Protein AF-A0A6L7WZR8-F1 (afdb_monomer)

Sequence (589 aa):
MRQGGGTVGCRRARSGEPETTPATPLRVSNGYDALILGGGPAGSTLATLLAQDGLRVALVEREHMPRPHVGESLIPGVLPALDASGALPLVQQAGFTQKYGATYIWGRTREPWTVKFSEVYPDQAYAWQVDRARFDKLLLDHAAAEGVEVRQGVTALGPVGSADDVQGARIRAADGRESALKASLTIDATGQDALFGRVFRTREYNTALRHVAFYGHWSGGRDLDEVLGSDDAKDAGNILIVTVPDGWIWHIPIADTMRSVGLVTDPEAVANLNADSRTDYYLEQVRACPEIAALLDGGEWVSKRVEALSDWSFFCSRFAGPGYMQVGDAACFIDPILSTGVTLAVNGSLRAARAIRTGRASPWLKGLAMDWYETEYRSIATDFADLAEHWYGGHADADAWFWRAKKLADPTQNFSIRQAFIHLSAGVTGTQGAGGKLRSAGGYSPRQLELIYENLSTDLDDESQTSISEEEASFGGTPVRAHSNTSVLLGRPRLRDTISFRPHMAEHDEILRPITRVTRVHPNAGPEHIELPIAALPVLERADGRRSGLDIVADLRERYAGTLIERDLRDLVSATLQRLAATGAVDIA

Secondary structure (DSSP, 8-state):
--------------PPPPP-PPPPPPPPPS-EEEEEE--SHHHHHHHHHHHHTT--EEEEESSPSS---S--B--GGGHHHHHHTT-HHHHHHTTPEEE-EEEEE-SSS---EEEEGGGT-TTS--EEE--HHHHHHHHHHHHHHTT-EEEES-EEEEEEEETTEEEEEEEE-TTS-EEEEEEEEEEE--GGG-HHHHHTT-EEE-SS---EEEEEEEES---HHHHHT-S-GGGGGSEEEEEETTEEEEEEEEETTEEEEEEEE-HHHHTT--HHHHHHHHHHHHHHSHHHHHHTTT-EE--SS-EEE----EEES-SEETTEEE-GGGTEE--GGG--HHHHHHHHHHHHHHHHHHHHH-GGGHHHHHHHHHHHHHHHHHHHHHHHHHHHT----HHHHHHHHHHHS-TTS---HHHHHHHHHHT---SS---S---S--SPPHHHHHHHHHHTTTS-STTTHHHHHHHHHHTTPPP-TTS-HHHHHHS-EEE-TTEEEEEEEEEETTEEEEEEEEEEEETTTEEEEEEEEGGGHHHHTT-BSSS-HHHHHHHHHHHTTTTS-HHHHHHHHHHHHHHHHHHTSEEE-

Foldseek 3Di:
DDDDDDDDDDDDDDDDDDDDDDDDDFDEDDAWQEEEEALFLLRLLLLLLVLVVVTAAEYEHQADALDADDLQDAFLLLVVSCVSSVNNVVQVPVQFQKAQWAWECAFLHSQIDIDGLCVQCVPSRTDGRARRRSVSVSSSVSSVVSPYHYHYNKHWQAFDDDLAAGFFTWIAHNVRDIHTHGHQAYEYPPALPLRHCVVNVQKDFDPLFFKKKWKAKKFAFDFLCVLNPDPDPSNSQHWYWYDDPFGIKIWGCGDPGMIMIMGIGHCVVCVPPDQQRVQVVGVVRQCVDVSSVNRCVVMDGDDPTIDMDRQTWIAGNAQDHRRYGYAFNSGTGAHPPLSCRSSLSSVLSLLVSLLVSQCVVPVLCNVVSRVVSRVQSVLLSVLVNQLVSQSVVDSHDPLSSLQSLCLQDQPLPPDDSSSSNSCSSSSNDDPFGRNHDPPPPDQQDPVSLVSVLQVVQVVVDPVCVVVVVVVVVVQPDDQDPPDDLVLQQQWQKAFDPQKDKGWDWDADPSHTAIWIWIWGQDPPNGIDTHTHHNLCVQLNVRSHSPDGSNSSLVVVCVVQPPRDDSVVSSVSNSVSSRSCVVVVRIDTD

Solvent-accessible surface area (backbone atoms only — not comparable to full-atom values): 31437 Å² total; per-residue (Å²): 139,86,84,86,81,88,84,90,83,82,91,80,91,79,85,80,79,83,87,78,79,83,78,81,82,65,74,75,62,89,67,31,51,32,34,31,34,21,47,42,63,22,22,16,45,30,42,24,44,38,20,74,71,69,41,53,32,36,35,32,16,56,58,65,77,64,45,90,60,87,82,34,52,54,32,45,24,38,49,66,40,28,50,75,48,64,46,38,67,56,57,70,69,64,74,51,28,53,18,35,38,42,33,33,31,61,48,78,54,80,66,73,49,73,50,52,42,42,78,75,30,71,91,56,34,52,30,36,17,36,50,38,23,59,50,31,34,50,43,36,53,48,15,40,74,53,64,27,48,72,38,64,33,22,35,75,76,44,68,34,71,50,80,80,47,24,44,17,34,30,34,28,41,77,87,67,53,71,40,44,49,39,13,65,27,25,34,35,18,50,31,81,69,13,56,59,26,60,76,70,66,31,64,44,69,45,82,90,42,55,40,28,37,39,32,43,40,30,42,48,37,52,48,49,26,81,70,72,68,52,100,47,77,61,49,35,31,22,39,38,39,36,63,47,97,68,40,34,35,44,40,36,43,34,40,100,43,36,30,43,40,32,42,39,26,56,48,78,85,51,67,88,49,53,75,66,56,46,31,52,52,50,54,49,55,47,60,72,36,66,70,56,35,54,32,41,45,88,35,43,81,70,50,95,57,54,48,77,44,80,55,51,12,28,37,31,81,58,35,60,51,45,28,34,38,36,26,17,38,18,23,39,40,54,63,74,92,63,34,42,65,67,28,48,7,25,48,32,17,51,41,46,42,30,21,51,50,26,22,66,79,36,63,88,44,28,67,58,28,49,52,46,35,40,51,52,47,49,50,55,55,44,56,52,39,56,51,51,54,57,60,74,69,51,82,40,53,70,65,57,58,17,50,53,27,42,75,60,40,50,77,67,57,88,58,52,43,62,40,20,31,48,43,59,54,29,47,60,68,66,86,70,60,77,84,54,76,77,78,88,73,74,78,73,50,73,67,57,50,48,53,53,59,61,51,67,40,72,65,63,49,85,76,37,67,56,46,58,63,45,51,56,61,73,67,76,63,80,83,63,90,85,60,55,65,67,57,53,29,68,14,22,34,23,59,46,94,59,52,49,71,44,77,42,73,44,75,54,95,71,32,63,40,70,23,19,40,34,40,36,59,42,99,88,71,40,63,46,79,46,83,40,59,42,81,41,46,68,54,58,77,50,30,72,47,78,40,28,39,54,53,48,37,53,53,49,43,64,75,39,65,95,56,64,58,73,67,59,43,47,50,50,51,32,52,48,53,49,57,30,41,68,72,65,50,31,49,70,88

Nearest PDB structures (foldseek):
  3e1t-assembly1_A  TM=8.747E-01  e=3.283E-34  Chondromyces crocatus
  5dbj-assembly3_D  TM=8.621E-01  e=4.062E-31  Pseudomonas protegens Pf-5
  5dbj-assembly1_E  TM=8.669E-01  e=8.962E-31  Pseudomonas protegens Pf-5
  8gu0-assembly1_B  TM=8.598E-01  e=1.941E-31  Floropilus chiversii
  5dbj-assembly2_B  TM=8.423E-01  e=9.447E-31  Pseudomonas protegens Pf-5

Structure (mmCIF, N/CA/C/O backbone):
data_AF-A0A6L7WZR8-F1
#
_entry.id   AF-A0A6L7WZR8-F1
#
loop_
_atom_site.group_PDB
_atom_site.id
_atom_site.type_symbol
_atom_site.label_atom_id
_atom_site.label_alt_id
_atom_site.label_comp_id
_atom_site.label_asym_id
_atom_site.label_entity_id
_atom_site.label_seq_id
_atom_site.pdbx_PDB_ins_code
_atom_site.Cartn_x
_atom_site.Cartn_y
_atom_site.Cartn_z
_atom_site.occupancy
_atom_site.B_iso_or_equiv
_atom_site.auth_seq_id
_atom_site.auth_comp_id
_atom_site.auth_asym_id
_atom_site.auth_atom_id
_atom_site.pdbx_PDB_model_num
ATOM 1 N N . MET A 1 1 ? -69.037 52.219 -43.146 1.00 38.62 1 MET A N 1
ATOM 2 C CA . MET A 1 1 ? -68.168 51.066 -43.465 1.00 38.62 1 MET A CA 1
ATOM 3 C C . MET A 1 1 ? -66.814 51.357 -42.845 1.00 38.62 1 MET A C 1
ATOM 5 O O . MET A 1 1 ? -66.197 52.339 -43.232 1.00 38.62 1 MET A O 1
ATOM 9 N N . ARG A 1 2 ? -66.480 50.684 -41.738 1.00 32.91 2 ARG A N 1
ATOM 10 C CA . ARG A 1 2 ? -65.518 51.194 -40.748 1.00 32.91 2 ARG A CA 1
ATOM 11 C C . ARG A 1 2 ? -64.154 50.518 -40.858 1.00 32.91 2 ARG A C 1
ATOM 13 O O . ARG A 1 2 ? -64.047 49.308 -40.708 1.00 32.91 2 ARG A O 1
ATOM 20 N N . GLN A 1 3 ? -63.154 51.363 -41.081 1.00 30.33 3 GLN A N 1
ATOM 21 C CA . GLN A 1 3 ? -61.736 51.132 -40.842 1.00 30.33 3 GLN A CA 1
ATOM 22 C C . GLN A 1 3 ? -61.413 51.195 -39.337 1.00 30.33 3 GLN A C 1
ATOM 24 O O . GLN A 1 3 ? -62.099 51.885 -38.582 1.00 30.33 3 GLN A O 1
ATOM 29 N N . GLY A 1 4 ? -60.323 50.549 -38.933 1.00 29.56 4 GLY A N 1
ATOM 30 C CA . GLY A 1 4 ? -59.597 50.767 -37.677 1.00 29.56 4 GLY A CA 1
ATOM 31 C C . GLY A 1 4 ? -58.388 49.832 -37.693 1.00 29.56 4 GLY A C 1
ATOM 32 O O . GLY A 1 4 ? -58.542 48.670 -38.038 1.00 29.56 4 GLY A O 1
ATOM 33 N N . GLY A 1 5 ? -57.145 50.234 -37.462 1.00 28.23 5 GLY A N 1
ATOM 34 C CA . GLY A 1 5 ? -56.605 51.324 -36.653 1.00 28.23 5 GLY A CA 1
ATOM 35 C C . GLY A 1 5 ? -55.477 50.671 -35.847 1.00 28.23 5 GLY A C 1
ATOM 36 O O . GLY A 1 5 ? -55.734 49.713 -35.129 1.00 28.23 5 GLY A O 1
ATOM 37 N N . GLY A 1 6 ? -54.228 51.072 -36.089 1.00 26.92 6 GLY A N 1
ATOM 38 C CA . GLY A 1 6 ? -53.040 50.331 -35.656 1.00 26.92 6 GLY A CA 1
ATOM 39 C C . GLY A 1 6 ? -52.607 50.514 -34.194 1.00 26.92 6 GLY A C 1
ATOM 40 O O . GLY A 1 6 ? -53.303 51.093 -33.369 1.00 26.92 6 GLY A O 1
ATOM 41 N N . THR A 1 7 ? -51.363 50.075 -33.970 1.00 27.02 7 THR A N 1
ATOM 42 C CA . THR A 1 7 ? -50.416 50.329 -32.861 1.00 27.02 7 THR A CA 1
ATOM 43 C C . THR A 1 7 ? -50.438 49.478 -31.572 1.00 27.02 7 THR A C 1
ATOM 45 O O . THR A 1 7 ? -51.333 49.561 -30.746 1.00 27.02 7 THR A O 1
ATOM 48 N N . VAL A 1 8 ? -49.317 48.745 -31.423 1.00 31.20 8 VAL A N 1
ATOM 49 C CA . VAL A 1 8 ? -48.369 48.632 -30.286 1.00 31.20 8 VAL A CA 1
ATOM 50 C C . VAL A 1 8 ? -48.850 48.073 -28.935 1.00 31.20 8 VAL A C 1
ATOM 52 O O . VAL A 1 8 ? -49.562 48.720 -28.180 1.00 31.20 8 VAL A O 1
ATOM 55 N N . GLY A 1 9 ? -48.258 46.933 -28.552 1.00 26.61 9 GLY A N 1
ATOM 56 C CA . GLY A 1 9 ? -48.168 46.446 -27.172 1.00 26.61 9 GLY A CA 1
ATOM 57 C C . GLY A 1 9 ? -46.895 45.616 -26.971 1.00 26.61 9 GLY A C 1
ATOM 58 O O . GLY A 1 9 ? -46.737 44.553 -27.561 1.00 26.61 9 GLY A O 1
ATOM 59 N N . CYS A 1 10 ? -45.959 46.152 -26.189 1.00 25.86 10 CYS A N 1
ATOM 60 C CA . CYS A 1 10 ? -44.614 45.636 -25.939 1.00 25.86 10 CYS A CA 1
ATOM 61 C C . CYS A 1 10 ? -44.599 44.347 -25.081 1.00 25.86 10 CYS A C 1
ATOM 63 O O . CYS A 1 10 ? -45.501 44.096 -24.285 1.00 25.86 10 CYS A O 1
ATOM 65 N N . ARG A 1 11 ? -43.535 43.551 -25.254 1.00 34.31 11 ARG A N 1
ATOM 66 C CA . ARG A 1 11 ? -43.253 42.231 -24.656 1.00 34.31 11 ARG A CA 1
ATOM 67 C C . ARG A 1 11 ? -43.361 42.192 -23.124 1.00 34.31 11 ARG A C 1
ATOM 69 O O . ARG A 1 11 ? -42.807 43.054 -22.449 1.00 34.31 11 ARG A O 1
ATOM 76 N N . ARG A 1 12 ? -43.853 41.067 -22.587 1.00 28.80 12 ARG A N 1
ATOM 77 C CA . ARG A 1 12 ? -43.342 40.466 -21.340 1.00 28.80 12 ARG A CA 1
ATOM 78 C C . ARG A 1 12 ? -43.299 38.943 -21.460 1.00 28.80 12 ARG A C 1
ATOM 80 O O . ARG A 1 12 ? -44.281 38.312 -21.834 1.00 28.80 12 ARG A O 1
ATOM 87 N N . ALA A 1 13 ? -42.122 38.399 -21.168 1.00 33.72 13 ALA A N 1
ATOM 88 C CA . ALA A 1 13 ? -41.799 36.982 -21.165 1.00 33.72 13 ALA A CA 1
ATOM 89 C C . ALA A 1 13 ? -42.587 36.218 -20.087 1.00 33.72 13 ALA A C 1
ATOM 91 O O . ALA A 1 13 ? -42.759 36.718 -18.975 1.00 33.72 13 ALA A O 1
ATOM 92 N N . ARG A 1 14 ? -42.999 34.986 -20.403 1.00 29.23 14 ARG A N 1
ATOM 93 C CA . ARG A 1 14 ? -43.240 33.937 -19.409 1.00 29.23 14 ARG A CA 1
ATOM 94 C C . ARG A 1 14 ? -42.329 32.761 -19.740 1.00 29.23 14 ARG A C 1
ATOM 96 O O . ARG A 1 14 ? -42.360 32.236 -20.847 1.00 29.23 14 ARG A O 1
ATOM 103 N N . SER A 1 15 ? -41.484 32.450 -18.769 1.00 28.95 15 SER A N 1
ATOM 104 C CA . SER A 1 15 ? -40.632 31.277 -18.651 1.00 28.95 15 SER A CA 1
ATOM 105 C C . SER A 1 15 ? -41.455 29.996 -18.783 1.00 28.95 15 SER A C 1
ATOM 107 O O . SER A 1 15 ? -42.380 29.787 -18.000 1.00 28.95 15 SER A O 1
ATOM 109 N N . GLY A 1 16 ? -41.120 29.154 -19.758 1.00 28.23 16 GLY A N 1
ATOM 110 C CA . GLY A 1 16 ? -41.508 27.748 -19.738 1.00 28.23 16 GLY A CA 1
ATOM 111 C C . GLY A 1 16 ? -40.581 27.004 -18.783 1.00 28.23 16 GLY A C 1
ATOM 112 O O . GLY A 1 16 ? -39.363 27.056 -18.951 1.00 28.23 16 GLY A O 1
ATOM 113 N N . GLU A 1 17 ? -41.147 26.370 -17.763 1.00 28.81 17 GLU A N 1
ATOM 114 C CA . GLU A 1 17 ? -40.451 25.357 -16.968 1.00 28.81 17 GLU A CA 1
ATOM 115 C C . GLU A 1 17 ? -40.210 24.110 -17.838 1.00 28.81 17 GLU A C 1
ATOM 117 O O . GLU A 1 17 ? -41.085 23.753 -18.632 1.00 28.81 17 GLU A O 1
ATOM 122 N N . PRO A 1 18 ? -39.052 23.437 -17.729 1.00 28.94 18 PRO A N 1
ATOM 123 C CA . PRO A 1 18 ? -38.847 22.150 -18.375 1.00 28.94 18 PRO A CA 1
ATOM 124 C C . PRO A 1 18 ? -39.526 21.035 -17.564 1.00 28.94 18 PRO A C 1
ATOM 126 O O . PRO A 1 18 ? -39.279 20.888 -16.367 1.00 28.94 18 PRO A O 1
ATOM 129 N N . GLU A 1 19 ? -40.363 20.237 -18.230 1.00 28.97 19 GLU A N 1
ATOM 130 C CA . GLU A 1 19 ? -40.941 19.000 -17.693 1.00 28.97 19 GLU A CA 1
ATOM 131 C C . GLU A 1 19 ? -39.832 18.029 -17.258 1.00 28.97 19 GLU A C 1
ATOM 133 O O . GLU A 1 19 ? -39.014 17.582 -18.064 1.00 28.97 19 GLU A O 1
ATOM 138 N N . THR A 1 20 ? -39.819 17.674 -15.974 1.00 30.78 20 THR A N 1
ATOM 139 C CA . THR A 1 20 ? -38.982 16.609 -15.420 1.00 30.78 20 THR A CA 1
ATOM 140 C C . THR A 1 20 ? -39.743 15.286 -15.473 1.00 30.78 20 THR A C 1
ATOM 142 O O . THR A 1 20 ? -40.772 15.098 -14.828 1.00 30.78 20 THR A O 1
ATOM 145 N N . THR A 1 21 ? -39.245 14.331 -16.256 1.00 28.88 21 THR A N 1
ATOM 146 C CA . THR A 1 21 ? -39.744 12.948 -16.232 1.00 28.88 21 THR A CA 1
ATOM 147 C C . THR A 1 21 ? -39.261 12.262 -14.941 1.00 28.88 21 THR A C 1
ATOM 149 O O . THR A 1 21 ? -38.073 12.377 -14.627 1.00 28.88 21 THR A O 1
ATOM 152 N N . PRO A 1 22 ? -40.101 11.540 -14.170 1.00 31.30 22 PRO A N 1
ATOM 153 C CA . PRO A 1 22 ? -39.654 10.915 -12.926 1.00 31.30 22 PRO A CA 1
ATOM 154 C C . PRO A 1 22 ? -38.758 9.703 -13.207 1.00 31.30 22 PRO A C 1
ATOM 156 O O . PRO A 1 22 ? -39.140 8.789 -13.941 1.00 31.30 22 PRO A O 1
ATOM 159 N N . ALA A 1 23 ? -37.574 9.674 -12.591 1.00 35.47 23 ALA A N 1
ATOM 160 C CA . ALA A 1 23 ? -36.684 8.518 -12.599 1.00 35.47 23 ALA A CA 1
ATOM 161 C C . ALA A 1 23 ? -37.345 7.318 -11.895 1.00 35.47 23 ALA A C 1
ATOM 163 O O . ALA A 1 23 ? -37.928 7.450 -10.819 1.00 35.47 23 ALA A O 1
ATOM 164 N N . THR A 1 24 ? -37.248 6.133 -12.502 1.00 30.38 24 THR A N 1
ATOM 165 C CA . THR A 1 24 ? -37.761 4.882 -11.921 1.00 30.38 24 THR A CA 1
ATOM 166 C C . THR A 1 24 ? -36.985 4.541 -10.638 1.00 30.38 24 THR A C 1
ATOM 168 O O . THR A 1 24 ? -35.753 4.585 -10.662 1.00 30.38 24 THR A O 1
ATOM 171 N N . PRO A 1 25 ? -37.650 4.190 -9.520 1.00 35.53 25 PRO A N 1
ATOM 172 C CA . PRO A 1 25 ? -36.965 3.889 -8.268 1.00 35.53 25 PRO A CA 1
ATOM 173 C C . PRO A 1 25 ? -36.102 2.627 -8.402 1.00 35.53 25 PRO A C 1
ATOM 175 O O . PRO A 1 25 ? -36.573 1.567 -8.820 1.00 35.53 25 PRO A O 1
ATOM 178 N N . LEU A 1 26 ? -34.822 2.751 -8.038 1.00 39.44 26 LEU A N 1
ATOM 179 C CA . LEU A 1 26 ? -33.861 1.648 -8.010 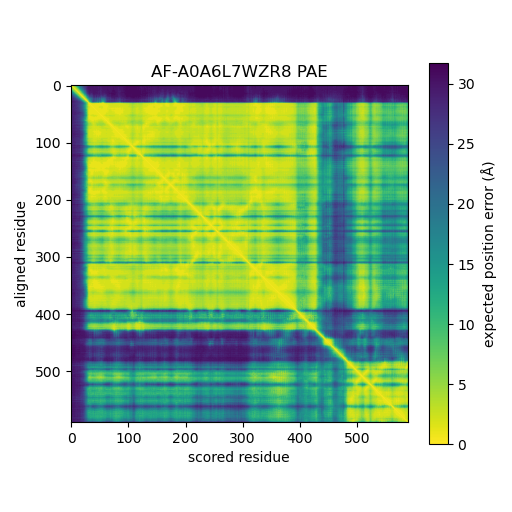1.00 39.44 26 LEU A CA 1
ATOM 180 C C . LEU A 1 26 ? -34.351 0.563 -7.034 1.00 39.44 26 LEU A C 1
ATOM 182 O O . LEU A 1 26 ? -34.682 0.862 -5.886 1.00 39.44 26 LEU A O 1
ATOM 186 N N . ARG A 1 27 ? -34.394 -0.705 -7.469 1.00 37.69 27 ARG A N 1
ATOM 187 C CA . ARG A 1 27 ? -34.701 -1.840 -6.580 1.00 37.69 27 ARG A CA 1
ATOM 188 C C . ARG A 1 27 ? -33.546 -2.045 -5.596 1.00 37.69 27 ARG A C 1
ATOM 190 O O . ARG A 1 27 ? -32.411 -2.239 -6.017 1.00 37.69 27 ARG A O 1
ATOM 197 N N . VAL A 1 28 ? -33.857 -2.011 -4.302 1.00 42.31 28 VAL A N 1
ATOM 198 C CA . VAL A 1 28 ? -32.908 -2.157 -3.187 1.00 42.31 28 VAL A CA 1
ATOM 199 C C . VAL A 1 28 ? -32.931 -3.606 -2.685 1.00 42.31 28 VAL A C 1
ATOM 201 O O . VAL A 1 28 ? -34.002 -4.114 -2.360 1.00 42.31 28 VAL A O 1
ATOM 204 N N . SER A 1 29 ? -31.777 -4.274 -2.605 1.00 50.59 29 SER A N 1
ATOM 205 C CA . SER A 1 29 ? -31.622 -5.580 -1.936 1.00 50.59 29 SER A CA 1
ATOM 206 C C . SER A 1 29 ? -31.243 -5.412 -0.455 1.00 50.59 29 SER A C 1
ATOM 208 O O . SER A 1 29 ? -30.627 -4.405 -0.103 1.00 50.59 29 SER A O 1
ATOM 210 N N . ASN A 1 30 ? -31.576 -6.395 0.401 1.00 56.41 30 ASN A N 1
ATOM 211 C CA . ASN A 1 30 ? -31.147 -6.454 1.814 1.00 56.41 30 ASN A CA 1
ATOM 212 C C . ASN A 1 30 ? -29.644 -6.137 1.935 1.00 56.41 30 ASN A C 1
ATOM 214 O O . ASN A 1 30 ? -28.858 -6.696 1.172 1.00 56.41 30 ASN A O 1
ATOM 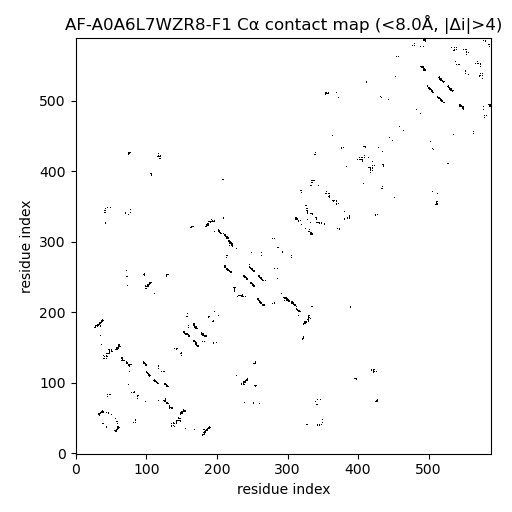218 N N . GLY A 1 31 ? -29.261 -5.236 2.847 1.00 74.31 31 GLY A N 1
ATOM 219 C CA . GLY A 1 31 ? -27.938 -4.587 2.865 1.00 74.31 31 GLY A CA 1
ATOM 220 C C . GLY A 1 31 ? -26.758 -5.518 3.162 1.00 74.31 31 GLY A C 1
ATOM 221 O O . GLY A 1 31 ? -26.941 -6.574 3.767 1.00 74.31 31 GLY A O 1
ATOM 222 N N . TYR A 1 32 ? -25.572 -5.125 2.695 1.00 95.56 32 TYR A N 1
ATOM 223 C CA . TYR A 1 32 ? -24.277 -5.720 3.053 1.00 95.56 32 TYR A CA 1
ATOM 224 C C . TYR A 1 32 ? -23.685 -5.017 4.279 1.00 95.56 32 TYR A C 1
ATOM 226 O O . TYR A 1 32 ? -24.008 -3.857 4.543 1.00 95.56 32 TYR A O 1
ATOM 234 N N . ASP A 1 33 ? -22.781 -5.676 4.996 1.00 96.38 33 ASP A N 1
ATOM 235 C CA . ASP A 1 33 ? -22.009 -4.996 6.040 1.00 96.38 33 ASP A CA 1
ATOM 236 C C . ASP A 1 33 ? -20.948 -4.094 5.401 1.00 96.38 33 ASP A C 1
ATOM 238 O O . ASP A 1 33 ? -20.797 -2.935 5.790 1.00 96.38 33 ASP A O 1
ATOM 242 N N . ALA A 1 34 ? -20.285 -4.602 4.356 1.00 98.19 34 ALA A N 1
ATOM 243 C CA . ALA A 1 34 ? -19.292 -3.875 3.576 1.00 98.19 34 ALA A CA 1
ATOM 244 C C . ALA A 1 34 ? -19.520 -4.036 2.064 1.00 98.19 34 ALA A C 1
ATOM 246 O O . ALA A 1 34 ? -19.765 -5.138 1.569 1.00 98.19 34 ALA A O 1
ATOM 247 N N . LEU A 1 35 ? -19.411 -2.929 1.327 1.00 98.62 35 LEU A N 1
ATOM 248 C CA . LEU A 1 35 ? -19.392 -2.895 -0.136 1.00 98.62 35 LEU A CA 1
ATOM 249 C C . LEU A 1 35 ? -18.061 -2.318 -0.617 1.00 98.62 35 LEU A C 1
ATOM 251 O O . LEU A 1 35 ? -17.772 -1.157 -0.352 1.00 98.62 35 LEU A O 1
ATOM 255 N N . ILE A 1 36 ? -17.284 -3.102 -1.355 1.00 98.88 36 ILE A N 1
ATOM 256 C CA . ILE A 1 36 ? -15.968 -2.719 -1.871 1.00 98.88 36 ILE A CA 1
ATOM 257 C C . ILE A 1 36 ? -16.075 -2.402 -3.363 1.00 98.88 36 ILE A C 1
ATOM 259 O O . ILE A 1 36 ? -16.669 -3.158 -4.136 1.00 98.88 36 ILE A O 1
ATOM 263 N N . LEU A 1 37 ? -15.517 -1.263 -3.766 1.00 98.81 37 LEU A N 1
ATOM 264 C CA . LEU A 1 37 ? -15.540 -0.761 -5.137 1.00 98.81 37 LEU A CA 1
ATOM 265 C C . LEU A 1 37 ? -14.144 -0.918 -5.750 1.00 98.81 37 LEU A C 1
ATOM 267 O O . LEU A 1 37 ? -13.278 -0.095 -5.486 1.00 98.81 37 LEU A O 1
ATOM 271 N N . GLY A 1 38 ? -13.931 -1.948 -6.567 1.00 98.69 38 GLY A N 1
ATOM 272 C CA . GLY A 1 38 ? -12.644 -2.290 -7.184 1.00 98.69 38 GLY A CA 1
ATOM 273 C C . GLY A 1 38 ? -12.076 -3.614 -6.663 1.00 98.69 38 GLY A C 1
ATOM 274 O O . GLY A 1 38 ? -12.037 -3.856 -5.461 1.00 98.69 38 GLY A O 1
ATOM 275 N N . GLY A 1 39 ? -11.633 -4.473 -7.581 1.00 98.38 39 GLY A N 1
ATOM 276 C CA . GLY A 1 39 ? -11.121 -5.825 -7.333 1.00 98.38 39 GLY A CA 1
ATOM 277 C C . GLY A 1 39 ? -9.619 -5.991 -7.553 1.00 98.38 39 GLY A C 1
ATOM 278 O O . GLY A 1 39 ? -9.173 -7.100 -7.826 1.00 98.38 39 GLY A O 1
ATOM 279 N N . GLY A 1 40 ? -8.846 -4.903 -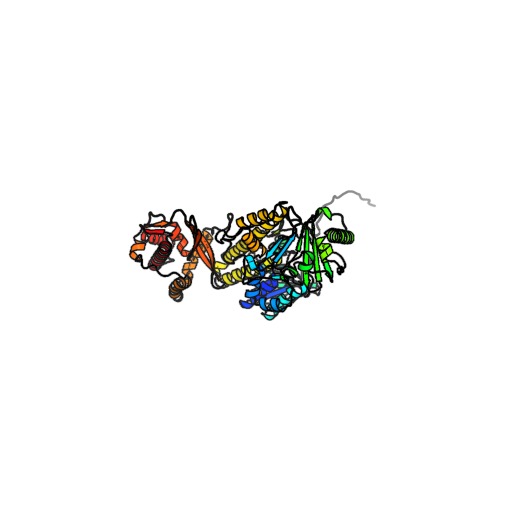7.484 1.00 98.50 40 GLY A N 1
ATOM 280 C CA . GLY A 1 40 ? -7.380 -4.971 -7.430 1.00 98.50 40 GLY A CA 1
ATOM 281 C C . GLY A 1 40 ? -6.863 -5.355 -6.032 1.00 98.50 40 GLY A C 1
ATOM 282 O O . GLY A 1 40 ? -7.671 -5.583 -5.129 1.00 98.50 40 GLY A O 1
ATOM 283 N N . PRO A 1 41 ? -5.533 -5.337 -5.803 1.00 98.69 41 PRO A N 1
ATOM 284 C CA . PRO A 1 41 ? -4.921 -5.847 -4.573 1.00 98.69 41 PRO A CA 1
ATOM 285 C C . PRO A 1 41 ? -5.468 -5.244 -3.274 1.00 98.69 41 PRO A C 1
ATOM 287 O O . PRO A 1 41 ? -5.618 -5.967 -2.293 1.00 98.69 41 PRO A O 1
ATOM 290 N N . ALA A 1 42 ? -5.801 -3.946 -3.251 1.00 98.69 42 ALA A N 1
ATOM 291 C CA . ALA A 1 42 ? -6.435 -3.328 -2.082 1.00 98.69 42 ALA A CA 1
ATOM 292 C C . ALA A 1 42 ? -7.821 -3.938 -1.806 1.00 98.69 42 ALA A C 1
ATOM 294 O O . ALA A 1 42 ? -8.105 -4.426 -0.715 1.00 98.69 42 ALA A O 1
ATOM 295 N N . GLY A 1 43 ? -8.685 -3.934 -2.822 1.00 98.75 43 GLY A N 1
ATOM 296 C CA . GLY A 1 43 ? -10.068 -4.367 -2.681 1.00 98.75 43 GLY A CA 1
ATOM 297 C C . GLY A 1 43 ? -10.190 -5.847 -2.338 1.00 98.75 43 GLY A C 1
ATOM 298 O O . GLY A 1 43 ? -10.908 -6.186 -1.402 1.00 98.75 43 GLY A O 1
ATOM 299 N N . SER A 1 44 ? -9.456 -6.718 -3.035 1.00 98.88 44 SER A N 1
ATOM 300 C CA . SER A 1 44 ? -9.480 -8.161 -2.775 1.00 98.88 44 SER A CA 1
ATOM 301 C C . SER A 1 44 ? -8.950 -8.501 -1.381 1.00 98.88 44 SER A C 1
ATOM 303 O O . SER A 1 44 ? -9.594 -9.252 -0.656 1.00 98.88 44 SER A O 1
ATOM 305 N N . THR A 1 45 ? -7.834 -7.891 -0.965 1.00 98.81 45 THR A N 1
ATOM 306 C CA . THR A 1 45 ? -7.237 -8.140 0.358 1.00 98.81 45 THR A CA 1
ATOM 307 C C . THR A 1 45 ? -8.170 -7.695 1.480 1.00 98.81 45 THR A C 1
ATOM 309 O O . THR A 1 45 ? -8.421 -8.460 2.408 1.00 98.81 45 THR A O 1
ATOM 312 N N . LEU A 1 46 ? -8.727 -6.479 1.397 1.00 98.81 46 LEU A N 1
ATOM 313 C CA . LEU A 1 46 ? -9.671 -6.005 2.410 1.00 98.81 46 LEU A CA 1
ATOM 314 C C . LEU A 1 46 ? -10.944 -6.857 2.435 1.00 98.81 46 LEU A C 1
ATOM 316 O O . LEU A 1 46 ? -11.451 -7.155 3.512 1.00 98.81 46 LEU A O 1
ATOM 320 N N . ALA A 1 47 ? -11.459 -7.259 1.270 1.00 98.88 47 ALA A N 1
ATOM 321 C CA . ALA A 1 47 ? -12.657 -8.086 1.192 1.00 98.88 47 ALA A CA 1
ATOM 322 C C . ALA A 1 47 ? -12.475 -9.419 1.917 1.00 98.88 47 ALA A C 1
ATOM 324 O O . ALA A 1 47 ? -13.338 -9.792 2.708 1.00 98.88 47 ALA A O 1
ATOM 325 N N . THR A 1 48 ? -11.341 -10.085 1.681 1.00 98.88 48 THR A N 1
ATOM 326 C CA . THR A 1 48 ? -10.968 -11.325 2.364 1.00 98.88 48 THR A CA 1
ATOM 327 C C . THR A 1 48 ? -10.918 -11.138 3.876 1.00 98.88 48 THR A C 1
ATOM 329 O O . THR A 1 48 ? -11.605 -11.859 4.592 1.00 98.88 48 THR A O 1
ATOM 332 N N . LEU A 1 49 ? -10.177 -10.135 4.362 1.00 98.19 49 LEU A N 1
ATOM 333 C CA . LEU A 1 49 ? -10.031 -9.887 5.802 1.00 98.19 49 LEU A CA 1
ATOM 334 C C . LEU A 1 49 ? -11.387 -9.624 6.479 1.00 98.19 49 LEU A C 1
ATOM 336 O O . LEU A 1 49 ? -11.664 -10.133 7.560 1.00 98.19 49 LEU A O 1
ATOM 340 N N . LEU A 1 50 ? -12.269 -8.860 5.827 1.00 98.19 50 LEU A N 1
ATOM 341 C CA . LEU A 1 50 ? -13.608 -8.594 6.357 1.00 98.19 50 LEU A CA 1
ATOM 342 C C . LEU A 1 50 ? -14.515 -9.834 6.317 1.00 98.19 50 LEU A C 1
ATOM 344 O O . LEU A 1 50 ? -15.318 -10.031 7.228 1.00 98.19 50 LEU A O 1
ATOM 348 N N . ALA A 1 51 ? -14.406 -10.676 5.290 1.00 98.12 51 ALA A N 1
ATOM 349 C CA . ALA A 1 51 ? -15.160 -11.926 5.228 1.00 98.12 51 ALA A CA 1
ATOM 350 C C . ALA A 1 51 ? -14.708 -12.918 6.317 1.00 98.12 51 ALA A C 1
ATOM 352 O O . ALA A 1 51 ? -15.557 -13.524 6.970 1.00 98.12 51 ALA A O 1
ATOM 353 N N . GLN A 1 52 ? -13.400 -13.004 6.586 1.00 96.00 52 GLN A N 1
ATOM 354 C CA . GLN A 1 52 ? -12.823 -13.795 7.683 1.00 96.00 52 GLN A CA 1
ATOM 355 C C . GLN A 1 52 ? -13.304 -13.318 9.065 1.00 96.00 52 GLN A C 1
ATOM 357 O O . GLN A 1 52 ? -13.535 -14.133 9.956 1.00 96.00 52 GLN A O 1
ATOM 362 N N . ASP A 1 53 ? -13.587 -12.020 9.209 1.00 93.31 53 ASP A N 1
ATOM 363 C CA . ASP A 1 53 ? -14.233 -11.415 10.387 1.00 93.31 53 ASP A CA 1
ATOM 364 C C . ASP A 1 53 ? -15.762 -11.634 10.458 1.00 93.31 53 ASP A C 1
ATOM 366 O O . ASP A 1 53 ? -16.468 -11.031 11.285 1.00 93.31 53 ASP A O 1
ATOM 370 N N . GLY A 1 54 ? -16.308 -12.454 9.559 1.00 94.75 54 GLY A N 1
ATOM 371 C CA . GLY A 1 54 ? -17.722 -12.805 9.496 1.00 94.75 54 GLY A CA 1
ATOM 372 C C . GLY A 1 54 ? -18.632 -11.694 8.969 1.00 94.75 54 GLY A C 1
ATOM 373 O O . GLY A 1 54 ? -19.837 -11.739 9.227 1.00 94.75 54 GLY A O 1
ATOM 374 N N . LEU A 1 55 ? -18.101 -10.677 8.274 1.00 96.19 55 LEU A N 1
ATOM 375 C CA . LEU A 1 55 ? -18.935 -9.670 7.612 1.00 96.19 55 LEU A CA 1
ATOM 376 C C . LEU A 1 55 ? -19.534 -10.231 6.321 1.00 96.19 55 LEU A C 1
ATOM 378 O O . LEU A 1 55 ? -18.884 -10.944 5.556 1.00 96.19 55 LEU A O 1
ATOM 382 N N . ARG A 1 56 ? -20.758 -9.804 6.000 1.00 97.38 56 ARG A N 1
ATOM 383 C CA . ARG A 1 56 ? -21.340 -10.021 4.677 1.00 97.38 56 ARG A CA 1
ATOM 384 C C . ARG A 1 56 ? -20.801 -8.979 3.698 1.00 97.38 56 ARG A C 1
ATOM 386 O O . ARG A 1 56 ? -21.297 -7.849 3.649 1.00 97.38 56 ARG A O 1
ATOM 393 N N . VAL A 1 57 ? -19.809 -9.372 2.905 1.00 98.62 57 VAL A N 1
ATOM 394 C CA . VAL A 1 57 ? -19.087 -8.484 1.982 1.00 98.62 57 VAL A CA 1
ATOM 395 C C . VAL A 1 57 ? -19.554 -8.674 0.538 1.00 98.62 57 VAL A C 1
ATOM 397 O O . VAL A 1 57 ? -19.670 -9.799 0.055 1.00 98.62 57 VAL A O 1
ATOM 400 N N . ALA A 1 58 ? -19.772 -7.565 -0.169 1.00 98.56 58 ALA A N 1
ATOM 401 C CA . ALA A 1 58 ? -19.834 -7.544 -1.629 1.00 98.56 58 ALA A CA 1
ATOM 402 C C . ALA A 1 58 ? -18.661 -6.755 -2.205 1.00 98.56 58 ALA A C 1
ATOM 404 O O . ALA A 1 58 ? -18.288 -5.712 -1.671 1.00 98.56 58 ALA A O 1
ATOM 405 N N . LEU A 1 59 ? -18.135 -7.212 -3.337 1.00 98.81 59 LEU A N 1
ATOM 406 C CA . LEU A 1 59 ? -17.106 -6.521 -4.104 1.00 98.81 59 LEU A CA 1
ATOM 407 C C . LEU A 1 59 ? -17.574 -6.374 -5.551 1.00 98.81 59 LEU A C 1
ATOM 409 O O . LEU A 1 59 ? -17.966 -7.354 -6.184 1.00 98.81 59 LEU A O 1
ATOM 413 N N . VAL A 1 60 ? -17.527 -5.153 -6.085 1.00 98.62 60 VAL A N 1
ATOM 414 C CA . VAL A 1 60 ? -17.812 -4.880 -7.502 1.00 98.62 60 VAL A CA 1
ATOM 415 C C . VAL A 1 60 ? -16.530 -4.509 -8.241 1.00 98.62 60 VAL A C 1
ATOM 417 O O . VAL A 1 60 ? -15.780 -3.649 -7.791 1.00 98.62 60 VAL A O 1
ATOM 420 N N . GLU A 1 61 ? -16.282 -5.149 -9.377 1.00 98.62 61 GLU A N 1
ATOM 421 C CA . GLU A 1 61 ? -15.131 -4.902 -10.249 1.00 98.62 61 GLU A CA 1
ATOM 422 C C . GLU A 1 61 ? -15.638 -4.594 -11.660 1.00 98.62 61 GLU A C 1
ATOM 424 O O . GLU A 1 61 ? -16.510 -5.288 -12.188 1.00 98.62 61 GLU A O 1
ATOM 429 N N . ARG A 1 62 ? -15.116 -3.522 -12.264 1.00 97.94 62 ARG A N 1
ATOM 430 C CA . ARG A 1 62 ? -15.592 -3.014 -13.556 1.00 97.94 62 ARG A CA 1
ATOM 431 C C . ARG A 1 62 ? -15.196 -3.916 -14.725 1.00 97.94 62 ARG A C 1
ATOM 433 O O . ARG A 1 62 ? -15.938 -3.989 -15.699 1.00 97.94 62 ARG A O 1
ATOM 440 N N . GLU A 1 63 ? -14.059 -4.588 -14.630 1.00 97.69 63 GLU A N 1
ATOM 441 C CA . GLU A 1 63 ? -13.491 -5.436 -15.673 1.00 97.69 63 GLU A CA 1
ATOM 442 C C . GLU A 1 63 ? -13.720 -6.928 -15.373 1.00 97.69 63 GLU A C 1
ATOM 444 O O . GLU A 1 63 ? -14.184 -7.310 -14.298 1.00 97.69 63 GLU A O 1
ATOM 449 N N . HIS A 1 64 ? -13.433 -7.788 -16.350 1.00 97.19 64 HIS A N 1
ATOM 450 C CA . HIS A 1 64 ? -13.368 -9.233 -16.140 1.00 97.19 64 HIS A CA 1
ATOM 451 C C . HIS A 1 64 ? -11.903 -9.646 -15.978 1.00 97.19 64 HIS A C 1
ATOM 453 O O . HIS A 1 64 ? -11.075 -9.337 -16.830 1.00 97.19 64 HIS A O 1
ATOM 459 N N . MET A 1 65 ? -11.595 -10.342 -14.888 1.00 96.25 65 MET A N 1
ATOM 460 C CA . MET A 1 65 ? -10.276 -10.873 -14.570 1.00 96.25 65 MET A CA 1
ATOM 461 C C . MET A 1 65 ? -10.024 -12.197 -15.310 1.00 96.25 65 MET A C 1
ATOM 463 O O . MET A 1 65 ? -10.926 -13.039 -15.385 1.00 96.25 65 MET A O 1
ATOM 467 N N . PRO A 1 66 ? -8.795 -12.445 -15.797 1.00 96.69 66 PRO A N 1
ATOM 468 C CA . PRO A 1 66 ? -7.595 -11.620 -15.620 1.00 96.69 66 PRO A CA 1
ATOM 469 C C . PRO A 1 66 ? -7.576 -10.399 -16.560 1.00 96.69 66 PRO A C 1
ATOM 471 O O . PRO A 1 66 ? -8.010 -10.497 -17.706 1.00 96.69 66 PRO A O 1
ATOM 474 N N . ARG A 1 67 ? -7.039 -9.263 -16.088 1.00 94.44 67 ARG A N 1
ATOM 475 C CA . ARG A 1 67 ? -6.879 -8.030 -16.883 1.00 94.44 67 ARG A CA 1
ATOM 476 C C . ARG A 1 67 ? -5.448 -7.481 -16.805 1.00 94.44 67 ARG A C 1
ATOM 478 O O . ARG A 1 67 ? -4.864 -7.540 -15.724 1.00 94.44 67 ARG A O 1
ATOM 485 N N . PRO A 1 68 ? -4.889 -6.901 -17.881 1.00 91.44 68 PRO A N 1
ATOM 486 C CA . PRO A 1 68 ? -3.596 -6.222 -17.807 1.00 91.44 68 PRO A CA 1
ATOM 487 C C . PRO A 1 68 ? -3.608 -5.052 -16.811 1.00 91.44 68 PRO A C 1
ATOM 489 O O . PRO A 1 68 ? -4.603 -4.333 -16.692 1.00 91.44 68 PRO A O 1
ATOM 492 N N . HIS A 1 69 ? -2.497 -4.848 -16.102 1.00 92.25 69 HIS A N 1
ATOM 493 C CA . HIS A 1 69 ? -2.267 -3.679 -15.250 1.00 92.25 69 HIS A CA 1
ATOM 494 C C . HIS A 1 69 ? -0.765 -3.511 -14.975 1.00 92.25 69 HIS A C 1
ATOM 496 O O . HIS A 1 69 ? -0.046 -4.502 -14.898 1.00 92.25 69 HIS A O 1
ATOM 502 N N . VAL A 1 70 ? -0.292 -2.279 -14.780 1.00 91.56 70 VAL A N 1
ATOM 503 C CA . VAL A 1 70 ? 1.109 -2.006 -14.403 1.00 91.56 70 VAL A CA 1
ATOM 504 C C . VAL A 1 70 ? 1.336 -2.163 -12.896 1.00 91.56 70 VAL A C 1
ATOM 506 O O . VAL A 1 70 ? 0.385 -2.155 -12.113 1.00 91.56 70 VAL A O 1
ATOM 509 N N . GLY A 1 71 ? 2.592 -2.233 -12.462 1.00 92.69 71 GLY A N 1
ATOM 510 C CA . GLY A 1 71 ? 2.970 -2.324 -11.048 1.00 92.69 71 GLY A CA 1
ATOM 511 C C . GLY A 1 71 ? 3.328 -3.754 -10.673 1.00 92.69 71 GLY A C 1
ATOM 512 O O . GLY A 1 71 ? 2.721 -4.334 -9.778 1.00 92.69 71 GLY A O 1
ATOM 513 N N . GLU A 1 72 ? 4.261 -4.322 -11.432 1.00 96.56 72 GLU A N 1
ATOM 514 C CA . GLU A 1 72 ? 4.631 -5.740 -11.410 1.00 96.56 72 GLU A CA 1
ATOM 515 C C . GLU A 1 72 ? 5.698 -6.053 -10.350 1.00 96.56 72 GLU A C 1
ATOM 517 O O . GLU A 1 72 ? 5.784 -7.177 -9.873 1.00 96.56 72 GLU A O 1
ATOM 522 N N . SER A 1 73 ? 6.495 -5.065 -9.939 1.00 97.44 73 SER A N 1
ATOM 523 C CA . SER A 1 73 ? 7.547 -5.241 -8.934 1.00 97.44 73 SER A CA 1
ATOM 524 C C . SER A 1 73 ? 6.986 -5.067 -7.527 1.00 97.44 73 SER A C 1
ATOM 526 O O . SER A 1 73 ? 6.578 -3.972 -7.150 1.00 97.44 73 SER A O 1
ATOM 528 N N . LEU A 1 74 ? 6.949 -6.145 -6.739 1.00 96.88 74 LEU A N 1
ATOM 529 C CA . LEU A 1 74 ? 6.536 -6.107 -5.333 1.00 96.88 74 LEU A CA 1
ATOM 530 C C . LEU A 1 74 ? 7.742 -5.865 -4.414 1.00 96.88 74 LEU A C 1
ATOM 532 O O . LEU A 1 74 ? 8.902 -6.007 -4.806 1.00 96.88 74 LEU A O 1
ATOM 536 N N . ILE A 1 75 ? 7.478 -5.498 -3.163 1.00 93.75 75 ILE A N 1
ATOM 537 C CA . ILE A 1 75 ? 8.486 -5.357 -2.099 1.00 93.75 75 ILE A CA 1
ATOM 538 C C . ILE A 1 75 ? 7.992 -6.084 -0.836 1.00 93.75 75 ILE A C 1
ATOM 540 O O . ILE A 1 75 ? 6.779 -6.255 -0.698 1.00 93.75 75 ILE A O 1
ATOM 544 N N . PRO A 1 76 ? 8.879 -6.521 0.082 1.00 92.25 76 PRO A N 1
ATOM 545 C CA . PRO A 1 76 ? 8.517 -7.355 1.238 1.00 92.25 76 PRO A CA 1
ATOM 546 C C . PRO A 1 76 ? 7.383 -6.823 2.125 1.00 92.25 76 PRO A C 1
ATOM 548 O O . PRO A 1 76 ? 6.707 -7.603 2.788 1.00 92.25 76 PRO A O 1
ATOM 551 N N . GLY A 1 77 ? 7.101 -5.521 2.095 1.00 89.50 77 GLY A N 1
ATOM 552 C CA . GLY A 1 77 ? 5.967 -4.903 2.776 1.00 89.50 77 GLY A CA 1
ATOM 553 C C . GLY A 1 77 ? 4.592 -5.470 2.400 1.00 89.50 77 GLY A C 1
ATOM 554 O O . GLY A 1 77 ? 3.636 -5.236 3.135 1.00 89.50 77 GLY A O 1
ATOM 555 N N . VAL A 1 78 ? 4.466 -6.230 1.304 1.00 92.69 78 VAL A N 1
ATOM 556 C CA . VAL A 1 78 ? 3.229 -6.967 0.983 1.00 92.69 78 VAL A CA 1
ATOM 557 C C . VAL A 1 78 ? 3.007 -8.194 1.873 1.00 92.69 78 VAL A C 1
ATOM 559 O O . VAL A 1 78 ? 1.862 -8.602 2.061 1.00 92.69 78 VAL A O 1
ATOM 562 N N . LEU A 1 79 ? 4.078 -8.787 2.416 1.00 91.06 79 LEU A N 1
ATOM 563 C CA . LEU A 1 79 ? 4.039 -10.091 3.085 1.00 91.06 79 LEU A CA 1
ATOM 564 C C . LEU A 1 79 ? 3.057 -10.138 4.263 1.00 91.06 79 LEU A C 1
ATOM 566 O O . LEU A 1 79 ? 2.246 -11.060 4.272 1.00 91.06 79 LEU A O 1
ATOM 570 N N . PRO A 1 80 ? 3.033 -9.168 5.206 1.00 88.31 80 PRO A N 1
ATOM 571 C CA . PRO A 1 80 ? 2.135 -9.251 6.359 1.00 88.31 80 PRO A CA 1
ATOM 572 C C . PRO A 1 80 ? 0.652 -9.269 5.973 1.00 88.31 80 PRO A C 1
ATOM 574 O O . PRO A 1 80 ? -0.139 -9.981 6.578 1.00 88.31 80 PRO A O 1
ATOM 577 N N . ALA A 1 81 ? 0.264 -8.508 4.947 1.00 91.00 81 ALA A N 1
ATOM 578 C CA . ALA A 1 81 ? -1.125 -8.463 4.496 1.00 91.00 81 ALA A CA 1
ATOM 579 C C . ALA A 1 81 ? -1.517 -9.716 3.694 1.00 91.00 81 ALA A C 1
ATOM 581 O O . ALA A 1 81 ? -2.649 -10.192 3.800 1.00 91.00 81 ALA A O 1
ATOM 582 N N . LEU A 1 82 ? -0.587 -10.276 2.912 1.00 94.88 82 LEU A N 1
ATOM 583 C CA . LEU A 1 82 ? -0.799 -11.560 2.240 1.00 94.88 82 LEU A CA 1
ATOM 584 C C . LEU A 1 82 ? -0.908 -12.712 3.247 1.00 94.88 82 LEU A C 1
ATOM 586 O O . LEU A 1 82 ? -1.714 -13.613 3.042 1.00 94.88 82 LEU A O 1
ATOM 590 N N . ASP A 1 83 ? -0.116 -12.680 4.317 1.00 92.94 83 ASP A N 1
ATOM 591 C CA . ASP A 1 83 ? -0.158 -13.678 5.387 1.00 92.94 83 ASP A CA 1
ATOM 592 C C . ASP A 1 83 ? -1.479 -13.596 6.159 1.00 92.94 83 ASP A C 1
ATOM 594 O O . ASP A 1 83 ? -2.221 -14.573 6.208 1.00 92.94 83 ASP A O 1
ATOM 598 N N . ALA A 1 84 ? -1.844 -12.396 6.629 1.00 90.44 84 ALA A N 1
ATOM 599 C CA . ALA A 1 84 ? -3.088 -12.162 7.363 1.00 90.44 84 ALA A CA 1
ATOM 600 C C . ALA A 1 84 ? -4.346 -12.534 6.558 1.00 90.44 84 ALA A C 1
ATOM 602 O O . ALA A 1 84 ? -5.311 -13.032 7.122 1.00 90.44 84 ALA A O 1
ATOM 603 N N . SER A 1 85 ? -4.340 -12.322 5.237 1.00 95.75 85 SER A N 1
ATOM 604 C CA . SER A 1 85 ? -5.456 -12.722 4.363 1.00 95.75 85 SER A CA 1
ATOM 605 C C . SER A 1 85 ? -5.441 -14.208 3.981 1.00 95.75 85 SER A C 1
ATOM 607 O O . SER A 1 85 ? -6.391 -14.688 3.364 1.00 95.75 85 SER A O 1
ATOM 609 N N . GLY A 1 86 ? -4.375 -14.951 4.296 1.00 96.81 86 GLY A N 1
ATOM 610 C CA . GLY A 1 86 ? -4.182 -16.340 3.869 1.00 96.81 86 GLY A CA 1
ATOM 611 C C . GLY A 1 86 ? -3.779 -16.506 2.396 1.00 96.81 86 GLY A C 1
ATOM 612 O O . GLY A 1 86 ? -3.684 -17.629 1.906 1.00 96.81 86 GLY A O 1
ATOM 613 N N . ALA A 1 87 ? -3.513 -15.413 1.675 1.00 98.00 87 ALA A N 1
ATOM 614 C CA . ALA A 1 87 ? -3.122 -15.437 0.265 1.00 98.00 87 ALA A CA 1
ATOM 615 C C . ALA A 1 87 ? -1.625 -15.731 0.045 1.00 98.00 87 ALA A C 1
ATOM 617 O O . ALA A 1 87 ? -1.226 -16.104 -1.061 1.00 98.00 87 ALA A O 1
ATOM 618 N N . LEU A 1 88 ? -0.779 -15.574 1.070 1.00 96.44 88 LEU A N 1
ATOM 619 C CA . LEU A 1 88 ? 0.675 -15.742 0.956 1.00 96.44 88 LEU A CA 1
ATOM 620 C C . LEU A 1 88 ? 1.096 -17.108 0.370 1.00 96.44 88 LEU A C 1
ATOM 622 O O . LEU A 1 88 ? 1.876 -17.105 -0.590 1.00 96.44 88 LEU A O 1
ATOM 626 N N . PRO A 1 89 ? 0.570 -18.263 0.834 1.00 97.38 89 PRO A N 1
ATOM 627 C CA . PRO A 1 89 ? 0.915 -19.559 0.249 1.00 97.38 89 PRO A CA 1
ATOM 628 C C . PRO A 1 89 ? 0.515 -19.681 -1.227 1.00 97.38 89 PRO A C 1
ATOM 630 O O . PRO A 1 89 ? 1.230 -20.306 -2.011 1.00 97.38 89 PRO A O 1
ATOM 633 N N . LEU A 1 90 ? -0.599 -19.058 -1.629 1.00 98.19 90 LEU A N 1
ATOM 634 C CA . LEU A 1 90 ? -1.071 -19.067 -3.015 1.00 98.19 90 LEU A CA 1
ATOM 635 C C . LEU A 1 90 ? -0.111 -18.290 -3.923 1.00 98.19 90 LEU A C 1
ATOM 637 O O . LEU A 1 90 ? 0.253 -18.771 -4.994 1.00 98.19 90 LEU A O 1
ATOM 641 N N . VAL A 1 91 ? 0.347 -17.116 -3.476 1.00 97.50 91 VAL A N 1
ATOM 642 C CA . VAL A 1 91 ? 1.323 -16.292 -4.209 1.00 97.50 91 VAL A CA 1
ATOM 643 C C . VAL A 1 91 ? 2.673 -17.006 -4.318 1.00 97.50 91 VAL A C 1
ATOM 645 O O . VAL A 1 91 ? 3.267 -17.027 -5.395 1.00 97.50 91 VAL A O 1
ATOM 648 N N . GLN A 1 92 ? 3.131 -17.658 -3.244 1.00 95.56 92 GLN A N 1
ATOM 649 C CA . GLN A 1 92 ? 4.361 -18.460 -3.247 1.00 95.56 92 GLN A CA 1
ATOM 650 C C . GLN A 1 92 ? 4.319 -19.604 -4.270 1.00 95.56 92 GLN A C 1
ATOM 652 O O . GLN A 1 92 ? 5.326 -19.898 -4.911 1.00 95.56 92 GLN A O 1
ATOM 657 N N . GLN A 1 93 ? 3.156 -20.234 -4.443 1.00 97.00 93 GLN A N 1
ATOM 658 C CA . GLN A 1 93 ? 2.960 -21.361 -5.360 1.00 97.00 93 GLN A CA 1
ATOM 659 C C . GLN A 1 93 ? 2.622 -20.932 -6.796 1.00 97.00 93 GLN A C 1
ATOM 661 O O . GLN A 1 93 ? 2.590 -21.770 -7.695 1.00 97.00 93 GLN A O 1
ATOM 666 N N . ALA A 1 94 ? 2.398 -19.638 -7.044 1.00 95.88 94 ALA A N 1
ATOM 667 C CA . ALA A 1 94 ? 1.978 -19.128 -8.349 1.00 95.88 94 ALA A CA 1
ATOM 668 C C . ALA A 1 94 ? 3.100 -19.098 -9.409 1.00 95.88 94 ALA A C 1
ATOM 670 O O . ALA A 1 94 ? 2.826 -18.816 -10.580 1.00 95.88 94 ALA A O 1
ATOM 671 N N . GLY A 1 95 ? 4.348 -19.388 -9.024 1.00 94.81 95 GLY A N 1
ATOM 672 C CA . GLY A 1 95 ? 5.490 -19.421 -9.942 1.00 94.81 95 GLY A CA 1
ATOM 673 C C . GLY A 1 95 ? 5.885 -18.039 -10.469 1.00 94.81 95 GLY A C 1
ATOM 674 O O . GLY A 1 95 ? 6.242 -17.908 -11.634 1.00 94.81 95 GLY A O 1
ATOM 675 N N . PHE A 1 96 ? 5.755 -16.999 -9.643 1.00 96.56 96 PHE A N 1
ATOM 676 C CA . PHE A 1 96 ? 6.267 -15.663 -9.952 1.00 96.56 96 PHE A CA 1
ATOM 677 C C . PHE A 1 96 ? 7.779 -15.585 -9.719 1.00 96.56 96 PHE A C 1
ATOM 679 O O . PHE A 1 96 ? 8.293 -16.211 -8.787 1.00 96.56 96 PHE A O 1
ATOM 686 N N . THR A 1 97 ? 8.480 -14.773 -10.515 1.00 95.38 97 THR A N 1
ATOM 687 C CA . THR A 1 97 ? 9.920 -14.533 -10.351 1.00 95.38 97 THR A CA 1
ATOM 688 C C . THR A 1 97 ? 10.198 -13.964 -8.964 1.00 95.38 97 THR A C 1
ATOM 690 O O . THR A 1 97 ? 9.575 -12.985 -8.548 1.00 95.38 97 THR A O 1
ATOM 693 N N . GLN A 1 98 ? 11.139 -14.557 -8.233 1.00 94.94 98 GLN A N 1
ATOM 694 C CA . GLN A 1 98 ? 11.540 -14.056 -6.920 1.00 94.94 98 GLN A CA 1
ATOM 695 C C . GLN A 1 98 ? 12.453 -12.838 -7.066 1.00 94.94 98 GLN A C 1
ATOM 697 O O . GLN A 1 98 ? 13.403 -12.846 -7.841 1.00 94.94 98 GLN A O 1
ATOM 702 N N . LYS A 1 99 ? 12.178 -11.804 -6.274 1.00 95.31 99 LYS A N 1
ATOM 703 C CA . LYS A 1 99 ? 12.940 -10.558 -6.218 1.00 95.31 99 LYS A CA 1
ATOM 704 C C . LYS A 1 99 ? 13.623 -10.451 -4.861 1.00 95.31 99 LYS A C 1
ATOM 706 O O . LYS A 1 99 ? 12.951 -10.229 -3.853 1.00 95.31 99 LYS A O 1
ATOM 711 N N . TYR A 1 100 ? 14.945 -10.568 -4.830 1.00 94.25 100 TYR A N 1
ATOM 712 C CA . TYR A 1 100 ? 15.741 -10.523 -3.594 1.00 94.25 100 TYR A CA 1
ATOM 713 C C . TYR A 1 100 ? 16.211 -9.112 -3.225 1.00 94.25 100 TYR A C 1
ATOM 715 O O . TYR A 1 100 ? 16.693 -8.870 -2.113 1.00 94.25 100 TYR A O 1
ATOM 723 N N . GLY A 1 101 ? 16.052 -8.168 -4.147 1.00 93.75 101 GLY A N 1
ATOM 724 C CA . GLY A 1 101 ? 16.535 -6.814 -3.995 1.00 93.75 101 GLY A CA 1
ATOM 725 C C . GLY A 1 101 ? 16.159 -5.901 -5.155 1.00 93.75 101 GLY A C 1
ATOM 726 O O . GLY A 1 101 ? 15.226 -6.154 -5.923 1.00 93.75 101 GLY A O 1
ATOM 727 N N . ALA A 1 102 ? 16.904 -4.810 -5.261 1.00 93.19 102 ALA A N 1
ATOM 728 C CA . ALA A 1 102 ? 16.831 -3.871 -6.368 1.00 93.19 102 ALA A CA 1
ATOM 729 C C . ALA A 1 102 ? 18.243 -3.417 -6.738 1.00 93.19 102 ALA A C 1
ATOM 731 O O . ALA A 1 102 ? 19.075 -3.177 -5.856 1.00 93.19 102 ALA A O 1
ATOM 732 N N . THR A 1 103 ? 18.494 -3.305 -8.037 1.00 92.81 103 THR A N 1
ATOM 733 C CA . THR A 1 103 ? 19.751 -2.802 -8.586 1.00 92.81 103 THR A CA 1
ATOM 734 C C . THR A 1 103 ? 19.502 -1.450 -9.229 1.00 92.81 103 THR A C 1
ATOM 736 O O . THR A 1 103 ? 18.512 -1.243 -9.932 1.00 92.81 103 THR A O 1
ATOM 739 N N . TYR A 1 104 ? 20.410 -0.519 -8.978 1.00 89.06 104 TYR A N 1
ATOM 740 C CA . TYR A 1 104 ? 20.296 0.859 -9.412 1.00 89.06 104 TYR A CA 1
ATOM 741 C C . TYR A 1 104 ? 21.547 1.262 -10.176 1.00 89.06 104 TYR A C 1
ATOM 743 O O . TYR A 1 104 ? 22.667 1.034 -9.724 1.00 89.06 104 TYR A O 1
ATOM 751 N N . ILE A 1 105 ? 21.345 1.929 -11.305 1.00 87.56 105 ILE A N 1
ATOM 752 C CA . ILE A 1 105 ? 22.353 2.756 -11.962 1.00 87.56 105 ILE A CA 1
ATOM 753 C C . ILE A 1 105 ? 21.846 4.182 -11.817 1.00 87.56 105 ILE A C 1
ATOM 755 O O . ILE A 1 105 ? 21.122 4.710 -12.660 1.00 87.56 105 ILE A O 1
ATOM 759 N N . TRP A 1 106 ? 22.144 4.755 -10.656 1.00 80.25 106 TRP A N 1
ATOM 760 C CA . TRP A 1 106 ? 21.637 6.052 -10.236 1.00 80.25 106 TRP A CA 1
ATOM 761 C C . TRP A 1 106 ? 22.686 6.759 -9.385 1.00 80.25 106 TRP A C 1
ATOM 763 O O . TRP A 1 106 ? 23.193 6.185 -8.420 1.00 80.25 106 TRP A O 1
ATOM 773 N N . GLY A 1 107 ? 22.981 8.015 -9.725 1.00 72.06 107 GLY A N 1
ATOM 774 C CA . GLY A 1 107 ? 23.930 8.862 -9.006 1.00 72.06 107 GLY A CA 1
ATOM 775 C C . GLY A 1 107 ? 24.935 9.549 -9.915 1.00 72.06 107 GLY A C 1
ATOM 776 O O . GLY A 1 107 ? 24.673 9.801 -11.089 1.00 72.06 107 GLY A O 1
ATOM 777 N N . ARG A 1 108 ? 26.084 9.915 -9.338 1.00 67.69 108 ARG A N 1
ATOM 778 C CA . ARG A 1 108 ? 27.150 10.654 -10.038 1.00 67.69 108 ARG A CA 1
ATOM 779 C C . ARG A 1 108 ? 27.957 9.777 -10.991 1.00 67.69 108 ARG A C 1
ATOM 781 O O . ARG A 1 108 ? 28.538 10.297 -11.942 1.00 67.69 108 ARG A O 1
ATOM 788 N N . THR A 1 109 ? 28.029 8.482 -10.706 1.00 75.75 109 THR A N 1
ATOM 789 C CA . THR A 1 109 ? 28.687 7.476 -11.540 1.00 75.75 109 THR A CA 1
ATOM 790 C C . THR A 1 109 ? 27.631 6.582 -12.185 1.00 75.75 109 THR A C 1
ATOM 792 O O . THR A 1 109 ? 26.471 6.565 -11.776 1.00 75.75 109 THR A O 1
ATOM 795 N N . ARG A 1 110 ? 28.040 5.837 -13.215 1.00 80.00 110 ARG A N 1
ATOM 796 C CA . ARG A 1 110 ? 27.224 4.774 -13.818 1.00 80.00 110 ARG A CA 1
ATOM 797 C C . ARG A 1 110 ? 27.503 3.400 -13.202 1.00 80.00 110 ARG A C 1
ATOM 799 O O . ARG A 1 110 ? 27.101 2.393 -13.767 1.00 80.00 110 ARG A O 1
ATOM 806 N N . GLU A 1 111 ? 28.232 3.349 -12.088 1.00 85.00 111 GLU A N 1
ATOM 807 C CA . GLU A 1 111 ? 28.523 2.086 -11.410 1.00 85.00 111 GLU A CA 1
ATOM 808 C C . GLU A 1 111 ? 27.231 1.544 -10.781 1.00 85.00 111 GLU A C 1
ATOM 810 O O . GLU A 1 111 ? 26.592 2.266 -10.006 1.00 85.00 111 GLU A O 1
ATOM 815 N N . PRO A 1 112 ? 26.813 0.308 -11.112 1.00 88.44 112 PRO A N 1
ATOM 816 C CA . PRO A 1 112 ? 25.631 -0.281 -10.507 1.00 88.44 112 PRO A CA 1
ATOM 817 C C . PRO A 1 112 ? 25.832 -0.512 -9.011 1.00 88.44 112 PRO A C 1
ATOM 819 O O . PRO A 1 112 ? 26.893 -0.955 -8.570 1.00 88.44 112 PRO A O 1
ATOM 822 N N . TRP A 1 113 ? 24.781 -0.294 -8.229 1.00 86.62 113 TRP A N 1
ATOM 823 C CA . TRP A 1 113 ? 24.734 -0.695 -6.829 1.00 86.62 113 TRP A CA 1
ATOM 824 C C . TRP A 1 113 ? 23.444 -1.460 -6.536 1.00 86.62 113 TRP A C 1
ATOM 826 O O . TRP A 1 113 ? 22.361 -1.099 -6.991 1.00 86.62 113 TRP A O 1
ATOM 836 N N . THR A 1 114 ? 23.565 -2.534 -5.759 1.00 90.12 114 THR A N 1
ATOM 837 C CA . THR A 1 114 ? 22.448 -3.420 -5.403 1.00 90.12 114 THR A CA 1
ATOM 838 C C . THR A 1 114 ? 22.165 -3.317 -3.915 1.00 90.12 114 THR A C 1
ATOM 840 O O . THR A 1 114 ? 23.091 -3.208 -3.109 1.00 90.12 114 THR A O 1
ATOM 843 N N . VAL A 1 115 ? 20.891 -3.375 -3.540 1.00 89.44 115 VAL A N 1
ATOM 844 C CA . VAL A 1 115 ? 20.444 -3.590 -2.158 1.00 89.44 115 VAL A CA 1
ATOM 845 C C . VAL A 1 115 ? 19.720 -4.916 -2.050 1.00 89.44 115 VAL A C 1
ATOM 847 O O . VAL A 1 115 ? 18.900 -5.228 -2.912 1.00 89.44 115 VAL A O 1
ATOM 850 N N . LYS A 1 116 ? 19.999 -5.683 -0.992 1.00 91.56 116 LYS A N 1
ATOM 851 C CA . LYS A 1 116 ? 19.344 -6.973 -0.745 1.00 91.56 116 LYS A CA 1
ATOM 852 C C . LYS A 1 116 ? 18.439 -6.884 0.473 1.00 91.56 116 LYS A C 1
ATOM 854 O O . LYS A 1 116 ? 18.848 -6.395 1.525 1.00 91.56 116 LYS A O 1
ATOM 859 N N . PHE A 1 117 ? 17.218 -7.404 0.366 1.00 90.19 117 PHE A N 1
ATOM 860 C CA . PHE A 1 117 ? 16.267 -7.389 1.482 1.00 90.19 117 PHE A CA 1
ATOM 861 C C . PHE A 1 117 ? 16.790 -8.172 2.696 1.00 90.19 117 PHE A C 1
ATOM 863 O O . PHE A 1 117 ? 16.559 -7.772 3.837 1.00 90.19 117 PHE A O 1
ATOM 870 N N . SER A 1 118 ? 17.592 -9.216 2.461 1.00 89.75 118 SER A N 1
ATOM 871 C CA . SER A 1 118 ? 18.245 -10.016 3.505 1.00 89.75 118 SER A CA 1
ATOM 872 C C . SER A 1 118 ? 19.231 -9.243 4.391 1.00 89.75 118 SER A C 1
ATOM 874 O O . SER A 1 118 ? 19.584 -9.736 5.457 1.00 89.75 118 SER A O 1
ATOM 876 N N . GLU A 1 119 ? 19.683 -8.046 3.992 1.00 87.31 119 GLU A N 1
ATOM 877 C CA . GLU A 1 119 ? 20.548 -7.189 4.827 1.00 87.31 119 GLU A CA 1
ATOM 878 C C . GLU A 1 119 ? 19.817 -6.625 6.064 1.00 87.31 119 GLU A C 1
ATOM 880 O O . GLU A 1 119 ? 20.459 -6.185 7.025 1.00 87.31 119 GLU A O 1
ATOM 885 N N . VAL A 1 120 ? 18.479 -6.624 6.033 1.00 80.81 120 VAL A N 1
ATOM 886 C CA . VAL A 1 120 ? 17.606 -6.190 7.138 1.00 80.81 120 VAL A CA 1
ATOM 887 C C . VAL A 1 120 ? 16.682 -7.322 7.596 1.00 80.81 120 VAL A C 1
ATOM 889 O O . VAL A 1 120 ? 16.430 -7.449 8.791 1.00 80.81 120 VAL A O 1
ATOM 892 N N . TYR A 1 121 ? 16.222 -8.169 6.671 1.00 81.56 121 TYR A N 1
ATOM 893 C CA . TYR A 1 121 ? 15.243 -9.228 6.920 1.00 81.56 121 TYR A CA 1
ATOM 894 C C . TYR A 1 121 ? 15.775 -10.597 6.478 1.00 81.56 121 TYR A C 1
ATOM 896 O O . TYR A 1 121 ? 15.393 -11.089 5.414 1.00 81.56 121 TYR A O 1
ATOM 904 N N . PRO A 1 122 ? 16.663 -11.241 7.258 1.00 76.56 122 PRO A N 1
ATOM 905 C CA . PRO A 1 122 ? 17.265 -12.517 6.863 1.00 76.56 122 PRO A CA 1
ATOM 906 C C . PRO A 1 122 ? 16.223 -13.632 6.661 1.00 76.56 122 PRO A C 1
ATOM 908 O O . PRO A 1 122 ? 16.391 -14.458 5.766 1.00 76.56 122 PRO A O 1
ATOM 911 N N . ASP A 1 123 ? 15.121 -13.603 7.419 1.00 73.38 123 ASP A N 1
ATOM 912 C CA . ASP A 1 123 ? 14.036 -14.593 7.341 1.00 73.38 123 ASP A CA 1
ATOM 913 C C . ASP A 1 123 ? 12.970 -14.258 6.275 1.00 73.38 123 ASP A C 1
ATOM 915 O O . ASP A 1 123 ? 12.163 -15.109 5.906 1.00 73.38 123 ASP A O 1
ATOM 919 N N . GLN A 1 124 ? 12.969 -13.027 5.746 1.00 70.38 124 GLN A N 1
ATOM 920 C CA . GLN A 1 124 ? 12.051 -12.541 4.704 1.00 70.38 124 GLN A CA 1
ATOM 921 C C . GLN A 1 124 ? 12.848 -11.901 3.560 1.00 70.38 124 GLN A C 1
ATOM 923 O O . GLN A 1 124 ? 12.737 -10.716 3.251 1.00 70.38 124 GLN A O 1
ATOM 928 N N . ALA A 1 125 ? 13.701 -12.716 2.941 1.00 83.25 125 ALA A N 1
ATOM 929 C CA . ALA A 1 125 ? 14.740 -12.252 2.028 1.00 83.25 125 ALA A CA 1
ATOM 930 C C . ALA A 1 125 ? 14.259 -11.865 0.613 1.00 83.25 125 ALA A C 1
ATOM 932 O O . ALA A 1 125 ? 15.089 -11.445 -0.193 1.00 83.25 125 ALA A O 1
ATOM 933 N N . TYR A 1 126 ? 12.975 -12.032 0.271 1.00 91.62 126 TYR A N 1
ATOM 934 C CA . TYR A 1 126 ? 12.476 -11.772 -1.084 1.00 91.6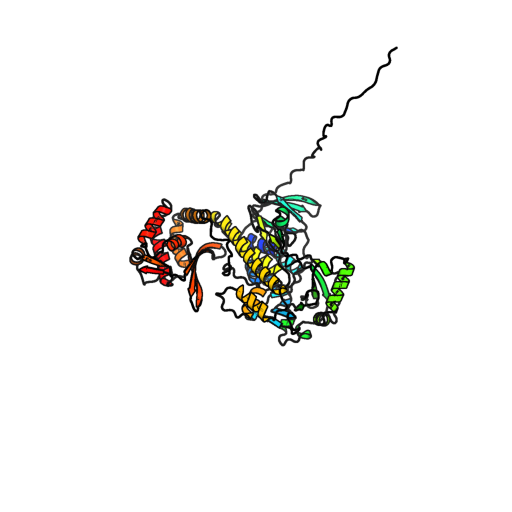2 126 TYR A CA 1
ATOM 935 C C . TYR A 1 126 ? 11.000 -11.349 -1.138 1.00 91.62 126 TYR A C 1
ATOM 937 O O . TYR A 1 126 ? 10.223 -11.587 -0.216 1.00 91.62 126 TYR A O 1
ATOM 945 N N . ALA A 1 127 ? 10.633 -10.746 -2.267 1.00 94.12 127 ALA A N 1
ATOM 946 C CA . ALA A 1 127 ? 9.267 -10.540 -2.747 1.00 94.12 127 ALA A CA 1
ATOM 947 C C . ALA A 1 127 ? 9.151 -11.100 -4.182 1.00 94.12 127 ALA A C 1
ATOM 949 O O . ALA A 1 127 ? 9.930 -11.974 -4.562 1.00 94.12 127 ALA A O 1
ATOM 950 N N . TRP A 1 128 ? 8.216 -10.611 -5.001 1.00 97.00 128 TRP A N 1
ATOM 951 C CA . TRP A 1 128 ? 7.993 -11.137 -6.353 1.00 97.00 128 TRP A CA 1
ATOM 952 C C . TRP A 1 128 ? 7.953 -10.054 -7.427 1.00 97.00 128 TRP A C 1
ATOM 954 O O . TRP A 1 128 ? 7.511 -8.936 -7.169 1.00 97.00 128 TRP A O 1
ATOM 964 N N . GLN A 1 129 ? 8.359 -10.427 -8.638 1.00 97.69 129 GLN A N 1
ATOM 965 C CA . GLN A 1 129 ? 7.918 -9.779 -9.869 1.00 97.69 129 GLN A CA 1
ATOM 966 C C . GLN A 1 129 ? 6.684 -10.539 -10.361 1.00 97.69 129 GLN A C 1
ATOM 968 O O . GLN A 1 129 ? 6.756 -11.745 -10.601 1.00 97.69 129 GLN A O 1
ATOM 973 N N . VAL A 1 130 ? 5.543 -9.867 -10.474 1.00 97.31 130 VAL A N 1
ATOM 974 C CA . VAL A 1 130 ? 4.259 -10.504 -10.769 1.00 97.31 130 VAL A CA 1
ATOM 975 C C . VAL A 1 130 ? 3.689 -10.046 -12.101 1.00 97.31 130 VAL A C 1
ATOM 977 O O . VAL A 1 130 ? 3.651 -8.858 -12.400 1.00 97.31 130 VAL A O 1
ATOM 980 N N . ASP A 1 131 ? 3.131 -10.984 -12.863 1.00 95.88 131 ASP A N 1
ATOM 981 C CA . ASP A 1 131 ? 2.116 -10.653 -13.861 1.00 95.88 131 ASP A CA 1
ATOM 982 C C . ASP A 1 131 ? 0.848 -10.213 -13.117 1.00 95.88 131 ASP A C 1
ATOM 984 O O . ASP A 1 131 ? 0.163 -11.029 -12.489 1.00 95.88 131 ASP A O 1
ATOM 988 N N . ARG A 1 132 ? 0.533 -8.915 -13.178 1.00 96.38 132 ARG A N 1
ATOM 989 C CA . ARG A 1 132 ? -0.613 -8.328 -12.472 1.00 96.38 132 ARG A CA 1
ATOM 990 C C . ARG A 1 132 ? -1.954 -8.920 -12.880 1.00 96.38 132 ARG A C 1
ATOM 992 O O . ARG A 1 132 ? -2.839 -9.000 -12.035 1.00 96.38 132 ARG A O 1
ATOM 999 N N . ALA A 1 133 ? -2.106 -9.393 -14.114 1.00 96.31 133 ALA A N 1
ATOM 1000 C CA . ALA A 1 133 ? -3.345 -10.026 -14.546 1.00 96.31 133 ALA A CA 1
ATOM 1001 C C . ALA A 1 133 ? -3.583 -11.341 -13.791 1.00 96.31 133 ALA A C 1
ATOM 1003 O O . ALA A 1 133 ? -4.705 -11.628 -13.364 1.00 96.31 133 ALA A O 1
ATOM 1004 N N . ARG A 1 134 ? -2.512 -12.118 -13.581 1.00 97.44 134 ARG A N 1
ATOM 1005 C CA . ARG A 1 134 ? -2.532 -13.359 -12.794 1.00 97.44 134 ARG A CA 1
ATOM 1006 C C . ARG A 1 134 ? -2.618 -13.083 -11.295 1.00 97.44 134 ARG A C 1
ATOM 1008 O O . ARG A 1 134 ? -3.391 -13.747 -10.613 1.00 97.44 134 ARG A O 1
ATOM 1015 N N . PHE A 1 135 ? -1.851 -12.118 -10.793 1.00 98.44 135 PHE A N 1
ATOM 1016 C CA . PHE A 1 135 ? -1.800 -11.774 -9.372 1.00 98.44 135 PHE A CA 1
ATOM 1017 C C . PHE A 1 135 ? -3.133 -11.220 -8.861 1.00 98.44 135 PHE A C 1
ATOM 1019 O O . PHE A 1 135 ? -3.679 -11.752 -7.898 1.00 98.44 135 PHE A O 1
ATOM 1026 N N . ASP A 1 136 ? -3.708 -10.224 -9.541 1.00 98.62 136 ASP A N 1
ATOM 1027 C CA . ASP A 1 136 ? -4.986 -9.626 -9.134 1.00 98.62 136 ASP A CA 1
ATOM 1028 C C . ASP A 1 136 ? -6.114 -10.661 -9.196 1.00 98.62 136 ASP A C 1
ATOM 1030 O O . ASP A 1 136 ? -6.931 -10.745 -8.281 1.00 98.62 136 ASP A O 1
ATOM 1034 N N . LYS A 1 137 ? -6.125 -11.506 -10.239 1.00 98.56 137 LYS A N 1
ATOM 1035 C CA . LYS A 1 137 ? -7.084 -12.609 -10.348 1.00 98.56 137 LYS A CA 1
ATOM 1036 C C . LYS A 1 137 ? -6.943 -13.604 -9.199 1.00 98.56 137 LYS A C 1
ATOM 1038 O O . LYS A 1 137 ? -7.957 -14.003 -8.641 1.00 98.56 137 LYS A O 1
ATOM 1043 N N . LEU A 1 138 ? -5.719 -14.000 -8.855 1.00 98.75 138 LEU A N 1
ATOM 1044 C CA . LEU A 1 138 ? -5.461 -14.933 -7.758 1.00 98.75 138 LEU A CA 1
ATOM 1045 C C . LEU A 1 138 ? -6.011 -14.386 -6.438 1.00 98.75 138 LEU A C 1
ATOM 1047 O O . LEU A 1 138 ? -6.702 -15.109 -5.725 1.00 98.75 138 LEU A O 1
ATOM 1051 N N . LEU A 1 139 ? -5.771 -13.106 -6.138 1.00 98.88 139 LEU A N 1
ATOM 1052 C CA . LEU A 1 139 ? -6.310 -12.480 -4.929 1.00 98.88 139 LEU A CA 1
ATOM 1053 C C . LEU A 1 139 ? -7.840 -12.354 -4.968 1.00 98.88 139 LEU A C 1
ATOM 1055 O O . LEU A 1 139 ? -8.498 -12.556 -3.950 1.00 98.88 139 LEU A O 1
ATOM 1059 N N . LEU A 1 140 ? -8.420 -12.027 -6.126 1.00 98.88 140 LEU A N 1
ATOM 1060 C CA . LEU A 1 140 ? -9.870 -11.899 -6.281 1.00 98.88 140 LEU A CA 1
ATOM 1061 C C . LEU A 1 140 ? -10.592 -13.251 -6.164 1.00 98.88 140 LEU A C 1
ATOM 1063 O O . LEU A 1 140 ? -11.644 -13.334 -5.531 1.00 98.88 140 LEU A O 1
ATOM 1067 N N . ASP A 1 141 ? -10.027 -14.305 -6.753 1.00 98.81 141 ASP A N 1
ATOM 1068 C CA . ASP A 1 141 ? -10.538 -15.672 -6.638 1.00 98.81 141 ASP A CA 1
ATOM 1069 C C . ASP A 1 141 ? -10.436 -16.167 -5.187 1.00 98.81 141 ASP A C 1
ATOM 1071 O O . ASP A 1 141 ? -11.375 -16.788 -4.691 1.00 98.81 141 ASP A O 1
ATOM 1075 N N . HIS A 1 142 ? -9.337 -15.845 -4.491 1.00 98.81 142 HIS A N 1
ATOM 1076 C CA . HIS A 1 142 ? -9.179 -16.130 -3.061 1.00 98.81 142 HIS A CA 1
ATOM 1077 C C . HIS A 1 142 ? -10.252 -15.423 -2.227 1.00 98.81 142 HIS A C 1
ATOM 1079 O O . HIS A 1 142 ? -10.933 -16.060 -1.432 1.00 98.81 142 HIS A O 1
ATOM 1085 N N . ALA A 1 143 ? -10.508 -14.135 -2.475 1.00 98.81 143 ALA A N 1
ATOM 1086 C CA . ALA A 1 143 ? -11.594 -13.413 -1.811 1.00 98.81 143 ALA A CA 1
ATOM 1087 C C . ALA A 1 143 ? -12.965 -14.081 -2.021 1.00 98.81 143 ALA A C 1
ATOM 1089 O O . ALA A 1 143 ? -13.738 -14.221 -1.073 1.00 98.81 143 ALA A O 1
ATOM 1090 N N . ALA A 1 144 ? -13.262 -14.543 -3.239 1.00 98.75 144 ALA A N 1
ATOM 1091 C CA . ALA A 1 144 ? -14.493 -15.282 -3.510 1.00 98.75 144 ALA A CA 1
ATOM 1092 C C . ALA A 1 144 ? -14.555 -16.624 -2.753 1.00 98.75 144 ALA A C 1
ATOM 1094 O O . ALA A 1 144 ? -15.616 -16.986 -2.241 1.00 98.75 144 ALA A O 1
ATOM 1095 N N . ALA A 1 145 ? -13.434 -17.347 -2.653 1.00 98.56 145 ALA A N 1
ATOM 1096 C CA . ALA A 1 145 ? -13.339 -18.601 -1.902 1.00 98.56 145 ALA A CA 1
ATOM 1097 C C . ALA A 1 145 ? -13.565 -18.407 -0.390 1.00 98.56 145 ALA A C 1
ATOM 1099 O O . ALA A 1 145 ? -14.160 -19.268 0.253 1.00 98.56 145 ALA A O 1
ATOM 1100 N N . GLU A 1 146 ? -13.180 -17.247 0.144 1.00 98.25 146 GLU A N 1
ATOM 1101 C CA . GLU A 1 146 ? -13.392 -16.836 1.540 1.00 98.25 146 GLU A CA 1
ATOM 1102 C C . GLU A 1 146 ? -14.817 -16.295 1.804 1.00 98.25 146 GLU A C 1
ATOM 1104 O O . GLU A 1 146 ? -15.129 -15.842 2.902 1.00 98.25 146 GLU A O 1
ATOM 1109 N N . GLY A 1 147 ? -15.719 -16.358 0.815 1.00 97.50 147 GLY A N 1
ATOM 1110 C CA . GLY A 1 147 ? -17.144 -16.045 0.982 1.00 97.50 147 GLY A CA 1
ATOM 1111 C C . GLY A 1 147 ? -17.564 -14.634 0.563 1.00 97.50 147 GLY A C 1
ATOM 1112 O O . GLY A 1 147 ? -18.719 -14.255 0.776 1.00 97.50 147 GLY A O 1
ATOM 1113 N N . VAL A 1 148 ? -16.676 -13.855 -0.063 1.00 98.69 148 VAL A N 1
ATOM 1114 C CA . VAL A 1 148 ? -17.020 -12.539 -0.623 1.00 98.69 148 VAL A CA 1
ATOM 1115 C C . VAL A 1 148 ? -17.925 -12.698 -1.845 1.00 98.69 148 VAL A C 1
ATOM 1117 O O . VAL A 1 148 ? -17.625 -13.447 -2.776 1.00 98.69 148 VAL A O 1
ATOM 1120 N N . GLU A 1 149 ? -19.005 -11.916 -1.914 1.00 98.44 149 GLU A N 1
ATOM 1121 C CA . GLU A 1 149 ? -19.821 -11.840 -3.124 1.00 98.44 149 GLU A CA 1
ATOM 1122 C C . GLU A 1 149 ? -19.145 -10.947 -4.179 1.00 98.44 149 GLU A C 1
ATOM 1124 O O . GLU A 1 149 ? -19.311 -9.724 -4.192 1.00 98.44 149 GLU A O 1
ATOM 1129 N N . VAL A 1 150 ? -18.381 -11.566 -5.080 1.00 98.62 150 VAL A N 1
ATOM 1130 C CA . VAL A 1 150 ? -17.660 -10.873 -6.158 1.00 98.62 150 VAL A CA 1
ATOM 1131 C C . VAL A 1 150 ? -18.538 -10.708 -7.403 1.00 98.62 150 VAL A C 1
ATOM 1133 O O . VAL A 1 150 ? -19.051 -11.678 -7.963 1.00 98.62 150 VAL A O 1
ATOM 1136 N N . ARG A 1 151 ? -18.665 -9.469 -7.892 1.00 97.69 151 ARG A N 1
ATOM 1137 C CA . ARG A 1 151 ? -19.405 -9.109 -9.110 1.00 97.69 151 ARG A CA 1
ATOM 1138 C C . ARG A 1 151 ? -18.498 -8.382 -10.102 1.00 97.69 151 ARG A C 1
ATOM 1140 O O . ARG A 1 151 ? -18.223 -7.197 -9.946 1.00 97.69 151 ARG A O 1
ATOM 1147 N N . GLN A 1 152 ? -18.067 -9.096 -11.135 1.00 98.38 152 GLN A N 1
ATOM 1148 C CA . GLN A 1 152 ? -17.255 -8.555 -12.232 1.00 98.38 152 GLN A CA 1
ATOM 1149 C C . GLN A 1 152 ? -18.129 -7.970 -13.351 1.00 98.38 152 GLN A C 1
ATOM 1151 O O . GLN A 1 152 ? -19.308 -8.316 -13.463 1.00 98.38 152 GLN A O 1
ATOM 1156 N N . GLY A 1 153 ? -17.563 -7.093 -14.182 1.00 97.88 153 GLY A N 1
ATOM 1157 C CA . GLY A 1 153 ? -18.324 -6.364 -15.204 1.00 97.88 153 GLY A CA 1
ATOM 1158 C C . GLY A 1 153 ? -19.324 -5.358 -14.613 1.00 97.88 153 GLY A C 1
ATOM 1159 O O . GLY A 1 153 ? -20.334 -5.039 -15.246 1.00 97.88 153 GLY A O 1
ATOM 1160 N N . VAL A 1 154 ? -19.091 -4.893 -13.379 1.00 98.19 154 VAL A N 1
ATOM 1161 C CA . VAL A 1 154 ? -19.961 -3.962 -12.651 1.00 98.19 154 VAL A CA 1
ATOM 1162 C C . VAL A 1 154 ? -19.184 -2.702 -12.287 1.00 98.19 154 VAL A C 1
ATOM 1164 O O . VAL A 1 154 ? -18.298 -2.708 -11.439 1.00 98.19 154 VAL A O 1
ATOM 1167 N N . THR A 1 155 ? -19.535 -1.583 -12.917 1.00 98.44 155 THR A N 1
ATOM 1168 C CA . THR A 1 155 ? -18.871 -0.294 -12.688 1.00 98.44 155 THR A CA 1
ATOM 1169 C C . THR A 1 155 ? -19.522 0.465 -11.535 1.00 98.44 155 THR A C 1
ATOM 1171 O O . THR A 1 155 ? -20.723 0.731 -11.571 1.00 98.44 155 THR A O 1
ATOM 1174 N N . ALA A 1 156 ? -18.737 0.887 -10.544 1.00 98.25 156 ALA A N 1
ATOM 1175 C CA . ALA A 1 156 ? -19.185 1.839 -9.531 1.00 98.25 156 ALA A CA 1
ATOM 1176 C C . ALA A 1 156 ? -19.239 3.267 -10.107 1.00 98.25 156 ALA A C 1
ATOM 1178 O O . ALA A 1 156 ? -18.282 3.745 -10.709 1.00 98.25 156 ALA A O 1
ATOM 1179 N N . LEU A 1 157 ? -20.365 3.960 -9.928 1.00 98.00 157 LEU A N 1
ATOM 1180 C CA . LEU A 1 157 ? -20.608 5.298 -10.491 1.00 98.00 157 LEU A CA 1
ATOM 1181 C C . LEU A 1 157 ? -20.461 6.429 -9.465 1.00 98.00 157 LEU A C 1
ATOM 1183 O O . LEU A 1 157 ? -20.375 7.600 -9.837 1.00 98.00 157 LEU A O 1
ATOM 1187 N N . GLY A 1 158 ? -20.492 6.092 -8.178 1.00 96.94 158 GLY A N 1
ATOM 1188 C CA . GLY A 1 158 ? -20.395 7.031 -7.065 1.00 96.94 158 GLY A CA 1
ATOM 1189 C C . GLY A 1 158 ? -21.231 6.582 -5.865 1.00 96.94 158 GLY A C 1
ATOM 1190 O O . GLY A 1 158 ? -21.967 5.595 -5.963 1.00 96.94 158 GLY A O 1
ATOM 1191 N N . PRO A 1 159 ? -21.145 7.307 -4.743 1.00 97.56 159 PRO A N 1
ATOM 1192 C CA . PRO A 1 159 ? -21.863 6.966 -3.525 1.00 97.56 159 PRO A CA 1
ATOM 1193 C C . PRO A 1 159 ? -23.380 7.132 -3.691 1.00 97.56 159 PRO A C 1
ATOM 1195 O O . PRO A 1 159 ? -23.870 7.912 -4.516 1.00 97.56 159 PRO A O 1
ATOM 1198 N N . VAL A 1 160 ? -24.123 6.393 -2.873 1.00 96.62 160 VAL A N 1
ATOM 1199 C CA . VAL A 1 160 ? -25.500 6.723 -2.498 1.00 96.62 160 VAL A CA 1
ATOM 1200 C C . VAL A 1 160 ? -25.422 7.522 -1.200 1.00 96.62 160 VAL A C 1
ATOM 1202 O O . VAL A 1 160 ? -24.937 6.994 -0.204 1.00 96.62 160 VAL A O 1
ATOM 1205 N N . GLY A 1 161 ? -25.886 8.773 -1.220 1.00 92.94 161 GLY A N 1
ATOM 1206 C CA . GLY A 1 161 ? -25.786 9.698 -0.085 1.00 92.94 161 GLY A CA 1
ATOM 1207 C C . GLY A 1 161 ? -24.783 10.831 -0.319 1.00 92.94 161 GLY A C 1
ATOM 1208 O O . GLY A 1 161 ? -24.415 11.117 -1.464 1.00 92.94 161 GLY A O 1
ATOM 1209 N N . SER A 1 162 ? -24.378 11.499 0.761 1.00 92.69 162 SER A N 1
ATOM 1210 C CA . SER A 1 162 ? -23.358 12.560 0.763 1.00 92.69 162 SER A CA 1
ATOM 1211 C C . SER A 1 162 ? -22.075 12.073 1.442 1.00 92.69 162 SER A C 1
ATOM 1213 O O . SER A 1 162 ? -22.033 10.965 1.965 1.00 92.69 162 SER A O 1
ATOM 1215 N N . ALA A 1 163 ? -21.027 12.902 1.462 1.00 90.81 163 ALA A N 1
ATOM 1216 C CA . ALA A 1 163 ? -19.802 12.596 2.207 1.00 90.81 163 ALA A CA 1
ATOM 1217 C C . ALA A 1 163 ? -20.042 12.415 3.721 1.00 90.81 163 ALA A C 1
ATOM 1219 O O . ALA A 1 163 ? -19.258 11.749 4.383 1.00 90.81 163 ALA A O 1
ATOM 1220 N N . ASP A 1 164 ? -21.125 12.977 4.262 1.00 92.25 164 ASP A N 1
ATOM 1221 C CA . ASP A 1 164 ? -21.458 12.902 5.689 1.00 92.25 164 ASP A CA 1
ATOM 1222 C C . ASP A 1 164 ? -22.430 11.757 6.025 1.00 92.25 164 ASP A C 1
ATOM 1224 O O . ASP A 1 164 ? -22.773 11.570 7.191 1.00 92.25 164 ASP A O 1
ATOM 1228 N N . ASP A 1 165 ? -22.889 11.002 5.021 1.00 93.88 165 ASP A N 1
ATOM 1229 C CA . ASP A 1 165 ? -23.837 9.892 5.172 1.00 93.88 165 ASP A CA 1
ATOM 1230 C C . ASP A 1 165 ? -23.801 8.988 3.925 1.00 93.88 165 ASP A C 1
ATOM 1232 O O . ASP A 1 165 ? -24.708 9.007 3.086 1.00 93.88 165 ASP A O 1
ATOM 1236 N N . VAL A 1 166 ? -22.711 8.233 3.746 1.00 97.19 166 VAL A N 1
ATOM 1237 C CA . VAL A 1 166 ? -22.603 7.253 2.653 1.00 97.19 166 VAL A CA 1
ATOM 1238 C C . VAL A 1 166 ? -23.324 5.964 3.044 1.00 97.19 166 VAL A C 1
ATOM 1240 O O . VAL A 1 166 ? -23.003 5.336 4.047 1.00 97.19 166 VAL A O 1
ATOM 1243 N N . GLN A 1 167 ? -24.271 5.530 2.212 1.00 96.25 167 GLN A N 1
ATOM 1244 C CA . GLN A 1 167 ? -25.151 4.383 2.492 1.00 96.25 167 GLN A CA 1
ATOM 1245 C C . GLN A 1 167 ? -25.005 3.243 1.473 1.00 96.25 167 GLN A C 1
ATOM 1247 O O . GLN A 1 167 ? -25.836 2.329 1.416 1.00 96.25 167 GLN A O 1
ATOM 1252 N N . GLY A 1 168 ? -24.000 3.322 0.600 1.00 97.25 168 GLY A N 1
ATOM 1253 C CA . GLY A 1 168 ? -23.816 2.397 -0.511 1.00 97.25 168 GLY A CA 1
ATOM 1254 C C . GLY A 1 168 ? -23.216 3.052 -1.749 1.00 97.25 168 GLY A C 1
ATOM 1255 O O . GLY A 1 168 ? -22.709 4.175 -1.706 1.00 97.25 168 GLY A O 1
ATOM 1256 N N . ALA A 1 169 ? -23.349 2.376 -2.890 1.00 97.94 169 ALA A N 1
ATOM 1257 C CA . ALA A 1 169 ? -22.902 2.885 -4.183 1.00 97.94 169 ALA A CA 1
ATOM 1258 C C . ALA A 1 169 ? -23.934 2.657 -5.290 1.00 97.94 169 ALA A C 1
ATOM 1260 O O . ALA A 1 169 ? -24.640 1.643 -5.333 1.00 97.94 169 ALA A O 1
ATOM 1261 N N . ARG A 1 170 ? -23.989 3.610 -6.223 1.00 98.00 170 ARG A N 1
ATOM 1262 C CA . ARG A 1 170 ? -24.640 3.425 -7.520 1.00 98.00 170 ARG A CA 1
ATOM 1263 C C . ARG A 1 170 ? -23.718 2.596 -8.399 1.00 98.00 170 ARG A C 1
ATOM 1265 O O . ARG A 1 170 ? -22.526 2.887 -8.489 1.00 98.00 170 ARG A O 1
ATOM 1272 N N . ILE A 1 171 ? -24.278 1.596 -9.063 1.00 97.94 171 ILE A N 1
ATOM 1273 C CA . ILE A 1 171 ? -23.543 0.669 -9.919 1.00 97.94 171 ILE A CA 1
ATOM 1274 C C . ILE A 1 171 ? -24.192 0.570 -11.296 1.00 97.94 171 ILE A C 1
ATOM 1276 O O . ILE A 1 171 ? -25.405 0.735 -11.430 1.00 97.94 171 ILE A O 1
ATOM 1280 N N . ARG A 1 172 ? -23.389 0.248 -12.306 1.00 98.06 172 ARG A N 1
ATOM 1281 C CA . ARG A 1 172 ? -23.835 -0.086 -13.658 1.00 98.06 172 ARG A CA 1
ATOM 1282 C C . ARG A 1 172 ? -23.398 -1.502 -13.998 1.00 98.06 172 ARG A C 1
ATOM 1284 O O . ARG A 1 172 ? -22.210 -1.801 -13.928 1.00 98.06 172 ARG A O 1
ATOM 1291 N N . ALA A 1 173 ? -24.353 -2.358 -14.339 1.00 94.69 173 ALA A N 1
ATOM 1292 C CA . ALA A 1 173 ? -24.076 -3.713 -14.803 1.00 94.69 173 ALA A CA 1
ATOM 1293 C C . ALA A 1 173 ? -23.587 -3.719 -16.262 1.00 94.69 173 ALA A C 1
ATOM 1295 O O . ALA A 1 173 ? -23.772 -2.740 -16.989 1.00 94.69 173 ALA A O 1
ATOM 1296 N N . ALA A 1 174 ? -23.025 -4.847 -16.703 1.00 91.31 174 ALA A N 1
ATOM 1297 C CA . ALA A 1 174 ? -22.523 -5.039 -18.065 1.00 91.31 174 ALA A CA 1
ATOM 1298 C C . ALA A 1 174 ? -23.579 -4.797 -19.164 1.00 91.31 174 ALA A C 1
ATOM 1300 O O . ALA A 1 174 ? -23.238 -4.374 -20.264 1.00 91.31 174 ALA A O 1
ATOM 1301 N N . ASP A 1 175 ? -24.866 -5.009 -18.868 1.00 92.12 175 ASP A N 1
ATOM 1302 C CA . ASP A 1 175 ? -25.981 -4.730 -19.786 1.00 92.12 175 ASP A CA 1
ATOM 1303 C C . ASP A 1 175 ? -26.430 -3.254 -19.795 1.00 92.12 175 ASP A C 1
ATOM 1305 O O . ASP A 1 175 ? -27.439 -2.903 -20.406 1.00 92.12 175 ASP A O 1
ATOM 1309 N N . GLY A 1 176 ? -25.693 -2.380 -19.105 1.00 93.75 176 GLY A N 1
ATOM 1310 C CA . GLY A 1 176 ? -25.943 -0.945 -19.025 1.00 93.75 176 GLY A CA 1
ATOM 1311 C C . GLY A 1 176 ? -26.971 -0.534 -17.972 1.00 93.75 176 GLY A C 1
ATOM 1312 O O . GLY A 1 176 ? -27.125 0.664 -17.727 1.00 93.75 176 GLY A O 1
ATOM 1313 N N . ARG A 1 177 ? -27.655 -1.475 -17.306 1.00 95.25 177 ARG A N 1
ATOM 1314 C CA . ARG A 1 177 ? -28.636 -1.128 -16.269 1.00 95.25 177 ARG A CA 1
ATOM 1315 C C . ARG A 1 177 ? -27.954 -0.560 -15.032 1.00 95.25 177 ARG A C 1
ATOM 1317 O O . ARG A 1 177 ? -27.036 -1.164 -14.473 1.00 95.25 177 ARG A O 1
ATOM 1324 N N . GLU A 1 178 ? -28.472 0.567 -14.557 1.00 97.25 178 GLU A N 1
ATOM 1325 C CA . GLU A 1 178 ? -28.052 1.172 -13.296 1.00 97.25 178 GLU A CA 1
ATOM 1326 C C . GLU A 1 178 ? -28.906 0.677 -12.125 1.00 97.25 178 GLU A C 1
ATOM 1328 O O . GLU A 1 178 ? -30.114 0.463 -12.242 1.00 97.25 178 GLU A O 1
ATOM 1333 N N . SER A 1 179 ? -28.264 0.473 -10.980 1.00 95.06 179 SER A N 1
ATOM 1334 C CA . SER A 1 179 ? -28.906 0.103 -9.716 1.00 95.06 179 SER A CA 1
ATOM 1335 C C . SER A 1 179 ? -28.111 0.657 -8.532 1.00 95.06 179 SER A C 1
ATOM 1337 O O . SER A 1 179 ? -27.089 1.317 -8.717 1.00 95.06 179 SER A O 1
ATOM 1339 N N . ALA A 1 180 ? -28.590 0.432 -7.310 1.00 95.56 180 ALA A N 1
ATOM 1340 C CA . ALA A 1 180 ? -27.882 0.806 -6.092 1.00 95.56 180 ALA A CA 1
ATOM 1341 C C . ALA A 1 180 ? -27.709 -0.415 -5.192 1.00 95.56 180 ALA A C 1
ATOM 1343 O O . ALA A 1 180 ? -28.654 -1.181 -4.993 1.00 95.56 180 ALA A O 1
ATOM 1344 N N . LEU A 1 181 ? -26.518 -0.558 -4.619 1.00 95.56 181 LEU A N 1
ATOM 1345 C CA . LEU A 1 181 ? -26.245 -1.505 -3.543 1.00 95.56 181 LEU A CA 1
ATOM 1346 C C . LEU A 1 181 ? -26.098 -0.729 -2.244 1.00 95.56 181 LEU A C 1
ATOM 1348 O O . LEU A 1 181 ? -25.366 0.257 -2.209 1.00 95.56 181 LEU A O 1
ATOM 1352 N N . LYS A 1 182 ? -26.801 -1.170 -1.198 1.00 95.88 182 LYS A N 1
ATOM 1353 C CA . LYS A 1 182 ? -26.701 -0.588 0.141 1.00 95.88 182 LYS A CA 1
ATOM 1354 C C . LYS A 1 182 ? -25.708 -1.359 0.995 1.00 95.88 182 LYS A C 1
ATOM 1356 O O . LYS A 1 182 ? -25.714 -2.593 0.969 1.00 95.88 182 LYS A O 1
ATOM 1361 N N . ALA A 1 183 ? -24.931 -0.631 1.783 1.00 96.50 183 ALA A N 1
ATOM 1362 C CA . ALA A 1 183 ? -24.053 -1.206 2.789 1.00 96.50 183 ALA A CA 1
ATOM 1363 C C . ALA A 1 183 ? -23.890 -0.270 3.987 1.00 96.50 183 ALA A C 1
ATOM 1365 O O . ALA A 1 183 ? -24.009 0.946 3.837 1.00 96.50 183 ALA A O 1
ATOM 1366 N N . SER A 1 184 ? -23.593 -0.842 5.154 1.00 93.44 184 SER A N 1
ATOM 1367 C CA . SER A 1 184 ? -23.246 -0.076 6.361 1.00 93.44 184 SER A CA 1
ATOM 1368 C C . SER A 1 184 ? -21.911 0.661 6.213 1.00 93.44 184 SER A C 1
ATOM 1370 O O . SER A 1 184 ? -21.712 1.719 6.810 1.00 93.44 184 SER A O 1
ATOM 1372 N N . LEU A 1 185 ? -20.997 0.102 5.414 1.00 96.75 185 LEU A N 1
ATOM 1373 C CA . LEU A 1 185 ? -19.719 0.703 5.059 1.00 96.75 185 LEU A CA 1
ATOM 1374 C C . LEU A 1 185 ? -19.442 0.503 3.565 1.00 96.75 185 LEU A C 1
ATOM 1376 O O . LEU A 1 185 ? -19.508 -0.616 3.061 1.00 96.75 185 LEU A O 1
ATOM 1380 N N . THR A 1 186 ? -19.115 1.577 2.849 1.00 98.56 186 THR A N 1
ATOM 1381 C CA . THR A 1 186 ? -18.706 1.511 1.438 1.00 98.56 186 THR A CA 1
ATOM 1382 C C . THR A 1 186 ? -17.237 1.884 1.301 1.00 98.56 186 THR A C 1
ATOM 1384 O O . THR A 1 186 ? -16.843 2.989 1.663 1.00 98.56 186 THR A O 1
ATOM 1387 N N . ILE A 1 187 ? -16.420 0.978 0.778 1.00 98.75 187 ILE A N 1
ATOM 1388 C CA . ILE A 1 187 ? -14.982 1.177 0.638 1.00 98.75 187 ILE A CA 1
ATOM 1389 C C . ILE A 1 187 ? -14.623 1.426 -0.824 1.00 98.75 187 ILE A C 1
ATOM 1391 O O . ILE A 1 187 ? -14.864 0.586 -1.691 1.00 98.75 187 ILE A O 1
ATOM 1395 N N . ASP A 1 188 ? -14.014 2.576 -1.086 1.00 98.81 188 ASP A N 1
ATOM 1396 C CA . ASP A 1 188 ? -13.409 2.894 -2.370 1.00 98.81 188 ASP A CA 1
ATOM 1397 C C . ASP A 1 188 ? -12.020 2.251 -2.477 1.00 98.81 188 ASP A C 1
ATOM 1399 O O . ASP A 1 188 ? -11.089 2.615 -1.758 1.00 98.81 188 ASP A O 1
ATOM 1403 N N . ALA A 1 189 ? -11.900 1.290 -3.389 1.00 98.75 189 ALA A N 1
ATOM 1404 C CA . ALA A 1 189 ? -10.663 0.635 -3.792 1.00 98.75 189 ALA A CA 1
ATOM 1405 C C . ALA A 1 189 ? -10.476 0.740 -5.322 1.00 98.75 189 ALA A C 1
ATOM 1407 O O . ALA A 1 189 ? -9.889 -0.144 -5.948 1.00 98.75 189 ALA A O 1
ATOM 1408 N N . THR A 1 190 ? -10.997 1.812 -5.941 1.00 98.31 190 THR A N 1
ATOM 1409 C CA . THR A 1 190 ? -11.077 1.982 -7.408 1.00 98.31 190 THR A CA 1
ATOM 1410 C C . THR A 1 190 ? -9.739 2.304 -8.081 1.00 98.31 190 THR A C 1
ATOM 1412 O O . THR A 1 190 ? -9.687 2.600 -9.273 1.00 98.31 190 THR A O 1
ATOM 1415 N N . GLY A 1 191 ? -8.635 2.221 -7.344 1.00 96.00 191 GLY A N 1
ATOM 1416 C CA . GLY A 1 191 ? -7.318 2.585 -7.842 1.00 96.00 191 GLY A CA 1
ATOM 1417 C C . GLY A 1 191 ? -7.189 4.100 -8.043 1.00 96.00 191 GLY A C 1
ATOM 1418 O O . GLY A 1 191 ? -7.849 4.888 -7.366 1.00 96.00 191 GLY A O 1
ATOM 1419 N N . GLN A 1 192 ? -6.375 4.519 -9.013 1.00 94.06 192 GLN A N 1
ATOM 1420 C CA . GLN A 1 192 ? -6.136 5.941 -9.304 1.00 94.06 192 GLN A CA 1
ATOM 1421 C C . GLN A 1 192 ? -7.376 6.708 -9.821 1.00 94.06 192 GLN A C 1
ATOM 1423 O O . GLN A 1 192 ? -7.369 7.948 -9.852 1.00 94.06 192 GLN A O 1
ATOM 1428 N N . ASP A 1 193 ? -8.463 6.003 -10.182 1.00 94.75 193 ASP A N 1
ATOM 1429 C CA . ASP A 1 193 ? -9.768 6.627 -10.452 1.00 94.75 193 ASP A CA 1
ATOM 1430 C C . ASP A 1 193 ? -10.244 7.430 -9.225 1.00 94.75 193 ASP A C 1
ATOM 1432 O O . ASP A 1 193 ? -10.883 8.479 -9.397 1.00 94.75 193 ASP A O 1
ATOM 1436 N N . ALA A 1 194 ? -9.887 6.961 -8.014 1.00 96.69 194 ALA A N 1
ATOM 1437 C CA . ALA A 1 194 ? -10.154 7.585 -6.718 1.00 96.69 194 ALA A CA 1
ATOM 1438 C C . ALA A 1 194 ? -11.568 8.171 -6.673 1.00 96.69 194 ALA A C 1
ATOM 1440 O O . ALA A 1 194 ? -11.764 9.386 -6.552 1.00 96.69 194 ALA A O 1
ATOM 1441 N N . LEU A 1 195 ? -12.556 7.304 -6.909 1.00 98.00 195 LEU A N 1
ATOM 1442 C CA . LEU A 1 195 ? -13.941 7.667 -7.179 1.00 98.00 195 LEU A CA 1
ATOM 1443 C C . LEU A 1 195 ? -14.507 8.622 -6.124 1.00 98.00 195 LEU A C 1
ATOM 1445 O O . LEU A 1 195 ? -15.073 9.659 -6.480 1.00 98.00 195 LEU A O 1
ATOM 1449 N N . PHE A 1 196 ? -14.349 8.303 -4.844 1.00 98.06 196 PHE A N 1
ATOM 1450 C CA . PHE A 1 196 ? -14.819 9.121 -3.731 1.00 98.06 196 PHE A CA 1
ATOM 1451 C C . PHE A 1 196 ? -13.976 10.381 -3.601 1.00 98.06 196 PHE A C 1
ATOM 1453 O O . PHE A 1 196 ? -14.542 11.468 -3.514 1.00 98.06 196 PHE A O 1
ATOM 1460 N N . GLY A 1 197 ? -12.655 10.282 -3.743 1.00 96.44 197 GLY A 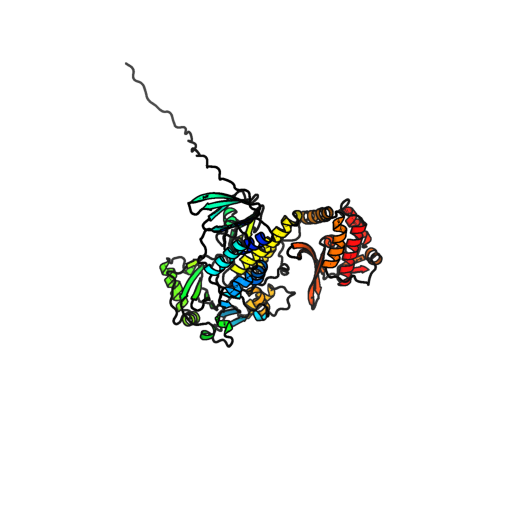N 1
ATOM 1461 C CA . GLY A 1 197 ? -11.764 11.437 -3.757 1.00 96.44 197 GLY A CA 1
ATOM 1462 C C . GLY A 1 197 ? -12.131 12.472 -4.823 1.00 96.44 197 GLY A C 1
ATOM 1463 O O . GLY A 1 197 ? -12.085 13.681 -4.585 1.00 96.44 197 GLY A O 1
ATOM 1464 N N . ARG A 1 198 ? -12.563 12.010 -5.999 1.00 96.12 198 ARG A N 1
ATOM 1465 C CA . ARG A 1 198 ? -13.043 12.846 -7.104 1.00 96.12 198 ARG A CA 1
ATOM 1466 C C . ARG A 1 198 ? -14.440 13.406 -6.844 1.00 96.12 198 ARG A C 1
ATOM 1468 O O . ARG A 1 198 ? -14.661 14.595 -7.068 1.00 96.12 198 ARG A O 1
ATOM 1475 N N . VAL A 1 199 ? -15.381 12.576 -6.389 1.00 97.06 199 VAL A N 1
ATOM 1476 C CA . VAL A 1 199 ? -16.772 12.991 -6.124 1.00 97.06 199 VAL A CA 1
ATOM 1477 C C . VAL A 1 199 ? -16.841 13.991 -4.967 1.00 97.06 199 VAL A C 1
ATOM 1479 O O . VAL A 1 199 ? -17.536 15.000 -5.076 1.00 97.06 199 VAL A O 1
ATOM 1482 N N . PHE A 1 200 ? -16.083 13.752 -3.898 1.00 96.81 200 PHE A N 1
ATOM 1483 C CA . PHE A 1 200 ? -16.007 14.611 -2.715 1.00 96.81 200 PHE A CA 1
ATOM 1484 C C . PHE A 1 200 ? -14.976 15.737 -2.842 1.00 96.81 200 PHE A C 1
ATOM 1486 O O . PHE A 1 200 ? -14.920 16.605 -1.977 1.00 96.81 200 PHE A O 1
ATOM 1493 N N . ARG A 1 201 ? -14.206 15.769 -3.941 1.00 95.88 201 ARG A N 1
ATOM 1494 C CA . ARG A 1 201 ? -13.194 16.798 -4.242 1.00 95.88 201 ARG A CA 1
ATOM 1495 C C . ARG A 1 201 ? -12.118 16.917 -3.163 1.00 95.88 201 ARG A C 1
ATOM 1497 O O . ARG A 1 201 ? -11.710 18.017 -2.805 1.00 95.88 201 ARG A O 1
ATOM 1504 N N . THR A 1 202 ? -11.653 15.779 -2.665 1.00 95.56 202 THR A N 1
ATOM 1505 C CA . THR A 1 202 ? -10.611 15.708 -1.635 1.00 95.56 202 THR A CA 1
ATOM 1506 C C . THR A 1 202 ? -9.227 15.419 -2.208 1.00 95.56 202 THR A C 1
ATOM 1508 O O . THR A 1 202 ? -8.280 15.377 -1.440 1.00 95.56 202 THR A O 1
ATOM 1511 N N . ARG A 1 203 ? -9.076 15.188 -3.522 1.00 94.69 203 ARG A N 1
ATOM 1512 C CA . ARG A 1 203 ? -7.763 14.931 -4.143 1.00 94.69 203 ARG A CA 1
ATOM 1513 C C . ARG A 1 203 ? -6.901 16.193 -4.179 1.00 94.69 203 ARG A C 1
ATOM 1515 O O . ARG A 1 203 ? -7.268 17.182 -4.809 1.00 94.69 203 ARG A O 1
ATOM 1522 N N . GLU A 1 204 ? -5.717 16.093 -3.597 1.00 94.38 204 GLU A N 1
ATOM 1523 C CA . GLU A 1 204 ? -4.677 17.113 -3.573 1.00 94.38 204 GLU A CA 1
ATOM 1524 C C . GLU A 1 204 ? -3.425 16.546 -4.247 1.00 94.38 204 GLU A C 1
ATOM 1526 O O . GLU A 1 204 ? -2.821 15.592 -3.759 1.00 94.38 204 GLU A O 1
ATOM 1531 N N . TYR A 1 205 ? -3.066 17.093 -5.409 1.00 91.00 205 TYR A N 1
ATOM 1532 C CA . TYR A 1 205 ? -1.902 16.631 -6.165 1.00 91.00 205 TYR A CA 1
ATOM 1533 C C . TYR A 1 205 ? -0.610 17.193 -5.588 1.00 91.00 205 TYR A C 1
ATOM 1535 O O . TYR A 1 205 ? -0.507 18.401 -5.358 1.00 91.00 205 TYR A O 1
ATOM 1543 N N . ASN A 1 206 ? 0.407 16.346 -5.488 1.00 84.75 206 ASN A N 1
ATOM 1544 C CA . ASN A 1 206 ? 1.767 16.794 -5.260 1.00 84.75 206 ASN A CA 1
ATOM 1545 C C . ASN A 1 206 ? 2.320 17.388 -6.566 1.00 84.75 206 ASN A C 1
ATOM 1547 O O . ASN A 1 206 ? 2.286 16.763 -7.626 1.00 84.75 206 ASN A O 1
ATOM 1551 N N . THR A 1 207 ? 2.781 18.636 -6.521 1.00 80.50 207 THR A N 1
ATOM 1552 C CA . THR A 1 207 ? 3.342 19.319 -7.694 1.00 80.50 207 THR A CA 1
ATOM 1553 C C . THR A 1 207 ? 4.779 18.916 -8.000 1.00 80.50 207 THR A C 1
ATOM 1555 O O . THR A 1 207 ? 5.208 19.132 -9.126 1.00 80.50 207 THR A O 1
ATOM 1558 N N . ALA A 1 208 ? 5.506 18.349 -7.032 1.00 76.06 208 ALA A N 1
ATOM 1559 C CA . ALA A 1 208 ? 6.893 17.917 -7.202 1.00 76.06 208 ALA A CA 1
ATOM 1560 C C . ALA A 1 208 ? 7.019 16.551 -7.900 1.00 76.06 208 ALA A C 1
ATOM 1562 O O . ALA A 1 208 ? 8.054 16.265 -8.488 1.00 76.06 208 ALA A O 1
ATOM 1563 N N . LEU A 1 209 ? 5.970 15.723 -7.860 1.00 79.81 209 LEU A N 1
ATOM 1564 C CA . LEU A 1 209 ? 5.951 14.362 -8.410 1.00 79.81 209 LEU A CA 1
ATOM 1565 C C . LEU A 1 209 ? 4.870 14.238 -9.494 1.00 79.81 209 LEU A C 1
ATOM 1567 O O . LEU A 1 209 ? 3.809 13.642 -9.286 1.00 79.81 209 LEU A O 1
ATOM 1571 N N . ARG A 1 210 ? 5.114 14.864 -10.650 1.00 83.25 210 ARG A N 1
ATOM 1572 C CA . ARG A 1 210 ? 4.189 14.887 -11.799 1.00 83.25 210 ARG A CA 1
ATOM 1573 C C . ARG A 1 210 ? 4.800 14.261 -13.043 1.00 83.25 210 ARG A C 1
ATOM 1575 O O . ARG A 1 210 ? 4.805 14.866 -14.110 1.00 83.25 210 ARG A O 1
ATOM 1582 N N . HIS A 1 211 ? 5.296 13.044 -12.900 1.00 83.94 211 HIS A N 1
ATOM 1583 C CA . HIS A 1 211 ? 5.881 12.311 -14.011 1.00 83.94 211 HIS A CA 1
ATOM 1584 C C . HIS A 1 211 ? 4.810 11.614 -14.856 1.00 83.94 211 HIS A C 1
ATOM 1586 O O . HIS A 1 211 ? 3.675 11.390 -14.420 1.00 83.94 211 HIS A O 1
ATOM 1592 N N . VAL A 1 212 ? 5.180 11.277 -16.087 1.00 87.12 212 VAL A N 1
ATOM 1593 C CA . VAL A 1 212 ? 4.413 10.377 -16.951 1.00 87.12 212 VAL A CA 1
ATOM 1594 C C . VAL A 1 212 ? 5.244 9.141 -17.240 1.00 87.12 212 VAL A C 1
ATOM 1596 O O . VAL A 1 212 ? 6.458 9.232 -17.420 1.00 87.12 212 VAL A O 1
ATOM 1599 N N . ALA A 1 213 ? 4.588 7.988 -17.284 1.00 90.88 213 ALA A N 1
ATOM 1600 C CA . ALA A 1 213 ? 5.229 6.719 -17.581 1.00 90.88 213 ALA A CA 1
ATOM 1601 C C . ALA A 1 213 ? 4.760 6.188 -18.938 1.00 90.88 213 ALA A C 1
ATOM 1603 O O . ALA A 1 213 ? 3.556 6.131 -19.205 1.00 90.88 213 ALA A O 1
ATOM 1604 N N . PHE A 1 214 ? 5.707 5.765 -19.773 1.00 93.50 214 PHE A N 1
ATOM 1605 C CA . PHE A 1 214 ? 5.462 4.983 -20.983 1.00 93.50 214 PHE A CA 1
ATOM 1606 C C . PHE A 1 214 ? 6.064 3.609 -20.819 1.00 93.50 214 PHE A C 1
ATOM 1608 O O . PHE A 1 214 ? 7.246 3.502 -20.509 1.00 93.50 214 PHE A O 1
ATOM 1615 N N . TYR A 1 215 ? 5.288 2.559 -21.046 1.00 95.56 215 TYR A N 1
ATOM 1616 C CA . TYR A 1 215 ? 5.785 1.206 -20.844 1.00 95.56 215 TYR A CA 1
ATOM 1617 C C . TYR A 1 215 ? 5.217 0.216 -21.846 1.00 95.56 215 TYR A C 1
ATOM 1619 O O . TYR A 1 215 ? 4.199 0.446 -22.501 1.00 95.56 215 TYR A O 1
ATOM 1627 N N . GLY A 1 216 ? 5.894 -0.919 -21.934 1.00 95.12 216 GLY A N 1
ATOM 1628 C CA . GLY A 1 216 ? 5.374 -2.107 -22.576 1.00 95.12 216 GLY A CA 1
ATOM 1629 C C . GLY A 1 216 ? 6.275 -3.298 -22.324 1.00 95.12 216 GLY A C 1
ATOM 1630 O O . GLY A 1 216 ? 7.162 -3.270 -21.466 1.00 95.12 216 GLY A O 1
ATOM 1631 N N . HIS A 1 217 ? 6.016 -4.357 -23.077 1.00 95.88 217 HIS A N 1
ATOM 1632 C CA . HIS A 1 217 ? 6.563 -5.667 -22.795 1.00 95.88 217 HIS A CA 1
ATOM 1633 C C . HIS A 1 217 ? 7.443 -6.167 -23.931 1.00 95.88 217 HIS A C 1
ATOM 1635 O O . HIS A 1 217 ? 7.165 -5.958 -25.117 1.00 95.88 217 HIS A O 1
ATOM 1641 N N . TRP A 1 218 ? 8.493 -6.871 -23.531 1.00 96.44 218 TRP A N 1
ATOM 1642 C CA . TRP A 1 218 ? 9.443 -7.543 -24.402 1.00 96.44 218 TRP A CA 1
ATOM 1643 C C . TRP A 1 218 ? 9.444 -9.041 -24.094 1.00 96.44 218 TRP A C 1
ATOM 1645 O O . TRP A 1 218 ? 9.274 -9.438 -22.939 1.00 96.44 218 TRP A O 1
ATOM 1655 N N . SER A 1 219 ? 9.613 -9.861 -25.129 1.00 96.00 219 SER A N 1
ATOM 1656 C CA . SER A 1 219 ? 9.777 -11.312 -25.034 1.00 96.00 219 SER A CA 1
ATOM 1657 C C . SER A 1 219 ? 11.212 -11.696 -25.384 1.00 96.00 219 SER A C 1
ATOM 1659 O O . SER A 1 219 ? 11.714 -11.282 -26.421 1.00 96.00 219 SER A O 1
ATOM 1661 N N . GLY A 1 220 ? 11.858 -12.521 -24.568 1.00 93.81 220 GLY A N 1
ATOM 1662 C CA . GLY A 1 220 ? 13.284 -12.827 -24.654 1.00 93.81 220 GLY A CA 1
ATOM 1663 C C . GLY A 1 220 ? 14.132 -11.807 -23.891 1.00 93.81 220 GLY A C 1
ATOM 1664 O O . GLY A 1 220 ? 13.653 -11.167 -22.955 1.00 93.81 220 GLY A O 1
ATOM 1665 N N . GLY A 1 221 ? 15.390 -11.665 -24.302 1.00 92.44 221 GLY A N 1
ATOM 1666 C CA . GLY A 1 221 ? 16.390 -10.868 -23.595 1.00 92.44 221 GLY A CA 1
ATOM 1667 C C . GLY A 1 221 ? 17.301 -11.714 -22.707 1.00 92.44 221 GLY A C 1
ATOM 1668 O O . GLY A 1 221 ? 17.294 -12.945 -22.766 1.00 92.44 221 GLY A O 1
ATOM 1669 N N . ARG A 1 222 ? 18.093 -11.023 -21.893 1.00 92.94 222 ARG A N 1
ATOM 1670 C CA . ARG A 1 222 ? 19.111 -11.569 -20.994 1.00 92.94 222 ARG A CA 1
ATOM 1671 C C . ARG A 1 222 ? 18.784 -11.238 -19.544 1.00 92.94 222 ARG A C 1
ATOM 1673 O O . ARG A 1 222 ? 18.018 -10.311 -19.264 1.00 92.94 222 ARG A O 1
ATOM 1680 N N . ASP A 1 223 ? 19.384 -11.985 -18.628 1.00 90.75 223 ASP A N 1
ATOM 1681 C CA . ASP A 1 223 ? 19.199 -11.771 -17.195 1.00 90.75 223 ASP A CA 1
ATOM 1682 C C . ASP A 1 223 ? 20.193 -10.754 -16.623 1.00 90.75 223 ASP A C 1
ATOM 1684 O O . ASP A 1 223 ? 21.244 -10.452 -17.198 1.00 90.75 223 ASP A O 1
ATOM 1688 N N . LEU A 1 224 ? 19.813 -10.159 -15.491 1.00 91.62 224 LEU A N 1
ATOM 1689 C CA . LEU A 1 224 ? 20.528 -9.029 -14.905 1.00 91.62 224 LEU A CA 1
ATOM 1690 C C . LEU A 1 224 ? 21.959 -9.378 -14.485 1.00 91.62 224 LEU A C 1
ATOM 1692 O O . LEU A 1 224 ? 22.881 -8.590 -14.707 1.00 91.62 224 LEU A O 1
ATOM 1696 N N . ASP A 1 225 ? 22.137 -10.554 -13.894 1.00 89.44 225 ASP A N 1
ATOM 1697 C CA . ASP A 1 225 ? 23.424 -11.089 -13.462 1.00 89.44 225 ASP A CA 1
ATOM 1698 C C . ASP A 1 225 ? 24.364 -11.366 -14.645 1.00 89.44 225 ASP A C 1
ATOM 1700 O O . ASP A 1 225 ? 25.568 -11.129 -14.528 1.00 89.44 225 ASP A O 1
ATOM 1704 N N . GLU A 1 226 ? 23.831 -11.755 -15.808 1.00 89.31 226 GLU A N 1
ATOM 1705 C CA . GLU A 1 226 ? 24.616 -11.944 -17.034 1.00 89.31 226 GLU A CA 1
ATOM 1706 C C . GLU A 1 226 ? 25.108 -10.633 -17.666 1.00 89.31 226 GLU A C 1
ATOM 1708 O O . GLU A 1 226 ? 26.136 -10.620 -18.353 1.00 89.31 226 GLU A O 1
ATOM 1713 N N . VAL A 1 227 ? 24.341 -9.546 -17.521 1.00 91.12 227 VAL A N 1
ATOM 1714 C CA . VAL A 1 227 ? 24.631 -8.253 -18.164 1.00 91.12 227 VAL A CA 1
ATOM 1715 C C . VAL A 1 227 ? 25.485 -7.357 -17.276 1.00 91.12 227 VAL A C 1
ATOM 1717 O O . VAL A 1 227 ? 26.439 -6.753 -17.766 1.00 91.12 227 VAL A O 1
ATOM 1720 N N . LEU A 1 228 ? 25.163 -7.261 -15.984 1.00 88.00 228 LEU A N 1
ATOM 1721 C CA . LEU A 1 228 ? 25.884 -6.391 -15.049 1.00 88.00 228 LEU A CA 1
ATOM 1722 C C . LEU A 1 228 ? 26.999 -7.109 -14.279 1.00 88.00 228 LEU A C 1
ATOM 1724 O O . LEU A 1 228 ? 27.827 -6.434 -13.674 1.00 88.00 228 LEU A O 1
ATOM 1728 N N . GLY A 1 229 ? 27.051 -8.443 -14.334 1.00 81.75 229 GLY A N 1
ATOM 1729 C CA . GLY A 1 229 ? 28.019 -9.251 -13.599 1.00 81.75 229 GLY A CA 1
ATOM 1730 C C . GLY A 1 229 ? 27.703 -9.282 -12.106 1.00 81.75 229 GLY A C 1
ATOM 1731 O O . GLY A 1 229 ? 28.105 -8.390 -11.362 1.00 81.75 229 GLY A O 1
ATOM 1732 N N . SER A 1 230 ? 27.002 -10.326 -11.656 1.00 80.81 230 SER A N 1
ATOM 1733 C CA . SER A 1 230 ? 26.815 -10.610 -10.227 1.00 80.81 230 SER A CA 1
ATOM 1734 C C . SER A 1 230 ? 27.363 -11.987 -9.859 1.00 80.81 230 SER A C 1
ATOM 1736 O O . SER A 1 230 ? 27.185 -12.953 -10.597 1.00 80.81 230 SER A O 1
ATOM 1738 N N . ASP A 1 231 ? 27.983 -12.082 -8.681 1.00 78.88 231 ASP A N 1
ATOM 1739 C CA . ASP A 1 231 ? 28.398 -13.355 -8.077 1.00 78.88 231 ASP A CA 1
ATOM 1740 C C . ASP A 1 231 ? 27.213 -14.121 -7.444 1.00 78.88 231 ASP A C 1
ATOM 1742 O O . ASP A 1 231 ? 27.375 -15.250 -6.979 1.00 78.88 231 ASP A O 1
ATOM 1746 N N . ASP A 1 232 ? 26.017 -13.520 -7.398 1.00 85.25 232 ASP A N 1
ATOM 1747 C CA . ASP A 1 232 ? 24.801 -14.121 -6.849 1.00 85.25 232 ASP A CA 1
ATOM 1748 C C . ASP A 1 232 ? 23.713 -14.225 -7.923 1.00 85.25 232 ASP A C 1
ATOM 1750 O O . ASP A 1 232 ? 23.053 -13.242 -8.257 1.00 85.25 232 ASP A O 1
ATOM 1754 N N . ALA A 1 233 ? 23.474 -15.447 -8.407 1.00 84.69 233 ALA A N 1
ATOM 1755 C CA . ALA A 1 233 ? 22.453 -15.748 -9.415 1.00 84.69 233 ALA A CA 1
ATOM 1756 C C . ALA A 1 233 ? 21.030 -15.318 -9.000 1.00 84.69 233 ALA A C 1
ATOM 1758 O O . ALA A 1 233 ? 20.145 -15.178 -9.840 1.00 84.69 233 ALA A O 1
ATOM 1759 N N . LYS A 1 234 ? 20.778 -15.076 -7.705 1.00 87.75 234 LYS A N 1
ATOM 1760 C CA . LYS A 1 234 ? 19.497 -14.528 -7.230 1.00 87.75 234 LYS A CA 1
ATOM 1761 C C . LYS A 1 234 ? 19.233 -13.105 -7.713 1.00 87.75 234 LYS A C 1
ATOM 1763 O O . LYS A 1 234 ? 18.078 -12.681 -7.729 1.00 87.75 234 LYS A O 1
ATOM 1768 N N . ASP A 1 235 ? 20.274 -12.374 -8.107 1.00 89.25 235 ASP A N 1
ATOM 1769 C CA . ASP A 1 235 ? 20.131 -11.012 -8.610 1.00 89.25 235 ASP A CA 1
ATOM 1770 C C . ASP A 1 235 ? 19.461 -10.967 -9.996 1.00 89.25 235 ASP A C 1
ATOM 1772 O O . ASP A 1 235 ? 18.906 -9.927 -10.347 1.00 89.25 235 ASP A O 1
ATOM 1776 N N . ALA A 1 236 ? 19.394 -12.089 -10.728 1.00 91.25 236 ALA A N 1
ATOM 1777 C CA . ALA A 1 236 ? 18.676 -12.213 -12.002 1.00 91.25 236 ALA A CA 1
ATOM 1778 C C . ALA A 1 236 ? 17.206 -11.751 -11.919 1.00 91.25 236 ALA A C 1
ATOM 1780 O O . ALA A 1 236 ? 16.681 -11.153 -12.857 1.00 91.25 236 ALA A O 1
ATOM 1781 N N . GLY A 1 237 ? 16.544 -11.988 -10.779 1.00 92.56 237 GLY A N 1
ATOM 1782 C CA . GLY A 1 237 ? 15.146 -11.613 -10.548 1.00 92.56 237 GLY A CA 1
ATOM 1783 C C . GLY A 1 237 ? 14.932 -10.181 -10.040 1.00 92.56 237 GLY A C 1
ATOM 1784 O O . GLY A 1 237 ? 13.787 -9.762 -9.831 1.00 92.56 237 GLY A O 1
ATOM 1785 N N . ASN A 1 238 ? 16.000 -9.411 -9.809 1.00 94.94 238 ASN A N 1
ATOM 1786 C CA . ASN A 1 238 ? 15.883 -8.047 -9.300 1.00 94.94 238 ASN A CA 1
ATOM 1787 C C . ASN A 1 238 ? 15.331 -7.090 -10.365 1.00 94.94 238 ASN A C 1
ATOM 1789 O O . ASN A 1 238 ? 15.509 -7.263 -11.569 1.00 94.94 238 ASN A O 1
ATOM 1793 N N . ILE A 1 239 ? 14.665 -6.036 -9.893 1.00 95.81 239 ILE A N 1
ATOM 1794 C CA . ILE A 1 239 ? 14.377 -4.871 -10.731 1.00 95.81 239 ILE A CA 1
ATOM 1795 C C . ILE A 1 239 ? 15.682 -4.108 -10.980 1.00 95.81 239 ILE A C 1
ATOM 1797 O O . ILE A 1 239 ? 16.466 -3.919 -10.045 1.00 95.81 239 ILE A O 1
ATOM 1801 N N . LEU A 1 240 ? 15.875 -3.633 -12.210 1.00 95.62 240 LEU A N 1
ATOM 1802 C CA . LEU A 1 240 ? 16.887 -2.632 -12.533 1.00 95.62 240 LEU A CA 1
ATOM 1803 C C . LEU A 1 240 ? 16.220 -1.269 -12.735 1.00 95.62 240 LEU A C 1
ATOM 1805 O O . LEU A 1 240 ? 15.237 -1.162 -13.469 1.00 95.62 240 LEU A O 1
ATOM 1809 N N . ILE A 1 241 ? 16.776 -0.234 -12.108 1.00 93.12 241 ILE A N 1
ATOM 1810 C CA . ILE A 1 241 ? 16.383 1.166 -12.298 1.00 93.12 241 ILE A CA 1
ATOM 1811 C C . ILE A 1 241 ? 17.600 1.945 -12.802 1.00 93.12 241 ILE A C 1
ATOM 1813 O O . ILE A 1 241 ? 18.625 1.999 -12.121 1.00 93.12 241 ILE A O 1
ATOM 1817 N N . VAL A 1 242 ? 17.494 2.555 -13.985 1.00 89.88 242 VAL A N 1
ATOM 1818 C CA . VAL A 1 242 ? 18.598 3.280 -14.640 1.00 89.88 242 VAL A CA 1
ATOM 1819 C C . VAL A 1 242 ? 18.203 4.722 -14.913 1.00 89.88 242 VAL A C 1
ATOM 1821 O O . VAL A 1 242 ? 17.172 4.968 -15.535 1.00 89.88 242 VAL A O 1
ATOM 1824 N N . THR A 1 243 ? 19.033 5.683 -14.504 1.00 87.12 243 THR A N 1
ATOM 1825 C CA . THR A 1 243 ? 18.859 7.082 -14.915 1.00 87.12 243 THR A CA 1
ATOM 1826 C C . THR A 1 243 ? 19.198 7.279 -16.388 1.00 87.12 243 THR A C 1
ATOM 1828 O O . THR A 1 243 ? 20.204 6.777 -16.904 1.00 87.12 243 THR A O 1
ATOM 1831 N N . VAL A 1 244 ? 18.377 8.081 -17.057 1.00 80.75 244 VAL A N 1
ATOM 1832 C CA . VAL A 1 244 ? 18.597 8.569 -18.421 1.00 80.75 244 VAL A CA 1
ATOM 1833 C C . VAL A 1 244 ? 18.460 10.098 -18.436 1.00 80.75 244 VAL A C 1
ATOM 1835 O O . VAL A 1 244 ? 17.935 10.665 -17.478 1.00 80.75 244 VAL A O 1
ATOM 1838 N N . PRO A 1 245 ? 18.949 10.807 -19.470 1.00 77.62 245 PRO A N 1
ATOM 1839 C CA . PRO A 1 245 ? 18.892 12.272 -19.500 1.00 77.62 245 PRO A CA 1
ATOM 1840 C C . PRO A 1 245 ? 17.490 12.851 -19.262 1.00 77.62 245 PRO A C 1
ATOM 1842 O O . PRO A 1 245 ? 17.359 13.823 -18.523 1.00 77.62 245 PRO A O 1
ATOM 1845 N N . ASP A 1 246 ? 16.462 12.202 -19.814 1.00 75.31 246 ASP A N 1
ATOM 1846 C CA . ASP A 1 246 ? 15.069 12.657 -19.743 1.00 75.31 246 ASP A CA 1
ATOM 1847 C C . ASP A 1 246 ? 14.254 11.943 -18.643 1.00 75.31 246 ASP A C 1
ATOM 1849 O O . ASP A 1 246 ? 13.024 11.931 -18.693 1.00 75.31 246 ASP A O 1
ATOM 1853 N N . GLY A 1 247 ? 14.906 11.319 -17.654 1.00 85.94 247 GLY A N 1
ATOM 1854 C CA . GLY A 1 247 ? 14.231 10.650 -16.539 1.00 85.94 247 GLY A CA 1
ATOM 1855 C C . GLY A 1 247 ? 14.892 9.337 -16.133 1.00 85.94 247 GLY A C 1
ATOM 1856 O O . GLY A 1 247 ? 16.080 9.296 -15.814 1.00 85.94 247 GLY A O 1
ATOM 1857 N N . TRP A 1 248 ? 14.129 8.247 -16.099 1.00 90.44 248 TRP A N 1
ATOM 1858 C CA . TRP A 1 248 ? 14.663 6.931 -15.743 1.00 90.44 248 TRP A CA 1
ATOM 1859 C C . TRP A 1 248 ? 13.858 5.784 -16.343 1.00 90.44 248 TRP A C 1
ATOM 1861 O O . TRP A 1 248 ? 12.689 5.934 -16.693 1.00 90.44 248 TRP A O 1
ATOM 1871 N N . ILE A 1 249 ? 14.508 4.628 -16.462 1.00 94.19 249 ILE A N 1
ATOM 1872 C CA . ILE A 1 249 ? 13.932 3.410 -17.024 1.00 94.19 249 ILE A CA 1
ATOM 1873 C C . ILE A 1 249 ? 13.902 2.319 -15.955 1.00 94.19 249 ILE A C 1
ATOM 1875 O O . ILE A 1 249 ? 14.908 2.093 -15.277 1.00 94.19 249 ILE A O 1
ATOM 1879 N N . TRP A 1 250 ? 12.771 1.622 -15.823 1.00 96.88 250 TRP A N 1
ATOM 1880 C CA . TRP A 1 250 ? 12.719 0.336 -15.129 1.00 96.88 250 TRP A CA 1
ATOM 1881 C C . TRP A 1 250 ? 12.878 -0.827 -16.103 1.00 96.88 250 TRP A C 1
ATOM 1883 O O . TRP A 1 250 ? 12.394 -0.777 -17.233 1.00 96.88 250 TRP A O 1
ATOM 1893 N N . HIS A 1 251 ? 13.472 -1.913 -15.619 1.00 97.38 251 HIS A N 1
ATOM 1894 C CA . HIS A 1 251 ? 13.429 -3.231 -16.240 1.00 97.38 251 HIS A CA 1
ATOM 1895 C C . HIS A 1 251 ? 13.043 -4.273 -15.186 1.00 97.38 251 HIS A C 1
ATOM 1897 O O . HIS A 1 251 ? 13.721 -4.419 -14.165 1.00 97.38 251 HIS A O 1
ATOM 1903 N N . ILE A 1 252 ? 11.942 -4.985 -15.431 1.00 97.25 252 ILE A N 1
ATOM 1904 C CA . ILE A 1 252 ? 11.358 -5.967 -14.514 1.00 97.25 252 ILE A CA 1
ATOM 1905 C C . ILE A 1 252 ? 11.209 -7.326 -15.225 1.00 97.25 252 ILE A C 1
ATOM 1907 O O . ILE A 1 252 ? 10.456 -7.412 -16.201 1.00 97.25 252 ILE A O 1
ATOM 1911 N N . PRO A 1 253 ? 11.845 -8.405 -14.732 1.00 94.62 253 PRO A N 1
ATOM 1912 C CA . PRO A 1 253 ? 11.659 -9.756 -15.261 1.00 94.62 253 PRO A CA 1
ATOM 1913 C C . PRO A 1 253 ? 10.400 -10.431 -14.685 1.00 94.62 253 PRO A C 1
ATOM 1915 O O . PRO A 1 253 ? 10.447 -11.100 -13.654 1.00 94.62 253 PRO A O 1
ATOM 1918 N N . ILE A 1 254 ? 9.250 -10.247 -15.343 1.00 90.69 254 ILE A N 1
ATOM 1919 C CA . ILE A 1 254 ? 7.929 -10.693 -14.846 1.00 90.69 254 ILE A CA 1
ATOM 1920 C C . ILE A 1 254 ? 7.635 -12.190 -15.050 1.00 90.69 254 ILE A C 1
ATOM 1922 O O . ILE A 1 254 ? 6.771 -12.743 -14.372 1.00 90.69 254 ILE A O 1
ATOM 1926 N N . ALA A 1 255 ? 8.331 -12.846 -15.980 1.00 80.69 255 ALA A N 1
ATOM 1927 C CA . ALA A 1 255 ? 8.334 -14.298 -16.181 1.00 80.69 255 ALA A CA 1
ATOM 1928 C C . ALA A 1 255 ? 9.615 -14.702 -16.927 1.00 80.69 255 ALA A C 1
ATOM 1930 O O . ALA A 1 255 ? 10.311 -13.814 -17.420 1.00 80.69 255 ALA A O 1
ATOM 1931 N N . ASP A 1 256 ? 9.882 -16.005 -17.081 1.00 76.75 256 ASP A N 1
ATOM 1932 C CA . ASP A 1 256 ? 11.101 -16.555 -17.704 1.00 76.75 256 ASP A CA 1
ATOM 1933 C C . ASP A 1 256 ? 11.581 -15.745 -18.917 1.00 76.75 256 ASP A C 1
ATOM 1935 O O . ASP A 1 256 ? 12.709 -15.256 -18.935 1.00 76.75 256 ASP A O 1
ATOM 1939 N N . THR A 1 257 ? 10.695 -15.482 -19.881 1.00 83.38 257 THR A N 1
ATOM 1940 C CA . THR A 1 257 ? 11.032 -14.714 -21.089 1.00 83.38 257 THR A CA 1
ATOM 1941 C C . THR A 1 257 ? 10.350 -13.354 -21.177 1.00 83.38 257 THR A C 1
ATOM 1943 O O . THR A 1 257 ? 10.547 -12.667 -22.165 1.00 83.38 257 THR A O 1
ATOM 1946 N N . MET A 1 258 ? 9.525 -12.943 -20.214 1.00 93.75 258 MET A N 1
ATOM 1947 C CA . MET A 1 258 ? 8.791 -11.677 -20.321 1.00 93.75 258 MET A CA 1
ATOM 1948 C C . MET A 1 258 ? 9.456 -10.593 -19.482 1.00 93.75 258 MET A C 1
ATOM 1950 O O . MET A 1 258 ? 9.729 -10.790 -18.295 1.00 93.75 258 MET A O 1
ATOM 1954 N N . ARG A 1 259 ? 9.694 -9.435 -20.098 1.00 95.50 259 ARG A N 1
ATOM 1955 C CA . ARG A 1 259 ? 10.278 -8.250 -19.463 1.00 95.50 259 ARG A CA 1
ATOM 1956 C C . ARG A 1 259 ? 9.315 -7.074 -19.584 1.00 95.50 259 ARG A C 1
ATOM 1958 O O . ARG A 1 259 ? 8.827 -6.780 -20.673 1.00 95.50 259 ARG A O 1
ATOM 1965 N N . SER A 1 260 ? 9.043 -6.402 -18.472 1.00 97.19 260 SER A N 1
ATOM 1966 C CA . SER A 1 260 ? 8.355 -5.109 -18.448 1.00 97.19 260 SER A CA 1
ATOM 1967 C C . SER A 1 260 ? 9.398 -4.005 -18.401 1.00 97.19 260 SER A C 1
ATOM 1969 O O . SER A 1 260 ? 10.267 -4.004 -17.524 1.00 97.19 260 SER A O 1
ATOM 1971 N N . VAL A 1 261 ? 9.331 -3.088 -19.364 1.00 97.56 261 VAL A N 1
ATOM 1972 C CA . VAL A 1 261 ? 10.266 -1.968 -19.481 1.00 97.56 261 VAL A CA 1
ATOM 1973 C C . VAL A 1 261 ? 9.473 -0.684 -19.606 1.00 97.56 261 VAL A C 1
ATOM 1975 O O . VAL A 1 261 ? 8.627 -0.560 -20.497 1.00 97.56 261 VAL A O 1
ATOM 1978 N N . GLY A 1 262 ? 9.757 0.287 -18.746 1.00 95.75 262 GLY A N 1
ATOM 1979 C CA . GLY A 1 262 ? 9.060 1.565 -18.755 1.00 95.75 262 GLY A CA 1
ATOM 1980 C C . GLY A 1 262 ? 9.984 2.742 -18.546 1.00 95.75 262 GLY A C 1
ATOM 1981 O O . GLY A 1 262 ? 10.909 2.671 -17.747 1.00 95.75 262 GLY A O 1
ATOM 1982 N N . LEU A 1 263 ? 9.713 3.812 -19.282 1.00 93.12 263 LEU A N 1
ATOM 1983 C CA . LEU A 1 263 ? 10.343 5.116 -19.174 1.00 93.12 263 LEU A CA 1
ATOM 1984 C C . LEU A 1 263 ? 9.439 6.028 -18.351 1.00 93.12 263 LEU A C 1
ATOM 1986 O O . LEU A 1 263 ? 8.304 6.291 -18.750 1.00 93.12 263 LEU A O 1
ATOM 1990 N N . VAL A 1 264 ? 9.964 6.556 -17.253 1.00 90.00 264 VAL A N 1
ATOM 1991 C CA . VAL A 1 264 ? 9.352 7.645 -16.493 1.00 90.00 264 VAL A CA 1
ATOM 1992 C C . VAL A 1 264 ? 10.061 8.936 -16.866 1.00 90.00 264 VAL A C 1
ATOM 1994 O O . VAL A 1 264 ? 11.283 9.028 -16.755 1.00 90.00 264 VAL A O 1
ATOM 1997 N N . THR A 1 265 ? 9.297 9.916 -17.340 1.00 86.31 265 THR A N 1
ATOM 1998 C CA . THR A 1 265 ? 9.820 11.166 -17.903 1.00 86.31 265 THR A CA 1
ATOM 1999 C C . THR A 1 265 ? 8.944 12.363 -17.533 1.00 86.31 265 THR A C 1
ATOM 2001 O O . THR A 1 265 ? 7.850 12.219 -16.972 1.00 86.31 265 THR A O 1
ATOM 2004 N N . ASP A 1 266 ? 9.439 13.559 -17.836 1.00 83.06 266 ASP A N 1
ATOM 2005 C CA . ASP A 1 266 ? 8.700 14.800 -17.665 1.00 83.06 266 ASP A CA 1
ATOM 2006 C C . ASP A 1 266 ? 7.561 14.895 -18.705 1.00 83.06 266 ASP A C 1
ATOM 2008 O O . ASP A 1 266 ? 7.784 14.654 -19.898 1.00 83.06 266 ASP A O 1
ATOM 2012 N N . PRO A 1 267 ? 6.325 15.247 -18.303 1.00 83.19 267 PRO A N 1
ATOM 2013 C CA . PRO A 1 267 ? 5.215 15.430 -19.235 1.00 83.19 267 PRO A CA 1
ATOM 2014 C C . PRO A 1 267 ? 5.499 16.446 -20.351 1.00 83.19 267 PRO A C 1
ATOM 2016 O O . PRO A 1 267 ? 4.950 16.296 -21.445 1.00 83.19 267 PRO A O 1
ATOM 2019 N N . GLU A 1 268 ? 6.336 17.461 -20.118 1.00 84.44 268 GLU A N 1
ATOM 2020 C CA . GLU A 1 268 ? 6.697 18.468 -21.120 1.00 84.44 268 GLU A CA 1
ATOM 2021 C C . GLU A 1 268 ? 7.463 17.863 -22.302 1.00 84.44 268 GLU A C 1
ATOM 2023 O O . GLU A 1 268 ? 7.211 18.250 -23.447 1.00 84.44 268 GLU A O 1
ATOM 2028 N N . ALA A 1 269 ? 8.312 16.855 -22.058 1.00 79.44 269 ALA A N 1
ATOM 2029 C CA . ALA A 1 269 ? 9.101 16.185 -23.097 1.00 79.44 269 ALA A CA 1
ATOM 2030 C C . ALA A 1 269 ? 8.221 15.506 -24.164 1.00 79.44 269 ALA A C 1
ATOM 2032 O O . ALA A 1 269 ? 8.614 15.354 -25.320 1.00 79.44 269 ALA A O 1
ATOM 2033 N N . VAL A 1 270 ? 6.991 15.138 -23.794 1.00 85.44 270 VAL A N 1
ATOM 2034 C CA . VAL A 1 270 ? 6.076 14.327 -24.613 1.00 85.44 270 VAL A CA 1
ATOM 2035 C C . VAL A 1 270 ? 4.720 14.991 -24.868 1.00 85.44 270 VAL A C 1
ATOM 2037 O O . VAL A 1 270 ? 3.829 14.386 -25.479 1.00 85.44 270 VAL A O 1
ATOM 2040 N N . ALA A 1 271 ? 4.547 16.241 -24.429 1.00 86.44 271 ALA A N 1
ATOM 2041 C CA . ALA A 1 271 ? 3.270 16.954 -24.456 1.00 86.44 271 ALA A CA 1
ATOM 2042 C C . ALA A 1 271 ? 2.670 17.061 -25.869 1.00 86.44 271 ALA A C 1
ATOM 2044 O O . ALA A 1 271 ? 1.459 16.927 -26.043 1.00 86.44 271 ALA A O 1
ATOM 2045 N N . ASN A 1 272 ? 3.523 17.242 -26.881 1.00 90.62 272 ASN A N 1
ATOM 2046 C CA . ASN A 1 272 ? 3.117 17.446 -28.277 1.00 90.62 272 ASN A CA 1
ATOM 2047 C C . ASN A 1 272 ? 3.169 16.172 -29.136 1.00 90.62 272 ASN A C 1
ATOM 2049 O O . ASN A 1 272 ? 2.926 16.233 -30.342 1.00 90.62 272 ASN A O 1
ATOM 2053 N N . LEU A 1 273 ? 3.491 15.021 -28.541 1.00 90.56 273 LEU A N 1
ATOM 2054 C CA . LEU A 1 273 ? 3.592 13.755 -29.260 1.00 90.56 273 LEU A CA 1
ATOM 2055 C C . LEU A 1 273 ? 2.234 13.047 -29.311 1.00 90.56 273 LEU A C 1
ATOM 2057 O O . LEU A 1 273 ? 1.532 12.943 -28.301 1.00 90.56 273 LEU A O 1
ATOM 2061 N N . ASN A 1 274 ? 1.879 12.521 -30.486 1.00 91.56 274 ASN A N 1
ATOM 2062 C CA . ASN A 1 274 ? 0.748 11.603 -30.633 1.00 91.56 274 ASN A CA 1
ATOM 2063 C C . ASN A 1 274 ? 1.117 10.190 -30.123 1.00 91.56 274 ASN A C 1
ATOM 2065 O O . ASN A 1 274 ? 2.247 9.949 -29.704 1.00 91.56 274 ASN A O 1
ATOM 2069 N N . ALA A 1 275 ? 0.170 9.249 -30.141 1.00 87.88 275 ALA A N 1
ATOM 2070 C CA . ALA A 1 275 ? 0.385 7.901 -29.606 1.00 87.88 275 ALA A CA 1
ATOM 2071 C C . ALA A 1 275 ? 1.527 7.123 -30.295 1.00 87.88 275 ALA A C 1
ATOM 2073 O O . ALA A 1 275 ? 2.310 6.461 -29.612 1.00 87.88 275 ALA A O 1
ATOM 2074 N N . ASP A 1 276 ? 1.652 7.228 -31.619 1.00 90.75 276 ASP A N 1
ATOM 2075 C CA . ASP A 1 276 ? 2.696 6.529 -32.375 1.00 90.75 276 ASP A CA 1
ATOM 2076 C C . ASP A 1 276 ? 4.059 7.177 -32.104 1.00 90.75 276 ASP A C 1
ATOM 2078 O O . ASP A 1 276 ? 5.006 6.497 -31.723 1.00 90.75 276 ASP A O 1
ATOM 2082 N N . SER A 1 277 ? 4.130 8.512 -32.135 1.00 94.00 277 SER A N 1
ATOM 2083 C CA . SER A 1 277 ? 5.357 9.251 -31.817 1.00 94.00 277 SER A CA 1
ATOM 2084 C C . SER A 1 277 ? 5.821 9.062 -30.367 1.00 94.00 277 SER A C 1
ATOM 2086 O O . SER A 1 277 ? 7.016 9.121 -30.102 1.00 94.00 277 SER A O 1
ATOM 2088 N N . ARG A 1 278 ? 4.908 8.809 -29.419 1.00 93.38 278 ARG A N 1
ATOM 2089 C CA . ARG A 1 278 ? 5.265 8.416 -28.041 1.00 93.38 278 ARG A CA 1
ATOM 2090 C C . ARG A 1 278 ? 5.882 7.023 -27.986 1.00 93.38 278 ARG A C 1
ATOM 2092 O O . ARG A 1 278 ? 6.797 6.805 -27.199 1.00 93.38 278 ARG A O 1
ATOM 2099 N N . THR A 1 279 ? 5.396 6.101 -28.818 1.00 95.00 279 THR A N 1
ATOM 2100 C CA . THR A 1 279 ? 5.985 4.760 -28.946 1.00 95.00 279 THR A CA 1
ATOM 2101 C C . THR A 1 279 ? 7.397 4.859 -29.517 1.00 95.00 279 THR A C 1
ATOM 2103 O O . THR A 1 279 ? 8.316 4.274 -28.950 1.00 95.00 279 THR A O 1
ATOM 2106 N N . ASP A 1 280 ? 7.588 5.652 -30.575 1.00 94.69 280 ASP A N 1
ATOM 2107 C CA . ASP A 1 280 ? 8.908 5.880 -31.171 1.00 94.69 280 ASP A CA 1
ATOM 2108 C C . ASP A 1 280 ? 9.877 6.529 -30.175 1.00 94.69 280 ASP A C 1
ATOM 2110 O O . ASP A 1 280 ? 10.985 6.027 -29.995 1.00 94.69 280 ASP A O 1
ATOM 2114 N N . TYR A 1 281 ? 9.435 7.578 -29.469 1.00 93.12 281 TYR A N 1
ATOM 2115 C CA . TYR A 1 281 ? 10.224 8.241 -28.425 1.00 93.12 281 TYR A CA 1
ATOM 2116 C C . TYR A 1 281 ? 10.649 7.260 -27.324 1.00 93.12 281 TYR A C 1
ATOM 2118 O O . TYR A 1 281 ? 11.827 7.174 -26.992 1.00 93.12 281 TYR A O 1
ATOM 2126 N N . TYR A 1 282 ? 9.720 6.458 -26.795 1.00 95.06 282 TYR A N 1
ATOM 2127 C CA . TYR A 1 282 ? 10.040 5.423 -25.808 1.00 95.06 282 TYR A CA 1
ATOM 2128 C C . TYR A 1 282 ? 11.069 4.412 -26.337 1.00 95.06 282 TYR A C 1
ATOM 2130 O O . TYR A 1 282 ? 12.054 4.130 -25.656 1.00 95.06 282 TYR A O 1
ATOM 2138 N N . LEU A 1 283 ? 10.872 3.878 -27.549 1.00 95.50 283 LEU A N 1
ATOM 2139 C CA . LEU A 1 283 ? 11.783 2.889 -28.133 1.00 95.50 283 LEU A CA 1
ATOM 2140 C C . LEU A 1 283 ? 13.178 3.476 -28.382 1.00 95.50 283 LEU A C 1
ATOM 2142 O O . LEU A 1 283 ? 14.171 2.764 -28.234 1.00 95.50 283 LEU A O 1
ATOM 2146 N N . GLU A 1 284 ? 13.268 4.755 -28.751 1.00 94.56 284 GLU A N 1
ATOM 2147 C CA . GLU A 1 284 ? 14.533 5.481 -28.879 1.00 94.56 284 GLU A CA 1
ATOM 2148 C C . GLU A 1 284 ? 15.260 5.569 -27.533 1.00 94.56 284 GLU A C 1
ATOM 2150 O O . GLU A 1 284 ? 16.420 5.165 -27.450 1.00 94.56 284 GLU A O 1
ATOM 2155 N N . GLN A 1 285 ? 14.575 5.999 -26.468 1.00 92.94 285 GLN A N 1
ATOM 2156 C CA . GLN A 1 285 ? 15.164 6.105 -25.126 1.00 92.94 285 GLN A CA 1
ATOM 2157 C C . GLN A 1 285 ? 15.623 4.743 -24.584 1.00 92.94 285 GLN A C 1
ATOM 2159 O O . GLN A 1 285 ? 16.725 4.624 -24.046 1.00 92.94 285 GLN A O 1
ATOM 2164 N N . VAL A 1 286 ? 14.818 3.693 -24.781 1.00 95.12 286 VAL A N 1
ATOM 2165 C CA . VAL A 1 286 ? 15.156 2.315 -24.386 1.00 95.12 286 VAL A CA 1
ATOM 2166 C C . VAL A 1 286 ? 16.415 1.821 -25.102 1.00 95.12 286 VAL A C 1
ATOM 2168 O O . VAL A 1 286 ? 17.303 1.266 -24.460 1.00 95.12 286 VAL A O 1
ATOM 2171 N N . ARG A 1 287 ? 16.533 2.054 -26.416 1.00 94.25 287 ARG A N 1
ATOM 2172 C CA . ARG A 1 287 ? 17.709 1.643 -27.208 1.00 94.25 287 ARG A CA 1
ATOM 2173 C C . ARG A 1 287 ? 18.948 2.491 -26.928 1.00 94.25 287 ARG A C 1
ATOM 2175 O O . ARG A 1 287 ? 20.062 1.998 -27.081 1.00 94.25 287 ARG A O 1
ATOM 2182 N N . ALA A 1 288 ? 18.766 3.756 -26.554 1.00 93.69 288 ALA A N 1
ATOM 2183 C CA . ALA A 1 288 ? 19.860 4.665 -26.227 1.00 93.69 288 ALA A CA 1
ATOM 2184 C C . ALA A 1 288 ? 20.508 4.352 -24.869 1.00 93.69 288 ALA A C 1
ATOM 2186 O O . ALA A 1 288 ? 21.649 4.751 -24.637 1.00 93.69 288 ALA A O 1
ATOM 2187 N N . CYS A 1 289 ? 19.808 3.640 -23.980 1.00 93.94 289 CYS A N 1
ATOM 2188 C CA . CYS A 1 289 ? 20.327 3.203 -22.690 1.00 93.94 289 CYS A CA 1
ATOM 2189 C C . CYS A 1 289 ? 21.125 1.887 -22.841 1.00 93.94 289 CYS A C 1
ATOM 2191 O O . CYS A 1 289 ? 20.512 0.842 -23.067 1.00 93.94 289 CYS A O 1
ATOM 2193 N N . PRO A 1 290 ? 22.470 1.890 -22.710 1.00 93.44 290 PRO A N 1
ATOM 2194 C CA . PRO A 1 290 ? 23.295 0.722 -23.038 1.00 93.44 290 PRO A CA 1
ATOM 2195 C C . PRO A 1 290 ? 22.968 -0.529 -22.219 1.00 93.44 290 PRO A C 1
ATOM 2197 O O . PRO A 1 290 ? 22.971 -1.634 -22.753 1.00 93.44 290 PRO A O 1
ATOM 2200 N N . GLU A 1 291 ? 22.672 -0.366 -20.931 1.00 94.19 291 GLU A N 1
ATOM 2201 C CA . GLU A 1 291 ? 22.398 -1.474 -20.017 1.00 94.19 291 GLU A CA 1
ATOM 2202 C C . GLU A 1 291 ? 21.037 -2.105 -20.308 1.00 94.19 291 GLU A C 1
ATOM 2204 O O . GLU A 1 291 ? 20.909 -3.327 -20.313 1.00 94.19 291 GLU A O 1
ATOM 2209 N N . ILE A 1 292 ? 20.036 -1.285 -20.637 1.00 96.38 292 ILE A N 1
ATOM 2210 C CA . ILE A 1 292 ? 18.714 -1.771 -21.041 1.00 96.38 292 ILE A CA 1
ATOM 2211 C C . ILE A 1 292 ? 18.788 -2.427 -22.424 1.00 96.38 292 ILE A C 1
ATOM 2213 O O . ILE A 1 292 ? 18.238 -3.507 -22.612 1.00 96.38 292 ILE A O 1
ATOM 2217 N N . ALA A 1 293 ? 19.514 -1.838 -23.378 1.00 96.38 293 ALA A N 1
ATOM 2218 C CA . ALA A 1 293 ? 19.728 -2.440 -24.692 1.00 96.38 293 ALA A CA 1
ATOM 2219 C C . ALA A 1 293 ? 20.437 -3.803 -24.596 1.00 96.38 293 ALA A C 1
ATOM 2221 O O . ALA A 1 293 ? 20.071 -4.726 -25.317 1.00 96.38 293 ALA A O 1
ATOM 2222 N N . ALA A 1 294 ? 21.406 -3.951 -23.686 1.00 95.94 294 ALA A N 1
ATOM 2223 C CA . ALA A 1 294 ? 22.082 -5.222 -23.435 1.00 95.94 294 ALA A CA 1
ATOM 2224 C C . ALA A 1 294 ? 21.162 -6.269 -22.778 1.00 95.94 294 ALA A C 1
ATOM 2226 O O . ALA A 1 294 ? 21.231 -7.442 -23.136 1.00 95.94 294 ALA A O 1
ATOM 2227 N N . LEU A 1 295 ? 20.283 -5.857 -21.856 1.00 95.44 295 LEU A N 1
ATOM 2228 C CA . LEU A 1 295 ? 19.256 -6.734 -21.268 1.00 95.44 295 LEU A CA 1
ATOM 2229 C C . LEU A 1 295 ? 18.210 -7.182 -22.286 1.00 95.44 295 LEU A C 1
ATOM 2231 O O . LEU A 1 295 ? 17.667 -8.276 -22.177 1.00 95.44 295 LEU A O 1
ATOM 2235 N N . LEU A 1 296 ? 17.929 -6.352 -23.284 1.00 96.38 296 LEU A N 1
ATOM 2236 C CA . LEU A 1 296 ? 16.978 -6.657 -24.348 1.00 96.38 296 LEU A CA 1
ATOM 2237 C C . LEU A 1 296 ? 17.641 -7.284 -25.583 1.00 96.38 296 LEU A C 1
ATOM 2239 O O . LEU A 1 296 ? 16.962 -7.491 -26.588 1.00 96.38 296 LEU A O 1
ATOM 2243 N N . ASP A 1 297 ? 18.937 -7.603 -25.530 1.00 95.25 297 ASP A N 1
ATOM 2244 C CA . ASP A 1 297 ? 19.632 -8.267 -26.633 1.00 95.25 297 ASP A CA 1
ATOM 2245 C C . ASP A 1 297 ? 19.025 -9.655 -26.897 1.00 95.25 297 ASP A C 1
ATOM 2247 O O . ASP A 1 297 ? 18.819 -10.452 -25.982 1.00 95.25 297 ASP A O 1
ATOM 2251 N N . GLY A 1 298 ? 18.677 -9.926 -28.156 1.00 91.69 298 GLY A N 1
ATOM 2252 C CA . GLY A 1 298 ? 17.898 -11.109 -28.544 1.00 91.69 298 GLY A CA 1
ATOM 2253 C C . GLY A 1 298 ? 16.418 -11.090 -28.122 1.00 91.69 298 GLY A C 1
ATOM 2254 O O . GLY A 1 298 ? 15.721 -12.080 -28.344 1.00 91.69 298 GLY A O 1
ATOM 2255 N N . GLY A 1 299 ? 15.929 -9.999 -27.526 1.00 94.00 299 GLY A N 1
ATOM 2256 C CA . GLY A 1 299 ? 14.525 -9.795 -27.177 1.00 94.00 299 GLY A CA 1
ATOM 2257 C C . GLY A 1 299 ? 13.717 -9.103 -28.280 1.00 94.00 299 GLY A C 1
ATOM 2258 O O . GLY A 1 299 ? 14.229 -8.307 -29.06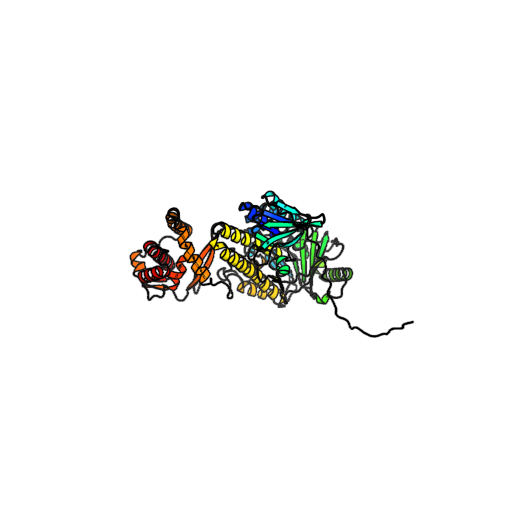7 1.00 94.00 299 GLY A O 1
ATOM 2259 N N . GLU A 1 300 ? 12.414 -9.371 -28.312 1.00 95.00 300 GLU A N 1
ATOM 2260 C CA . GLU A 1 300 ? 11.454 -8.785 -29.246 1.00 95.00 300 GLU A CA 1
ATOM 2261 C C . GLU A 1 300 ? 10.413 -7.945 -28.504 1.00 95.00 300 GLU A C 1
ATOM 2263 O O . GLU A 1 300 ? 9.848 -8.365 -27.496 1.00 95.00 300 GLU A O 1
ATOM 2268 N N . TRP A 1 301 ? 10.116 -6.758 -29.026 1.00 95.00 301 TRP A N 1
ATOM 2269 C CA . TRP A 1 301 ? 9.005 -5.934 -28.555 1.00 95.00 301 TRP A CA 1
ATOM 2270 C C . TRP A 1 301 ? 7.673 -6.586 -28.939 1.00 95.00 301 TRP A C 1
ATOM 2272 O O . TRP A 1 301 ? 7.398 -6.778 -30.125 1.00 95.00 301 TRP A O 1
ATOM 2282 N N . VAL A 1 302 ? 6.835 -6.909 -27.949 1.00 94.31 302 VAL A N 1
ATOM 2283 C CA . VAL A 1 302 ? 5.574 -7.649 -28.165 1.00 94.31 302 VAL A CA 1
ATOM 2284 C C . VAL A 1 302 ? 4.316 -6.817 -27.919 1.00 94.31 302 VAL A C 1
ATOM 2286 O O . VAL A 1 302 ? 3.203 -7.256 -28.223 1.00 94.31 302 VAL A O 1
ATOM 2289 N N . SER A 1 303 ? 4.465 -5.596 -27.413 1.00 90.12 303 SER A N 1
ATOM 2290 C CA . SER A 1 303 ? 3.353 -4.658 -27.265 1.00 90.12 303 SER A CA 1
ATOM 2291 C C . SER A 1 303 ? 2.974 -4.017 -28.608 1.00 90.12 303 SER A C 1
ATOM 2293 O O . SER A 1 303 ? 3.798 -3.800 -29.489 1.00 90.12 303 SER A O 1
ATOM 2295 N N . LYS A 1 304 ? 1.694 -3.676 -28.801 1.00 89.31 304 LYS A N 1
ATOM 2296 C CA . LYS A 1 304 ? 1.251 -2.999 -30.041 1.00 89.31 304 LYS A CA 1
ATOM 2297 C C . LYS A 1 304 ? 1.665 -1.527 -30.091 1.00 89.31 304 LYS A C 1
ATOM 2299 O O . LYS A 1 304 ? 1.912 -0.994 -31.164 1.00 89.31 304 LYS A O 1
ATOM 2304 N N . ARG A 1 305 ? 1.657 -0.880 -28.930 1.00 90.88 305 ARG A N 1
ATOM 2305 C CA . ARG A 1 305 ? 2.015 0.517 -28.671 1.00 90.88 305 ARG A CA 1
ATOM 2306 C C . ARG A 1 305 ? 2.483 0.609 -27.223 1.00 90.88 305 ARG A C 1
ATOM 2308 O O . ARG A 1 305 ? 2.193 -0.311 -26.453 1.00 90.88 305 ARG A O 1
ATOM 2315 N N . VAL A 1 306 ? 3.142 1.701 -26.851 1.00 91.56 306 VAL A N 1
ATOM 2316 C CA . VAL A 1 306 ? 3.343 1.975 -25.424 1.00 91.56 306 VAL A CA 1
ATOM 2317 C C . VAL A 1 306 ? 2.014 2.281 -24.751 1.00 91.56 306 VAL A C 1
ATOM 2319 O O . VAL A 1 306 ? 1.174 3.006 -25.292 1.00 91.56 306 VAL A O 1
ATOM 2322 N N . GLU A 1 307 ? 1.845 1.741 -23.557 1.00 92.06 307 GLU A N 1
ATOM 2323 C CA . GLU A 1 307 ? 0.841 2.219 -22.621 1.00 92.06 307 GLU A CA 1
ATOM 2324 C C . GLU A 1 307 ? 1.355 3.499 -21.963 1.00 92.06 307 GLU A C 1
ATOM 2326 O O . GLU A 1 307 ? 2.557 3.651 -21.740 1.00 92.06 307 GLU A O 1
ATOM 2331 N N . ALA A 1 308 ? 0.449 4.432 -21.679 1.00 88.81 308 ALA A N 1
ATOM 2332 C CA . ALA A 1 308 ? 0.782 5.722 -21.089 1.00 88.81 308 ALA A CA 1
ATOM 2333 C C . ALA A 1 308 ? 0.007 5.921 -19.789 1.00 88.81 308 ALA A C 1
ATOM 2335 O O . ALA A 1 308 ? -1.219 5.794 -19.771 1.00 88.81 308 ALA A O 1
ATOM 2336 N N . LEU A 1 309 ? 0.714 6.289 -18.726 1.00 83.25 309 LEU A N 1
ATOM 2337 C CA . LEU A 1 309 ? 0.126 6.601 -17.430 1.00 83.25 309 LEU A CA 1
ATOM 2338 C C . LEU A 1 309 ? 0.539 7.996 -16.989 1.00 83.25 309 LEU A C 1
ATOM 2340 O O . LEU A 1 309 ? 1.695 8.402 -17.104 1.00 83.25 309 LEU A O 1
ATOM 2344 N N . SER A 1 310 ? -0.442 8.747 -16.499 1.00 78.44 310 SER A N 1
ATOM 2345 C CA . SER A 1 310 ? -0.212 10.006 -15.796 1.00 78.44 310 SER A CA 1
ATOM 2346 C C . SER A 1 310 ? -0.256 9.716 -14.303 1.00 78.44 310 SER A C 1
ATOM 2348 O O . SER A 1 310 ? -1.274 9.928 -13.649 1.00 78.44 310 SER A O 1
ATOM 2350 N N . ASP A 1 311 ? 0.862 9.200 -13.804 1.00 67.81 311 ASP A N 1
ATOM 2351 C CA . ASP A 1 311 ? 1.088 8.784 -12.419 1.00 67.81 311 ASP A CA 1
ATOM 2352 C C . ASP A 1 311 ? 1.355 10.006 -11.528 1.00 67.81 311 ASP A C 1
ATOM 2354 O O . ASP A 1 311 ? 2.379 10.134 -10.860 1.00 67.81 311 ASP A O 1
ATOM 2358 N N . TRP A 1 312 ? 0.444 10.977 -11.558 1.00 81.31 312 TRP A N 1
ATOM 2359 C CA . TRP A 1 312 ? 0.593 12.176 -10.747 1.00 81.31 312 TRP A CA 1
ATOM 2360 C C . TRP A 1 312 ? 0.304 11.841 -9.302 1.00 81.31 312 TRP A C 1
ATOM 2362 O O . TRP A 1 312 ? -0.822 11.471 -8.963 1.00 81.31 312 TRP A O 1
ATOM 2372 N N . SER A 1 313 ? 1.305 12.039 -8.453 1.00 88.81 313 SER A N 1
ATOM 2373 C CA . SER A 1 313 ? 1.158 11.822 -7.027 1.00 88.81 313 SER A CA 1
ATOM 2374 C C . SER A 1 313 ? 0.012 12.663 -6.467 1.00 88.81 313 SER A C 1
ATOM 2376 O O . SER A 1 313 ? -0.128 13.854 -6.773 1.00 88.81 313 SER A O 1
ATOM 2378 N N . PHE A 1 314 ? -0.820 12.052 -5.629 1.00 93.69 314 PHE A N 1
ATOM 2379 C CA . PHE A 1 314 ? -1.877 12.750 -4.915 1.00 93.69 314 PHE A CA 1
ATOM 2380 C C . PHE A 1 314 ? -2.186 12.100 -3.575 1.00 93.69 314 PHE A C 1
ATOM 2382 O O . PHE A 1 314 ? -1.990 10.903 -3.374 1.00 93.69 314 PHE A O 1
ATOM 2389 N N . PHE A 1 315 ? -2.773 12.899 -2.693 1.00 95.31 315 PHE A N 1
ATOM 2390 C CA . PHE A 1 315 ? -3.403 12.448 -1.463 1.00 95.31 315 PHE A CA 1
ATOM 2391 C C . PHE A 1 315 ? -4.852 12.910 -1.438 1.00 95.31 315 PHE A C 1
ATOM 2393 O O . PHE A 1 315 ? -5.164 14.042 -1.794 1.00 95.31 315 PHE A O 1
ATOM 2400 N N . CYS A 1 316 ? -5.755 12.060 -0.969 1.00 96.38 316 CYS A N 1
ATOM 2401 C CA . CYS A 1 316 ? -7.052 12.519 -0.505 1.00 96.38 316 CYS A CA 1
ATOM 2402 C C . CYS A 1 316 ? -6.895 13.215 0.859 1.00 96.38 316 CYS A C 1
ATOM 2404 O O . CYS A 1 316 ? -6.246 12.687 1.766 1.00 96.38 316 CYS A O 1
ATOM 2406 N N . SER A 1 317 ? -7.523 14.375 1.044 1.00 93.62 317 SER A N 1
ATOM 2407 C CA . SER A 1 317 ? -7.516 15.121 2.311 1.00 93.62 317 SER A CA 1
ATOM 2408 C C . SER A 1 317 ? -8.252 14.410 3.450 1.00 93.62 317 SER A C 1
ATOM 2410 O O . SER A 1 317 ? -8.054 14.753 4.610 1.00 93.62 317 SER A O 1
ATOM 2412 N N . ARG A 1 318 ? -9.053 13.385 3.129 1.00 91.12 318 ARG A N 1
ATOM 2413 C CA . ARG A 1 318 ? -9.636 12.418 4.071 1.00 91.12 318 ARG A CA 1
ATOM 2414 C C . ARG A 1 318 ? -9.550 11.012 3.509 1.00 91.12 318 ARG A C 1
ATOM 2416 O O . ARG A 1 318 ? -9.830 10.825 2.327 1.00 91.12 318 ARG A O 1
ATOM 2423 N N . PHE A 1 319 ? -9.215 10.025 4.329 1.00 95.50 319 PHE A N 1
ATOM 2424 C CA . PHE A 1 319 ? -9.207 8.609 3.939 1.00 95.50 319 PHE A CA 1
ATOM 2425 C C . PHE A 1 319 ? -10.446 7.868 4.442 1.00 95.50 319 PHE A C 1
ATOM 2427 O O . PHE A 1 319 ? -10.798 6.834 3.879 1.00 95.50 319 PHE A O 1
ATOM 2434 N N . ALA A 1 320 ? -11.146 8.404 5.441 1.00 93.81 320 ALA A N 1
ATOM 2435 C CA . ALA A 1 320 ? -12.402 7.852 5.931 1.00 93.81 320 ALA A CA 1
ATOM 2436 C C . ALA A 1 320 ? -13.410 8.950 6.307 1.00 93.81 320 ALA A C 1
ATOM 2438 O O . ALA A 1 320 ? -13.064 10.117 6.500 1.00 93.81 320 ALA A O 1
ATOM 2439 N N . GLY A 1 321 ? -14.678 8.560 6.404 1.00 91.88 321 GLY A N 1
ATOM 2440 C CA . GLY A 1 321 ? -15.766 9.414 6.865 1.00 91.88 321 GLY A CA 1
ATOM 2441 C C . GLY A 1 321 ? -17.028 8.606 7.180 1.00 91.88 321 GLY A C 1
ATOM 2442 O O . GLY A 1 321 ? -16.989 7.371 7.199 1.00 91.88 321 GLY A O 1
ATOM 2443 N N . PRO A 1 322 ? -18.160 9.267 7.469 1.00 91.00 322 PRO A N 1
ATOM 2444 C CA . PRO A 1 322 ? -19.398 8.576 7.811 1.00 91.00 322 PRO A CA 1
ATOM 2445 C C . PRO A 1 322 ? -19.869 7.626 6.697 1.00 91.00 322 PRO A C 1
ATOM 2447 O O . PRO A 1 322 ? -20.300 8.043 5.622 1.00 91.00 322 PRO A O 1
ATOM 2450 N N . GLY A 1 323 ? -19.772 6.322 6.965 1.00 94.19 323 GLY A N 1
ATOM 2451 C CA . GLY A 1 323 ? -20.210 5.271 6.045 1.00 94.19 323 GLY A CA 1
ATOM 2452 C C . GLY A 1 323 ? -19.238 4.959 4.904 1.00 94.19 323 GLY A C 1
ATOM 2453 O O . GLY A 1 323 ? -19.575 4.134 4.051 1.00 94.19 323 GLY A O 1
ATOM 2454 N N . TYR A 1 324 ? -18.029 5.543 4.883 1.00 97.62 324 TYR A N 1
ATOM 2455 C CA . TYR A 1 324 ? -17.038 5.224 3.853 1.00 97.62 324 TYR A CA 1
ATOM 2456 C C . TYR A 1 324 ? -15.575 5.192 4.306 1.00 97.62 324 TYR A C 1
ATOM 2458 O O . TYR A 1 324 ? -15.176 5.841 5.272 1.00 97.62 324 TYR A O 1
ATOM 2466 N N . MET A 1 325 ? -14.764 4.465 3.534 1.00 98.19 325 MET A N 1
ATOM 2467 C CA . MET A 1 325 ? -13.297 4.469 3.593 1.00 98.19 325 MET A CA 1
ATOM 2468 C C . MET A 1 325 ? -12.719 4.478 2.172 1.00 98.19 325 MET A C 1
ATOM 2470 O O . MET A 1 325 ? -13.399 4.090 1.226 1.00 98.19 325 MET A O 1
ATOM 2474 N N . GLN A 1 326 ? -11.472 4.909 2.016 1.00 98.50 326 GLN A N 1
ATOM 2475 C CA . GLN A 1 326 ? -10.695 4.845 0.775 1.00 98.50 326 GLN A CA 1
ATOM 2476 C C . GLN A 1 326 ? -9.399 4.090 1.066 1.00 98.50 326 GLN A C 1
ATOM 2478 O O . GLN A 1 326 ? -8.754 4.411 2.062 1.00 98.50 326 GLN A O 1
ATOM 2483 N N . VAL A 1 327 ? -9.015 3.119 0.232 1.00 98.12 327 VAL A N 1
ATOM 2484 C CA . VAL A 1 327 ? -7.806 2.281 0.393 1.00 98.12 327 VAL A CA 1
ATOM 2485 C C . VAL A 1 327 ? -7.009 2.182 -0.912 1.00 98.12 327 VAL A C 1
ATOM 2487 O O . VAL A 1 327 ? -7.566 2.277 -2.006 1.00 98.12 327 VAL A O 1
ATOM 2490 N N . GLY A 1 328 ? -5.696 1.957 -0.808 1.00 97.38 328 GLY A N 1
ATOM 2491 C CA . GLY A 1 328 ? -4.796 1.917 -1.964 1.00 97.38 328 GLY A CA 1
ATOM 2492 C C . GLY A 1 328 ? -4.754 3.238 -2.715 1.00 97.38 328 GLY A C 1
ATOM 2493 O O . GLY A 1 328 ? -4.936 4.304 -2.123 1.00 97.38 328 GLY A O 1
ATOM 2494 N N . ASP A 1 329 ? -4.570 3.159 -4.030 1.00 97.06 329 ASP A N 1
ATOM 2495 C CA . ASP A 1 329 ? -4.477 4.346 -4.881 1.00 97.06 329 ASP A CA 1
ATOM 2496 C C . ASP A 1 329 ? -5.738 5.226 -4.824 1.00 97.06 329 ASP A C 1
ATOM 2498 O O . ASP A 1 329 ? -5.658 6.409 -5.132 1.00 97.06 329 ASP A O 1
ATOM 2502 N N . ALA A 1 330 ? -6.890 4.711 -4.367 1.00 98.00 330 ALA A N 1
ATOM 2503 C CA . ALA A 1 330 ? -8.078 5.542 -4.159 1.00 98.00 330 ALA A CA 1
ATOM 2504 C C . ALA A 1 330 ? -7.900 6.559 -3.012 1.00 98.00 330 ALA A C 1
ATOM 2506 O O . ALA A 1 330 ? -8.508 7.632 -3.023 1.00 98.00 330 ALA A O 1
ATOM 2507 N N . ALA A 1 331 ? -7.052 6.244 -2.028 1.00 97.62 331 ALA A N 1
ATOM 2508 C CA . ALA A 1 331 ? -6.692 7.140 -0.933 1.00 97.62 331 ALA A CA 1
ATOM 2509 C C . ALA A 1 331 ? -5.513 8.047 -1.301 1.00 97.62 331 ALA A C 1
ATOM 2511 O O . ALA A 1 331 ? -5.568 9.258 -1.077 1.00 97.62 331 ALA A O 1
ATOM 2512 N N . CYS A 1 332 ? -4.445 7.473 -1.852 1.00 95.94 332 CYS A N 1
ATOM 2513 C CA . CYS A 1 332 ? -3.246 8.208 -2.243 1.00 95.94 332 CYS A CA 1
ATOM 2514 C C . CYS A 1 332 ? -2.374 7.392 -3.198 1.00 95.94 332 CYS A C 1
ATOM 2516 O O . CYS A 1 332 ? -2.300 6.172 -3.081 1.00 95.94 332 CYS A O 1
ATOM 2518 N N . PHE A 1 333 ? -1.659 8.086 -4.077 1.00 94.38 333 PHE A N 1
ATOM 2519 C CA . PHE A 1 333 ? -0.660 7.519 -4.978 1.00 94.38 333 PHE A CA 1
ATOM 2520 C C . PHE A 1 333 ? 0.613 8.374 -4.921 1.00 94.38 333 PHE A C 1
ATOM 2522 O O . PHE A 1 333 ? 0.533 9.604 -4.845 1.00 94.38 333 PHE A O 1
ATOM 2529 N N . ILE A 1 334 ? 1.784 7.734 -4.924 1.00 90.56 334 ILE A N 1
ATOM 2530 C CA . ILE A 1 334 ? 3.081 8.411 -4.779 1.00 90.56 334 ILE A CA 1
ATOM 2531 C C . ILE A 1 334 ? 3.803 8.465 -6.126 1.00 90.56 334 ILE A C 1
ATOM 2533 O O . ILE A 1 334 ? 3.509 9.327 -6.939 1.00 90.56 334 ILE A O 1
ATOM 2537 N N . ASP A 1 335 ? 4.740 7.560 -6.366 1.00 88.56 335 ASP A N 1
ATOM 2538 C CA . ASP A 1 335 ? 5.570 7.496 -7.562 1.00 88.56 335 ASP A CA 1
ATOM 2539 C C . ASP A 1 335 ? 6.093 6.051 -7.672 1.00 88.56 335 ASP A C 1
ATOM 2541 O O . ASP A 1 335 ? 6.342 5.415 -6.636 1.00 88.56 335 ASP A O 1
ATOM 2545 N N . PRO A 1 336 ? 6.232 5.484 -8.883 1.00 88.69 336 PRO A N 1
ATOM 2546 C CA . PRO A 1 336 ? 6.600 4.080 -9.043 1.00 88.69 336 PRO A CA 1
ATOM 2547 C C . PRO A 1 336 ? 8.059 3.756 -8.681 1.00 88.69 336 PRO A C 1
ATOM 2549 O O . PRO A 1 336 ? 8.393 2.574 -8.582 1.00 88.69 336 PRO A O 1
ATOM 2552 N N . ILE A 1 337 ? 8.926 4.749 -8.449 1.00 84.25 337 ILE A N 1
ATOM 2553 C CA . ILE A 1 337 ? 10.382 4.563 -8.311 1.00 84.25 337 ILE A CA 1
ATOM 2554 C C . ILE A 1 337 ? 10.822 3.582 -7.218 1.00 84.25 337 ILE A C 1
ATOM 2556 O O . ILE A 1 337 ? 11.818 2.879 -7.372 1.00 84.25 337 ILE A O 1
ATOM 2560 N N . LEU A 1 338 ? 10.052 3.465 -6.135 1.00 83.44 338 LEU A N 1
ATOM 2561 C CA . LEU A 1 338 ? 10.322 2.521 -5.043 1.00 83.44 338 LEU A CA 1
ATOM 2562 C C . LEU A 1 338 ? 9.444 1.264 -5.091 1.00 83.44 338 LEU A C 1
ATOM 2564 O O . LEU A 1 338 ? 9.507 0.445 -4.178 1.00 83.44 338 LEU A O 1
ATOM 2568 N N . SER A 1 339 ? 8.624 1.088 -6.133 1.00 90.94 339 SER A N 1
ATOM 2569 C CA . SER A 1 339 ? 7.709 -0.056 -6.263 1.00 90.94 339 SER A CA 1
ATOM 2570 C C . SER A 1 339 ? 6.723 -0.205 -5.084 1.00 90.94 339 SER A C 1
ATOM 2572 O O . SER A 1 339 ? 6.425 -1.310 -4.633 1.00 90.94 339 SER A O 1
ATOM 2574 N N . THR A 1 340 ? 6.213 0.908 -4.546 1.00 90.69 340 THR A N 1
ATOM 2575 C CA . THR A 1 340 ? 5.463 0.920 -3.272 1.00 90.69 340 THR A CA 1
ATOM 2576 C C . THR A 1 340 ? 3.949 0.791 -3.420 1.00 90.69 340 THR A C 1
ATOM 2578 O O . THR A 1 340 ? 3.278 0.534 -2.425 1.00 90.69 340 THR A O 1
ATOM 2581 N N . GLY A 1 341 ? 3.393 0.928 -4.629 1.00 93.75 341 GLY A N 1
ATOM 2582 C CA . GLY A 1 341 ? 1.940 1.001 -4.848 1.00 93.75 341 GLY A CA 1
ATOM 2583 C C . GLY A 1 341 ? 1.161 -0.198 -4.292 1.00 93.75 341 GLY A C 1
ATOM 2584 O O . GLY A 1 341 ? 0.250 -0.027 -3.484 1.00 93.75 341 GLY A O 1
ATOM 2585 N N . VAL A 1 342 ? 1.557 -1.431 -4.638 1.00 96.75 342 VAL A N 1
ATOM 2586 C CA . VAL A 1 342 ? 0.881 -2.642 -4.125 1.00 96.75 342 VAL A CA 1
ATOM 2587 C C . VAL A 1 342 ? 1.069 -2.785 -2.613 1.00 96.75 342 VAL A C 1
ATOM 2589 O O . VAL A 1 342 ? 0.123 -3.136 -1.911 1.00 96.75 342 VAL A O 1
ATOM 2592 N N . THR A 1 343 ? 2.248 -2.448 -2.089 1.00 94.12 343 THR A N 1
ATOM 2593 C CA . THR A 1 343 ? 2.505 -2.425 -0.642 1.00 94.12 343 THR A CA 1
ATOM 2594 C C . THR A 1 343 ? 1.581 -1.455 0.070 1.00 94.12 343 THR A C 1
ATOM 2596 O O . THR A 1 343 ? 0.952 -1.847 1.049 1.00 94.12 343 THR A O 1
ATOM 2599 N N . LEU A 1 344 ? 1.438 -0.225 -0.425 1.00 93.94 344 LEU A N 1
ATOM 2600 C CA . LEU A 1 344 ? 0.503 0.757 0.119 1.00 93.94 344 LEU A CA 1
ATOM 2601 C C . LEU A 1 344 ? -0.941 0.258 0.028 1.00 93.94 344 LEU A C 1
ATOM 2603 O O . LEU A 1 344 ? -1.689 0.415 0.989 1.00 93.94 344 LEU A O 1
ATOM 2607 N N . ALA A 1 345 ? -1.330 -0.380 -1.075 1.00 97.25 345 ALA A N 1
ATOM 2608 C CA . ALA A 1 345 ? -2.661 -0.949 -1.266 1.00 97.25 345 ALA A CA 1
ATOM 2609 C C . ALA A 1 345 ? -3.023 -2.004 -0.210 1.00 97.25 345 ALA A C 1
ATOM 2611 O O . ALA A 1 345 ? -4.054 -1.887 0.463 1.00 97.25 345 ALA A O 1
ATOM 2612 N N . VAL A 1 346 ? -2.174 -3.015 -0.022 1.00 95.81 346 VAL A N 1
ATOM 2613 C CA . VAL A 1 346 ? -2.463 -4.106 0.920 1.00 95.81 346 VAL A CA 1
ATOM 2614 C C . VAL A 1 346 ? -2.250 -3.684 2.379 1.00 95.81 346 VAL A C 1
ATOM 2616 O O . VAL A 1 346 ? -3.006 -4.102 3.252 1.00 95.81 346 VAL A O 1
ATOM 2619 N N . ASN A 1 347 ? -1.310 -2.773 2.661 1.00 90.12 347 ASN A N 1
ATOM 2620 C CA . ASN A 1 347 ? -1.120 -2.222 4.009 1.00 90.12 347 ASN A CA 1
ATOM 2621 C C . ASN A 1 347 ? -2.248 -1.288 4.447 1.00 90.12 347 ASN A C 1
ATOM 2623 O O . ASN A 1 347 ? -2.620 -1.301 5.624 1.00 90.12 347 ASN A O 1
ATOM 2627 N N . GLY A 1 348 ? -2.791 -0.488 3.525 1.00 94.06 348 GLY A N 1
ATOM 2628 C CA . GLY A 1 348 ? -4.007 0.285 3.771 1.00 94.06 348 GLY A CA 1
ATOM 2629 C C . GLY A 1 348 ? -5.177 -0.642 4.087 1.00 94.06 348 GLY A C 1
ATOM 2630 O O . GLY A 1 348 ? -5.891 -0.435 5.061 1.00 94.06 348 GLY A O 1
ATOM 2631 N N . SER A 1 349 ? -5.303 -1.738 3.339 1.00 97.25 349 SER A N 1
ATOM 2632 C CA . SER A 1 349 ? -6.340 -2.755 3.557 1.00 97.25 349 SER A CA 1
ATOM 2633 C C . SER A 1 349 ? -6.234 -3.424 4.930 1.00 97.25 349 SER A C 1
ATOM 2635 O O . SER A 1 349 ? -7.223 -3.491 5.655 1.00 97.25 349 SER A O 1
ATOM 2637 N N . LEU A 1 350 ? -5.031 -3.838 5.340 1.00 92.75 350 LEU A N 1
ATOM 2638 C CA . LEU A 1 350 ? -4.799 -4.439 6.657 1.00 92.75 350 LEU A CA 1
ATOM 2639 C C . LEU A 1 350 ? -5.160 -3.481 7.806 1.00 92.75 350 LEU A C 1
ATOM 2641 O O . LEU A 1 350 ? -5.817 -3.871 8.771 1.00 92.75 350 LEU A O 1
ATOM 2645 N N . ARG A 1 351 ? -4.781 -2.201 7.696 1.00 91.38 351 ARG A N 1
ATOM 2646 C CA . ARG A 1 351 ? -5.130 -1.174 8.695 1.00 91.38 351 ARG A CA 1
ATOM 2647 C C . ARG A 1 351 ? -6.631 -0.891 8.710 1.00 91.38 351 ARG A C 1
ATOM 2649 O O . ARG A 1 351 ? -7.216 -0.782 9.785 1.00 91.38 351 ARG A O 1
ATOM 2656 N N . ALA A 1 352 ? -7.263 -0.814 7.540 1.00 96.12 352 ALA A N 1
ATOM 2657 C CA . ALA A 1 352 ? -8.703 -0.618 7.437 1.00 96.12 352 ALA A CA 1
ATOM 2658 C C . ALA A 1 352 ? -9.469 -1.769 8.105 1.00 96.12 352 ALA A C 1
ATOM 2660 O O . ALA A 1 352 ? -10.370 -1.509 8.900 1.00 96.12 352 ALA A O 1
ATOM 2661 N N . ALA A 1 353 ? -9.069 -3.022 7.860 1.00 95.44 353 ALA A N 1
ATOM 2662 C CA . ALA A 1 353 ? -9.675 -4.196 8.488 1.00 95.44 353 ALA A CA 1
ATOM 2663 C C . ALA A 1 353 ? -9.625 -4.112 10.022 1.00 95.44 353 ALA A C 1
ATOM 2665 O O . ALA A 1 353 ? -10.656 -4.232 10.679 1.00 95.44 353 ALA A O 1
ATOM 2666 N N . ARG A 1 354 ? -8.464 -3.781 10.599 1.00 88.94 354 ARG A N 1
ATOM 2667 C CA . ARG A 1 354 ? -8.299 -3.621 12.057 1.00 88.94 354 ARG A CA 1
ATOM 2668 C C . ARG A 1 354 ? -9.147 -2.496 12.634 1.00 88.94 354 ARG A C 1
ATOM 2670 O O . ARG A 1 354 ? -9.747 -2.656 13.698 1.00 88.94 354 ARG A O 1
ATOM 2677 N N . ALA A 1 355 ? -9.228 -1.366 11.935 1.00 87.44 355 ALA A N 1
ATOM 2678 C CA . ALA A 1 355 ? -10.066 -0.254 12.360 1.00 87.44 355 ALA A CA 1
ATOM 2679 C C . ALA A 1 355 ? -11.557 -0.628 12.351 1.00 87.44 355 ALA A C 1
ATOM 2681 O O . ALA A 1 355 ? -12.285 -0.325 13.300 1.00 87.44 355 ALA A O 1
ATOM 2682 N N . ILE A 1 356 ? -12.002 -1.342 11.312 1.00 93.44 356 ILE A N 1
ATOM 2683 C CA . ILE A 1 356 ? -13.373 -1.852 11.193 1.00 93.44 356 ILE A CA 1
ATOM 2684 C C . ILE A 1 356 ? -13.662 -2.870 12.299 1.00 93.44 356 ILE A C 1
ATOM 2686 O O . ILE A 1 356 ? -14.672 -2.737 12.992 1.00 93.44 356 ILE A O 1
ATOM 2690 N N . ARG A 1 357 ? -12.770 -3.843 12.512 1.00 89.31 357 ARG A N 1
ATOM 2691 C CA . ARG A 1 357 ? -12.888 -4.860 13.563 1.00 89.31 357 ARG A CA 1
ATOM 2692 C C . ARG A 1 357 ? -12.993 -4.233 14.947 1.00 89.31 357 ARG A C 1
ATOM 2694 O O . ARG A 1 357 ? -13.913 -4.555 15.694 1.00 89.31 357 ARG A O 1
ATOM 2701 N N . THR A 1 358 ? -12.124 -3.270 15.245 1.00 80.38 358 THR A N 1
ATOM 2702 C CA . THR A 1 358 ? -12.142 -2.527 16.514 1.00 80.38 358 THR A CA 1
ATOM 2703 C C . THR A 1 358 ? -13.468 -1.798 16.706 1.00 80.38 358 THR A C 1
ATOM 2705 O O . THR A 1 358 ? -14.107 -1.941 17.742 1.00 80.38 358 THR A O 1
ATOM 2708 N N . GLY A 1 359 ? -13.934 -1.058 15.695 1.00 81.19 359 GLY A N 1
ATOM 2709 C CA . GLY A 1 359 ? -15.209 -0.342 15.777 1.00 81.19 359 GLY A CA 1
ATOM 2710 C C . GLY A 1 359 ? -16.435 -1.257 15.884 1.00 81.19 359 GLY A C 1
ATOM 2711 O O . GLY A 1 359 ? -17.476 -0.809 16.357 1.00 81.19 359 GLY A O 1
ATOM 2712 N N . ARG A 1 360 ? -16.339 -2.522 15.451 1.00 84.94 360 ARG A N 1
ATOM 2713 C CA . ARG A 1 360 ? -17.391 -3.533 15.650 1.00 84.94 360 ARG A CA 1
ATOM 2714 C C . ARG A 1 360 ? -17.356 -4.124 17.055 1.00 84.94 360 ARG A C 1
ATOM 2716 O O . ARG A 1 360 ? -18.412 -4.246 17.664 1.00 84.94 360 ARG A O 1
ATOM 2723 N N . ALA A 1 361 ? -16.169 -4.483 17.543 1.00 77.81 361 ALA A N 1
ATOM 2724 C CA . ALA A 1 361 ? -15.983 -5.031 18.884 1.00 77.81 361 ALA A CA 1
ATOM 2725 C C . ALA A 1 361 ? -16.335 -4.002 19.970 1.00 77.81 361 ALA A C 1
ATOM 2727 O O . ALA A 1 361 ? -16.946 -4.343 20.976 1.00 77.81 361 ALA A O 1
ATOM 2728 N N . SER A 1 362 ? -16.008 -2.730 19.729 1.00 76.50 362 SER A N 1
ATOM 2729 C CA . SER A 1 362 ? -16.248 -1.625 20.655 1.00 76.50 362 SER A CA 1
ATOM 2730 C C . SER A 1 362 ? -16.764 -0.402 19.883 1.00 76.50 362 SER A C 1
ATOM 2732 O O . SER A 1 362 ? -15.972 0.423 19.419 1.00 76.50 362 SER A O 1
ATOM 2734 N N . PRO A 1 363 ? -18.095 -0.238 19.733 1.00 77.62 363 PRO A N 1
ATOM 2735 C CA . PRO A 1 363 ? -18.693 0.853 18.954 1.00 77.62 363 PRO A CA 1
ATOM 2736 C C . PRO A 1 363 ? -18.229 2.257 19.353 1.00 77.62 363 PRO A C 1
ATOM 2738 O O . PRO A 1 363 ? -18.098 3.132 18.493 1.00 77.62 363 PRO A O 1
ATOM 2741 N N . TRP A 1 364 ? -17.927 2.472 20.634 1.00 72.38 364 TRP A N 1
ATOM 2742 C CA . TRP A 1 364 ? -17.422 3.747 21.143 1.00 72.38 364 TRP A CA 1
ATOM 2743 C C . TRP A 1 364 ? -15.995 4.071 20.654 1.00 72.38 364 TRP A C 1
ATOM 2745 O O . TRP A 1 364 ? -15.651 5.245 20.515 1.00 72.38 364 TRP A O 1
ATOM 2755 N N . LEU A 1 365 ? -15.191 3.058 20.295 1.00 73.62 365 LEU A N 1
ATOM 2756 C CA . LEU A 1 365 ? -13.856 3.220 19.702 1.00 73.62 365 LEU A CA 1
ATOM 2757 C C . LEU A 1 365 ? -13.886 3.481 18.195 1.00 73.62 365 LEU A C 1
ATOM 2759 O O . LEU A 1 365 ? -12.854 3.835 17.626 1.00 73.62 365 LEU A O 1
ATOM 2763 N N . LYS A 1 366 ? -15.038 3.347 17.525 1.00 76.75 366 LYS A N 1
ATOM 2764 C CA . LYS A 1 366 ? -15.132 3.442 16.060 1.00 76.75 366 LYS A CA 1
ATOM 2765 C C . LYS A 1 366 ? -14.498 4.718 15.503 1.00 76.75 366 LYS A C 1
ATOM 2767 O O . LYS A 1 366 ? -13.726 4.636 14.557 1.00 76.75 366 LYS A O 1
ATOM 2772 N N . GLY A 1 367 ? -14.807 5.883 16.077 1.00 74.62 367 GLY A N 1
ATOM 2773 C CA . GLY A 1 367 ? -14.242 7.156 15.608 1.00 74.62 367 GLY A CA 1
ATOM 2774 C C . GLY A 1 367 ? -12.717 7.184 15.728 1.00 74.62 367 GLY A C 1
ATOM 2775 O O . GLY A 1 367 ? -12.021 7.504 14.771 1.00 74.62 367 GLY A O 1
ATOM 2776 N N . LEU A 1 368 ? -12.203 6.739 16.873 1.00 73.19 368 LEU A N 1
ATOM 2777 C CA . LEU A 1 368 ? -10.771 6.694 17.142 1.00 73.19 368 LEU A CA 1
ATOM 2778 C C . LEU A 1 368 ? -10.026 5.693 16.249 1.00 73.19 368 LEU A C 1
ATOM 2780 O O . LEU A 1 368 ? -8.925 5.972 15.786 1.00 73.19 368 LEU A O 1
ATOM 2784 N N . ALA A 1 369 ? -10.628 4.536 15.989 1.00 77.50 369 ALA A N 1
ATOM 2785 C CA . ALA A 1 369 ? -10.067 3.524 15.106 1.00 77.50 369 ALA A CA 1
ATOM 2786 C C . ALA A 1 369 ? -9.958 4.032 13.655 1.00 77.50 369 ALA A C 1
ATOM 2788 O O . ALA A 1 369 ? -8.973 3.749 12.973 1.00 77.50 369 ALA A O 1
ATOM 2789 N N . MET A 1 370 ? -10.934 4.823 13.195 1.00 83.44 370 MET A N 1
ATOM 2790 C CA . MET A 1 370 ? -10.894 5.457 11.871 1.00 83.44 370 MET A CA 1
ATOM 2791 C C . MET A 1 370 ? -9.838 6.567 11.795 1.00 83.44 370 MET A C 1
ATOM 2793 O O . MET A 1 370 ? -9.113 6.643 10.804 1.00 83.44 370 MET A O 1
ATOM 2797 N N . ASP A 1 371 ? -9.696 7.372 12.851 1.00 77.81 371 ASP A N 1
ATOM 2798 C CA . ASP A 1 371 ? -8.635 8.384 12.948 1.00 77.81 371 ASP A CA 1
ATOM 2799 C C . ASP A 1 371 ? -7.242 7.732 12.943 1.00 77.81 371 ASP A C 1
ATOM 2801 O O . ASP A 1 371 ? -6.330 8.211 12.264 1.00 77.81 371 ASP A O 1
ATOM 2805 N N . TRP A 1 372 ? -7.077 6.612 13.658 1.00 83.44 372 TRP A N 1
ATOM 2806 C CA . TRP A 1 372 ? -5.851 5.813 13.639 1.00 83.44 372 TRP A CA 1
ATOM 2807 C C . TRP A 1 372 ? -5.549 5.283 12.237 1.00 83.44 372 TRP A C 1
ATOM 2809 O O . TRP A 1 372 ? -4.427 5.444 11.759 1.00 83.44 372 TRP A O 1
ATOM 2819 N N . TYR A 1 373 ? -6.549 4.709 11.559 1.00 88.12 373 TYR A N 1
ATOM 2820 C CA . TYR A 1 373 ? -6.405 4.216 10.191 1.00 88.12 373 TYR A CA 1
ATOM 2821 C C . TYR A 1 373 ? -5.872 5.307 9.260 1.00 88.12 373 TYR A C 1
ATOM 2823 O O . TYR A 1 373 ? -4.866 5.103 8.577 1.00 88.12 373 TYR A O 1
ATOM 2831 N N . GLU A 1 374 ? -6.529 6.468 9.252 1.00 87.69 374 GLU A N 1
ATOM 2832 C CA . GLU A 1 374 ? -6.136 7.574 8.390 1.00 87.69 374 GLU A CA 1
ATOM 2833 C C . GLU A 1 374 ? -4.738 8.089 8.743 1.00 87.69 374 GLU A C 1
ATOM 2835 O O . GLU A 1 374 ? -3.918 8.289 7.849 1.00 87.69 374 GLU A O 1
ATOM 2840 N N . THR A 1 375 ? -4.447 8.263 10.033 1.00 79.31 375 THR A N 1
ATOM 2841 C CA . THR A 1 375 ? -3.169 8.809 10.504 1.00 79.31 375 THR A CA 1
ATOM 2842 C C . THR A 1 375 ? -2.002 7.891 10.157 1.00 79.31 375 THR A C 1
ATOM 2844 O O . THR A 1 375 ? -1.031 8.341 9.549 1.00 79.31 375 THR A O 1
ATOM 2847 N N . GLU A 1 376 ? -2.094 6.604 10.495 1.00 79.12 376 GLU A N 1
ATOM 2848 C CA . GLU A 1 376 ? -1.022 5.640 10.234 1.00 79.12 376 GLU A CA 1
ATOM 2849 C C . GLU A 1 376 ? -0.809 5.439 8.738 1.00 79.12 376 GLU A C 1
ATOM 2851 O O . GLU A 1 376 ? 0.326 5.444 8.258 1.00 79.12 376 GLU A O 1
ATOM 2856 N N . TYR A 1 377 ? -1.898 5.303 7.977 1.00 88.06 377 TYR A N 1
ATOM 2857 C CA . TYR A 1 377 ? -1.777 5.079 6.547 1.00 88.06 377 TYR A CA 1
ATOM 2858 C C . TYR A 1 377 ? -1.193 6.303 5.831 1.00 88.06 377 TYR A C 1
ATOM 2860 O O . TYR A 1 377 ? -0.283 6.169 5.009 1.00 88.06 377 TYR A O 1
ATOM 2868 N N . ARG A 1 378 ? -1.646 7.509 6.200 1.00 89.06 378 ARG A N 1
ATOM 2869 C CA . ARG A 1 378 ? -1.114 8.767 5.668 1.00 89.06 378 ARG A CA 1
ATOM 2870 C C . ARG A 1 378 ? 0.347 8.969 6.049 1.00 89.06 378 ARG A C 1
ATOM 2872 O O . ARG A 1 378 ? 1.106 9.425 5.200 1.00 89.06 378 ARG A O 1
ATOM 2879 N N . SER A 1 379 ? 0.750 8.628 7.275 1.00 80.94 379 SER A N 1
ATOM 2880 C CA . SER A 1 379 ? 2.148 8.734 7.712 1.00 80.94 379 SER A CA 1
ATOM 2881 C C . SER A 1 379 ? 3.061 7.902 6.815 1.00 80.94 379 SER A C 1
ATOM 2883 O O . SER A 1 379 ? 4.011 8.433 6.253 1.00 80.94 379 SER A O 1
ATOM 2885 N N . ILE A 1 380 ? 2.713 6.634 6.588 1.00 83.12 380 ILE A N 1
ATOM 2886 C CA . ILE A 1 380 ? 3.506 5.721 5.753 1.00 83.12 380 ILE A CA 1
ATOM 2887 C C . ILE A 1 380 ? 3.587 6.213 4.309 1.00 83.12 380 ILE A C 1
ATOM 2889 O O . ILE A 1 380 ? 4.663 6.250 3.715 1.00 83.12 380 ILE A O 1
ATOM 2893 N N . ALA A 1 381 ? 2.453 6.622 3.739 1.00 88.69 381 ALA A N 1
ATOM 2894 C CA . ALA A 1 381 ? 2.426 7.183 2.395 1.00 88.69 381 ALA A CA 1
ATOM 2895 C C . ALA A 1 381 ? 3.260 8.475 2.296 1.00 88.69 381 ALA A C 1
ATOM 2897 O O . ALA A 1 381 ? 3.935 8.690 1.292 1.00 88.69 381 ALA A O 1
ATOM 2898 N N . THR A 1 382 ? 3.268 9.301 3.348 1.00 86.19 382 THR A N 1
ATOM 2899 C CA . THR A 1 382 ? 4.090 10.519 3.425 1.00 86.19 382 THR A CA 1
ATOM 2900 C C . THR A 1 382 ? 5.576 10.185 3.497 1.00 86.19 382 THR A C 1
ATOM 2902 O O . THR A 1 382 ? 6.353 10.808 2.787 1.00 86.19 382 THR A O 1
ATOM 2905 N N . ASP A 1 383 ? 5.986 9.178 4.272 1.00 81.75 383 ASP A N 1
ATOM 2906 C CA . ASP A 1 383 ? 7.391 8.751 4.338 1.00 81.75 383 ASP A CA 1
ATOM 2907 C C . ASP A 1 383 ? 7.903 8.273 2.970 1.00 81.75 383 ASP A C 1
ATOM 2909 O O . A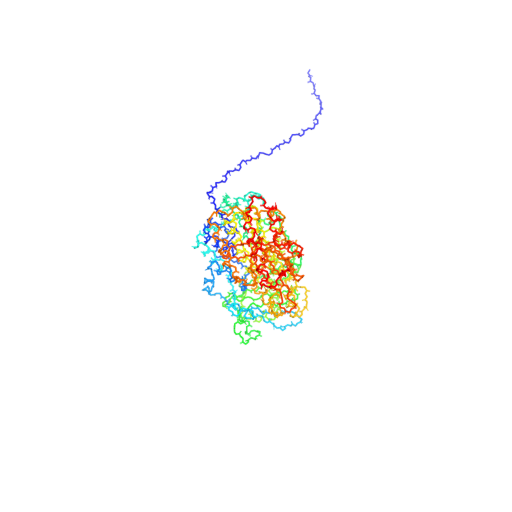SP A 1 383 ? 9.028 8.592 2.574 1.00 81.75 383 ASP A O 1
ATOM 2913 N N . PHE A 1 384 ? 7.065 7.562 2.207 1.00 85.88 384 PHE A N 1
ATOM 2914 C CA . PHE A 1 384 ? 7.386 7.200 0.826 1.00 85.88 384 PHE A CA 1
ATOM 2915 C C . PHE A 1 384 ? 7.436 8.406 -0.110 1.00 85.88 384 PHE A C 1
ATOM 2917 O O . PHE A 1 384 ? 8.326 8.460 -0.956 1.00 85.88 384 PHE A O 1
ATOM 2924 N N . ALA A 1 385 ? 6.518 9.365 0.034 1.00 85.75 385 ALA A N 1
ATOM 2925 C CA . ALA A 1 385 ? 6.532 10.601 -0.745 1.00 85.75 385 ALA A CA 1
ATOM 2926 C C . ALA A 1 385 ? 7.808 11.410 -0.487 1.00 85.75 385 ALA A C 1
ATOM 2928 O O . ALA A 1 385 ? 8.502 11.775 -1.431 1.00 85.75 385 ALA A O 1
ATOM 2929 N N . ASP A 1 386 ? 8.172 11.594 0.783 1.00 82.00 386 ASP A N 1
ATOM 2930 C CA . ASP A 1 386 ? 9.397 12.265 1.220 1.00 82.00 386 ASP A CA 1
ATOM 2931 C C . ASP A 1 386 ? 10.652 11.587 0.648 1.00 82.00 386 ASP A C 1
ATOM 2933 O O . ASP A 1 386 ? 11.619 12.263 0.280 1.00 82.00 386 ASP A O 1
ATOM 2937 N N . LEU A 1 387 ? 10.665 10.250 0.605 1.00 78.88 387 LEU A N 1
ATOM 2938 C CA . LEU A 1 387 ? 11.779 9.491 0.045 1.00 78.88 387 LEU A CA 1
ATOM 2939 C C . LEU A 1 387 ? 11.830 9.610 -1.483 1.00 78.88 387 LEU A C 1
ATOM 2941 O O . LEU A 1 387 ? 12.920 9.796 -2.018 1.00 78.88 387 LEU A O 1
ATOM 2945 N N . ALA A 1 388 ? 10.685 9.556 -2.168 1.00 82.38 388 ALA A N 1
ATOM 2946 C CA . ALA A 1 388 ? 10.593 9.743 -3.615 1.00 82.38 388 ALA A CA 1
ATOM 2947 C C . ALA A 1 388 ? 11.012 11.163 -4.032 1.00 82.38 388 ALA A C 1
ATOM 2949 O O . ALA A 1 388 ? 11.860 11.319 -4.903 1.00 82.38 388 ALA A O 1
ATOM 2950 N N . GLU A 1 389 ? 10.515 12.209 -3.368 1.00 81.06 389 GLU A N 1
ATOM 2951 C CA . GLU A 1 389 ? 10.945 13.592 -3.620 1.00 81.06 389 GLU A CA 1
ATOM 2952 C C . GLU A 1 389 ? 12.451 13.769 -3.412 1.00 81.06 389 GLU A C 1
ATOM 2954 O O . GLU A 1 389 ? 13.133 14.384 -4.232 1.00 81.06 389 GLU A O 1
ATOM 2959 N N . HIS A 1 390 ? 12.999 13.193 -2.336 1.00 74.31 390 HIS A N 1
ATOM 2960 C CA . HIS A 1 390 ? 14.442 13.227 -2.091 1.00 74.31 390 HIS A CA 1
ATOM 2961 C C . HIS A 1 390 ? 15.232 12.450 -3.151 1.00 74.31 390 HIS A C 1
ATOM 2963 O O . HIS A 1 390 ? 16.362 12.822 -3.466 1.00 74.31 390 HIS A O 1
ATOM 2969 N N . TRP A 1 391 ? 14.644 11.397 -3.718 1.00 73.06 391 TRP A N 1
ATOM 2970 C CA . TRP A 1 391 ? 15.235 10.628 -4.808 1.00 73.06 391 TRP A CA 1
ATOM 2971 C C . TRP A 1 391 ? 15.406 11.474 -6.078 1.00 73.06 391 TRP A C 1
ATOM 2973 O O . TRP A 1 391 ? 16.485 11.472 -6.671 1.00 73.06 391 TRP A O 1
ATOM 2983 N N . TYR A 1 392 ? 14.390 12.263 -6.447 1.00 71.44 392 TYR A N 1
ATOM 2984 C CA . TYR A 1 392 ? 14.448 13.199 -7.581 1.00 71.44 392 TYR A CA 1
ATOM 2985 C C . TYR A 1 392 ? 15.232 14.490 -7.273 1.00 71.44 392 TYR A C 1
ATOM 2987 O O . TYR A 1 392 ? 15.736 15.148 -8.181 1.00 71.44 392 TYR A O 1
ATOM 2995 N N . GLY A 1 393 ? 15.377 14.851 -5.995 1.00 60.53 393 GLY A N 1
ATOM 2996 C CA . GLY A 1 393 ? 15.957 16.115 -5.535 1.00 60.53 393 GLY A CA 1
ATOM 2997 C C . GLY A 1 393 ? 17.474 16.296 -5.695 1.00 60.53 393 GLY A C 1
ATOM 2998 O O . GLY A 1 393 ? 17.977 17.363 -5.338 1.00 60.53 393 GLY A O 1
ATOM 2999 N N . GLY A 1 394 ? 18.242 15.330 -6.218 1.00 52.91 394 GLY A N 1
ATOM 3000 C CA . GLY A 1 394 ? 19.646 15.617 -6.527 1.00 52.91 394 GLY A CA 1
ATOM 3001 C C . GLY A 1 394 ? 20.496 14.507 -7.140 1.00 52.91 394 GLY A C 1
ATOM 3002 O O . GLY A 1 394 ? 20.336 13.326 -6.840 1.00 52.91 394 GLY A O 1
ATOM 3003 N N . HIS A 1 395 ? 21.500 14.953 -7.912 1.00 45.84 395 HIS A N 1
ATOM 3004 C CA . HIS A 1 395 ? 22.721 14.250 -8.352 1.00 45.84 395 HIS A CA 1
ATOM 3005 C C . HIS A 1 395 ? 23.613 13.807 -7.174 1.00 45.84 395 HIS A C 1
ATOM 3007 O O . HIS A 1 395 ? 24.824 14.052 -7.146 1.00 45.84 395 HIS A O 1
ATOM 3013 N N . ALA A 1 396 ? 23.001 13.253 -6.139 1.00 48.56 396 ALA A N 1
ATOM 3014 C CA . ALA A 1 396 ? 23.677 12.874 -4.925 1.00 48.56 396 ALA A CA 1
ATOM 3015 C C . ALA A 1 396 ? 24.353 11.504 -5.100 1.00 48.56 396 ALA A C 1
ATOM 3017 O O . ALA A 1 396 ? 24.011 10.728 -5.989 1.00 48.56 396 ALA A O 1
ATOM 3018 N N . ASP A 1 397 ? 25.383 11.253 -4.299 1.00 54.78 397 ASP A N 1
ATOM 3019 C CA . ASP A 1 397 ? 25.991 9.927 -4.173 1.00 54.78 397 ASP A CA 1
ATOM 3020 C C . ASP A 1 397 ? 25.028 8.985 -3.423 1.00 54.78 397 ASP A C 1
ATOM 3022 O O . ASP A 1 397 ? 24.167 9.478 -2.684 1.00 54.78 397 ASP A O 1
ATOM 3026 N N . ALA A 1 398 ? 25.193 7.663 -3.551 1.00 56.16 398 ALA A N 1
ATOM 3027 C CA . ALA A 1 398 ? 24.363 6.648 -2.884 1.00 56.16 398 ALA A CA 1
ATOM 3028 C C . ALA A 1 398 ? 24.143 6.941 -1.390 1.00 56.16 398 ALA A C 1
ATOM 3030 O O . ALA A 1 398 ? 23.030 6.848 -0.858 1.00 56.16 398 ALA A O 1
ATOM 3031 N N . ASP A 1 399 ? 25.198 7.429 -0.741 1.00 57.38 399 ASP A N 1
ATOM 3032 C CA . ASP A 1 399 ? 25.217 7.808 0.666 1.00 57.38 399 ASP A CA 1
ATOM 3033 C C . ASP A 1 399 ? 24.169 8.864 1.046 1.00 57.38 399 ASP A C 1
ATOM 3035 O O . ASP A 1 399 ? 23.610 8.816 2.144 1.00 57.38 399 ASP A O 1
ATOM 3039 N N . ALA A 1 400 ? 23.851 9.819 0.171 1.00 54.22 400 ALA A N 1
ATOM 3040 C CA . ALA A 1 400 ? 22.909 10.891 0.487 1.00 54.22 400 ALA A CA 1
ATOM 3041 C C . ALA A 1 400 ? 21.453 10.405 0.587 1.00 54.22 400 ALA A C 1
ATOM 3043 O O . ALA A 1 400 ? 20.687 10.933 1.404 1.00 54.22 400 ALA A O 1
ATOM 3044 N N . TRP A 1 401 ? 21.057 9.401 -0.203 1.00 54.44 401 TRP A N 1
ATOM 3045 C CA . TRP A 1 401 ? 19.735 8.771 -0.074 1.00 54.44 401 TRP A CA 1
ATOM 3046 C C . TRP A 1 401 ? 19.663 7.938 1.197 1.00 54.44 401 TRP A C 1
ATOM 3048 O O . TRP A 1 401 ? 18.700 8.053 1.960 1.00 54.44 401 TRP A O 1
ATOM 3058 N N . PHE A 1 402 ? 20.727 7.188 1.486 1.00 59.12 402 PHE A N 1
ATOM 3059 C CA . PHE A 1 402 ? 20.832 6.425 2.721 1.00 59.12 402 PHE A CA 1
ATOM 3060 C C . PHE A 1 402 ? 20.687 7.347 3.949 1.00 59.12 402 PHE A C 1
ATOM 3062 O O . PHE A 1 402 ? 19.935 7.047 4.882 1.00 59.12 402 PHE A O 1
ATOM 3069 N N . TRP A 1 403 ? 21.338 8.516 3.955 1.00 50.00 403 TRP A N 1
ATOM 3070 C CA . TRP A 1 403 ? 21.234 9.481 5.057 1.00 50.00 403 TRP A CA 1
ATOM 3071 C C . TRP A 1 403 ? 19.815 10.026 5.261 1.00 50.00 403 TRP A C 1
ATOM 3073 O O . TRP A 1 403 ? 19.393 10.218 6.407 1.00 50.00 403 TRP A O 1
ATOM 3083 N N . ARG A 1 404 ? 19.063 10.287 4.182 1.00 60.88 404 ARG A N 1
ATOM 3084 C CA . ARG A 1 404 ? 17.660 10.720 4.296 1.00 60.88 404 ARG A CA 1
ATOM 3085 C C . ARG A 1 404 ? 16.794 9.607 4.863 1.00 60.88 404 ARG A C 1
ATOM 3087 O O . ARG A 1 404 ? 16.029 9.880 5.788 1.00 60.88 404 ARG A O 1
ATOM 3094 N N . ALA A 1 405 ? 16.974 8.379 4.382 1.00 51.31 405 ALA A N 1
ATOM 3095 C CA . ALA A 1 405 ? 16.284 7.212 4.908 1.00 51.31 405 ALA A CA 1
ATOM 3096 C C . ALA A 1 405 ? 16.534 7.032 6.413 1.00 51.31 405 ALA A C 1
ATOM 3098 O O . ALA A 1 405 ? 15.590 6.852 7.175 1.00 51.31 405 ALA A O 1
ATOM 3099 N N . LYS A 1 406 ? 17.773 7.217 6.889 1.00 55.44 406 LYS A N 1
ATOM 3100 C CA . LYS A 1 406 ? 18.086 7.159 8.329 1.00 55.44 406 LYS A CA 1
ATOM 3101 C C . LYS A 1 406 ? 17.365 8.222 9.169 1.00 55.44 406 LYS A C 1
ATOM 3103 O O . LYS A 1 406 ? 17.103 7.983 10.342 1.00 55.44 406 LYS A O 1
ATOM 3108 N N . LYS A 1 407 ? 17.030 9.387 8.600 1.00 57.59 407 LYS A N 1
ATOM 3109 C CA . LYS A 1 407 ? 16.238 10.433 9.286 1.00 57.59 407 LYS A CA 1
ATOM 3110 C C . LYS A 1 407 ? 14.731 10.146 9.322 1.00 57.59 407 LYS A C 1
ATOM 3112 O O . LYS A 1 407 ? 14.025 10.841 10.066 1.00 57.59 407 LYS A O 1
ATOM 3117 N N . LEU A 1 408 ? 14.255 9.248 8.460 1.00 55.06 408 LEU A N 1
ATOM 3118 C CA . LEU A 1 408 ? 12.855 8.828 8.348 1.00 55.06 408 LEU A CA 1
ATOM 3119 C C . LEU A 1 408 ? 12.597 7.540 9.142 1.00 55.06 408 LEU A C 1
ATOM 3121 O O . LEU A 1 408 ? 11.584 7.448 9.820 1.00 55.06 408 LEU A O 1
ATOM 3125 N N . ALA A 1 409 ? 13.538 6.592 9.115 1.00 54.47 409 ALA A N 1
ATOM 3126 C CA . ALA A 1 409 ? 13.465 5.353 9.882 1.00 54.47 409 ALA A CA 1
ATOM 3127 C C . ALA A 1 409 ? 13.375 5.609 11.395 1.00 54.47 409 ALA A C 1
ATOM 3129 O O . ALA A 1 409 ? 13.884 6.612 11.908 1.00 54.47 409 ALA A O 1
ATOM 3130 N N . ASP A 1 410 ? 12.755 4.667 12.107 1.00 54.25 410 ASP A N 1
ATOM 3131 C CA . ASP A 1 410 ? 12.597 4.732 13.556 1.00 54.25 410 ASP A CA 1
ATOM 3132 C C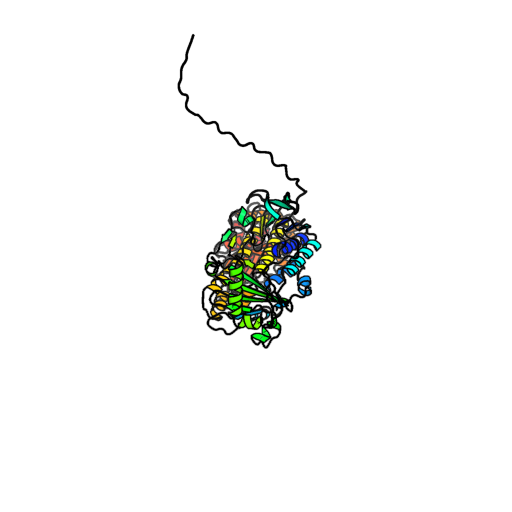 . ASP A 1 410 ? 13.975 4.839 14.246 1.00 54.25 410 ASP A C 1
ATOM 3134 O O . ASP A 1 410 ? 14.824 3.958 14.074 1.00 54.25 410 ASP A O 1
ATOM 3138 N N . PRO A 1 411 ? 14.240 5.905 15.030 1.00 49.56 411 PRO A N 1
ATOM 3139 C CA . PRO A 1 411 ? 15.515 6.076 15.719 1.00 49.56 411 PRO A CA 1
ATOM 3140 C C . PRO A 1 411 ? 15.783 5.012 16.794 1.00 49.56 411 PRO A C 1
ATOM 3142 O O . PRO A 1 411 ? 16.936 4.867 17.200 1.00 49.56 411 PRO A O 1
ATOM 3145 N N . THR A 1 412 ? 14.763 4.281 17.261 1.00 44.19 412 THR A N 1
ATOM 3146 C CA . THR A 1 412 ? 14.928 3.138 18.178 1.00 44.19 412 THR A CA 1
ATOM 3147 C C . THR A 1 412 ? 15.573 1.942 17.476 1.00 44.19 412 THR A C 1
ATOM 3149 O O . THR A 1 412 ? 16.286 1.154 18.100 1.00 44.19 412 THR A O 1
ATOM 3152 N N . GLN A 1 413 ? 15.387 1.829 16.159 1.00 52.41 413 GLN A N 1
ATOM 3153 C CA . GLN A 1 413 ? 15.986 0.784 15.351 1.00 52.41 413 GLN A CA 1
ATOM 3154 C C . GLN A 1 413 ? 17.432 1.191 15.030 1.00 52.41 413 GLN A C 1
ATOM 3156 O O . GLN A 1 413 ? 17.708 2.143 14.288 1.00 52.41 413 GLN A O 1
ATOM 3161 N N . ASN A 1 414 ? 18.394 0.477 15.626 1.00 63.41 414 ASN A N 1
ATOM 3162 C CA . ASN A 1 414 ? 19.833 0.745 15.511 1.00 63.41 414 ASN A CA 1
ATOM 3163 C C . ASN A 1 414 ? 20.411 0.350 14.132 1.00 63.41 414 ASN A C 1
ATOM 3165 O O . ASN A 1 414 ? 21.442 -0.309 14.029 1.00 63.41 414 ASN A O 1
ATOM 3169 N N . PHE A 1 415 ? 19.724 0.724 13.054 1.00 67.31 415 PHE A N 1
ATOM 3170 C CA . PHE A 1 415 ? 20.143 0.467 11.684 1.00 67.31 415 PHE A CA 1
ATOM 3171 C C . PHE A 1 415 ? 21.352 1.307 11.290 1.00 67.31 415 PHE A C 1
ATOM 3173 O O . PHE A 1 415 ? 21.434 2.495 11.622 1.00 67.31 415 PHE A O 1
ATOM 3180 N N . SER A 1 416 ? 22.238 0.735 10.479 1.00 70.25 416 SER A N 1
ATOM 3181 C CA . SER A 1 416 ? 23.152 1.540 9.675 1.00 70.25 416 SER A CA 1
ATOM 3182 C C . SER A 1 416 ? 22.373 2.436 8.699 1.00 70.25 416 SER A C 1
ATOM 3184 O O . SER A 1 416 ? 21.179 2.258 8.450 1.00 70.25 416 SER A O 1
ATOM 3186 N N . ILE A 1 417 ? 23.061 3.418 8.125 1.00 68.00 417 ILE A N 1
ATOM 3187 C CA . ILE A 1 417 ? 22.495 4.343 7.137 1.00 68.00 417 ILE A CA 1
ATOM 3188 C C . ILE A 1 417 ? 21.932 3.569 5.926 1.00 68.00 417 ILE A C 1
ATOM 3190 O O . ILE A 1 417 ? 20.806 3.811 5.494 1.00 68.00 417 ILE A O 1
ATOM 3194 N N . ARG A 1 418 ? 22.672 2.558 5.455 1.00 76.94 418 ARG A N 1
ATOM 3195 C CA . ARG A 1 418 ? 22.251 1.642 4.389 1.00 76.94 418 ARG A CA 1
ATOM 3196 C C . ARG A 1 418 ? 21.051 0.785 4.797 1.00 76.94 418 ARG A C 1
ATOM 3198 O O . ARG A 1 418 ? 20.081 0.703 4.053 1.00 76.94 418 ARG A O 1
ATOM 3205 N N . GLN A 1 419 ? 21.070 0.200 5.994 1.00 78.12 419 GLN A N 1
ATOM 3206 C CA . GLN A 1 419 ? 19.952 -0.613 6.488 1.00 78.12 419 GLN A CA 1
ATOM 3207 C C . GLN A 1 419 ? 18.656 0.194 6.623 1.00 78.12 419 GLN A C 1
ATOM 3209 O O . GLN A 1 419 ? 17.590 -0.330 6.330 1.00 78.12 419 GLN A O 1
ATOM 3214 N N . ALA A 1 420 ? 18.727 1.479 6.987 1.00 71.25 420 ALA A N 1
ATOM 3215 C CA . ALA A 1 420 ? 17.546 2.340 7.032 1.00 71.25 420 ALA A CA 1
ATOM 3216 C C . ALA A 1 420 ? 16.912 2.546 5.644 1.00 71.25 420 ALA A C 1
ATOM 3218 O O . ALA A 1 420 ? 15.690 2.572 5.519 1.00 71.25 420 ALA A O 1
ATOM 3219 N N . PHE A 1 421 ? 17.727 2.657 4.593 1.00 77.06 421 PHE A N 1
ATOM 3220 C CA . PHE A 1 421 ? 17.225 2.712 3.220 1.00 77.06 421 PHE A CA 1
ATOM 3221 C C . PHE A 1 421 ? 16.585 1.396 2.784 1.00 77.06 421 PHE A C 1
ATOM 3223 O O . PHE A 1 421 ? 15.500 1.405 2.204 1.00 77.06 421 PHE A O 1
ATOM 3230 N N . ILE A 1 422 ? 17.218 0.268 3.102 1.00 81.94 422 ILE A N 1
ATOM 3231 C CA . ILE A 1 422 ? 16.681 -1.062 2.789 1.00 81.94 422 ILE A CA 1
ATOM 3232 C C . ILE A 1 422 ? 15.360 -1.295 3.527 1.00 81.94 422 ILE A C 1
ATOM 3234 O O . ILE A 1 422 ? 14.405 -1.763 2.924 1.00 81.94 422 ILE A O 1
ATOM 3238 N N . HIS A 1 423 ? 15.270 -0.897 4.796 1.00 80.62 423 HIS A N 1
ATOM 3239 C CA . HIS A 1 423 ? 14.043 -0.954 5.591 1.00 80.62 423 HIS A CA 1
ATOM 3240 C C . HIS A 1 423 ? 12.882 -0.206 4.915 1.00 80.62 423 HIS A C 1
ATOM 3242 O O . HIS A 1 423 ? 11.818 -0.782 4.687 1.00 80.62 423 HIS A O 1
ATOM 3248 N N . LEU A 1 424 ? 13.106 1.057 4.534 1.00 76.56 424 LEU A N 1
ATOM 3249 C CA . LEU A 1 424 ? 12.077 1.874 3.888 1.00 76.56 424 LEU A CA 1
ATOM 3250 C C . LEU A 1 424 ? 11.724 1.360 2.488 1.00 76.56 424 LEU A C 1
ATOM 3252 O O . LEU A 1 424 ? 10.548 1.215 2.180 1.00 76.56 424 LEU A O 1
ATOM 3256 N N . SER A 1 425 ? 12.711 1.031 1.651 1.00 80.62 425 SER A N 1
ATOM 3257 C CA . SER A 1 425 ? 12.482 0.520 0.286 1.00 80.62 425 SER A CA 1
ATOM 3258 C C . SER A 1 425 ? 11.904 -0.899 0.249 1.00 80.62 425 SER A C 1
ATOM 3260 O O . SER A 1 425 ? 11.237 -1.261 -0.717 1.00 80.62 425 SER A O 1
ATOM 3262 N N . ALA A 1 426 ? 12.082 -1.693 1.308 1.00 84.31 426 ALA A N 1
ATOM 3263 C CA . ALA A 1 426 ? 11.364 -2.950 1.488 1.00 84.31 426 ALA A CA 1
ATOM 3264 C C . ALA A 1 426 ? 9.883 -2.724 1.830 1.00 84.31 426 ALA A C 1
ATOM 3266 O O . ALA A 1 426 ? 9.076 -3.638 1.678 1.00 84.31 426 ALA A O 1
ATOM 3267 N N . GLY A 1 427 ? 9.516 -1.522 2.283 1.00 76.12 427 GLY A N 1
ATOM 3268 C CA . GLY A 1 427 ? 8.157 -1.141 2.652 1.00 76.12 427 GLY A CA 1
ATOM 3269 C C . GLY A 1 427 ? 7.610 -1.870 3.874 1.00 76.12 427 GLY A C 1
ATOM 3270 O O . GLY A 1 427 ? 6.397 -1.928 4.074 1.00 76.12 427 GLY A O 1
ATOM 3271 N N . VAL A 1 428 ? 8.499 -2.433 4.692 1.00 69.31 428 VAL A N 1
ATOM 3272 C CA . VAL A 1 428 ? 8.148 -3.095 5.946 1.00 69.31 428 VAL A CA 1
ATOM 3273 C C . VAL A 1 428 ? 7.977 -2.016 7.007 1.00 69.31 428 VAL A C 1
ATOM 3275 O O . VAL A 1 428 ? 8.882 -1.690 7.768 1.00 69.31 428 VAL A O 1
ATOM 3278 N N . THR A 1 429 ? 6.793 -1.424 7.035 1.00 58.03 429 THR A N 1
ATOM 3279 C CA . THR A 1 429 ? 6.405 -0.483 8.083 1.00 58.03 429 THR A CA 1
ATOM 3280 C C . THR A 1 429 ? 5.782 -1.269 9.225 1.00 58.03 429 THR A C 1
ATOM 3282 O O . THR A 1 429 ? 4.813 -1.998 8.995 1.00 58.03 429 THR A O 1
ATOM 3285 N N . GLY A 1 430 ? 6.327 -1.142 10.436 1.00 49.78 430 GLY A N 1
ATOM 3286 C CA . GLY A 1 430 ? 5.745 -1.769 11.621 1.00 49.78 430 GLY A CA 1
ATOM 3287 C C . GLY A 1 430 ? 4.253 -1.443 11.758 1.00 49.78 430 GLY A C 1
ATOM 3288 O O . GLY A 1 430 ? 3.792 -0.364 11.385 1.00 49.78 430 GLY A O 1
ATOM 3289 N N . THR A 1 431 ? 3.479 -2.395 12.275 1.00 38.22 431 THR A N 1
ATOM 3290 C CA . THR A 1 431 ? 2.098 -2.143 12.716 1.00 38.22 431 THR A CA 1
ATOM 3291 C C . THR A 1 431 ? 2.059 -1.435 14.068 1.00 38.22 431 THR A C 1
ATOM 3293 O O . THR A 1 431 ? 1.057 -0.821 14.427 1.00 38.22 431 THR A O 1
ATOM 3296 N N . GLN A 1 432 ? 3.180 -1.475 14.792 1.00 36.97 432 GLN A N 1
ATOM 3297 C CA . GLN A 1 432 ? 3.441 -0.627 15.942 1.00 36.97 432 GLN A CA 1
ATOM 3298 C C . GLN A 1 432 ? 3.670 0.790 15.419 1.00 36.97 432 GLN A C 1
ATOM 3300 O O . GLN A 1 432 ? 4.693 1.056 14.792 1.00 36.97 432 GLN A O 1
ATOM 3305 N N . GLY A 1 433 ? 2.653 1.640 15.589 1.00 38.31 433 GLY A N 1
ATOM 3306 C CA . GLY A 1 433 ? 2.488 2.886 14.844 1.00 38.31 433 GLY A CA 1
ATOM 3307 C C . GLY A 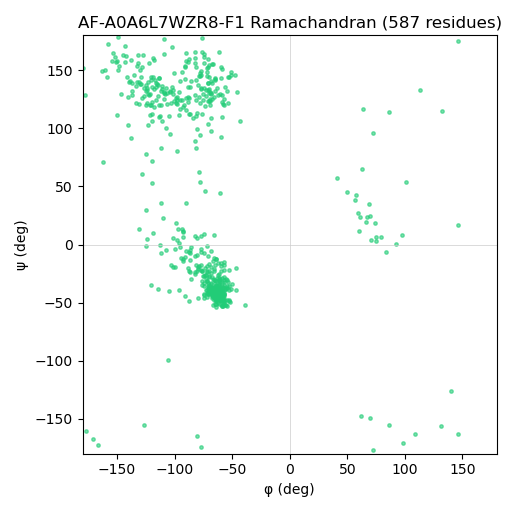1 433 ? 3.737 3.757 14.761 1.00 38.31 433 GLY A C 1
ATOM 3308 O O . GLY A 1 433 ? 4.537 3.795 15.700 1.00 38.31 433 GLY A O 1
ATOM 3309 N N . ALA A 1 434 ? 3.891 4.439 13.626 1.00 33.50 434 ALA A N 1
ATOM 3310 C CA . ALA A 1 434 ? 5.089 5.185 13.256 1.00 33.50 434 ALA A CA 1
ATOM 3311 C C . ALA A 1 434 ? 5.650 6.008 14.438 1.00 33.50 434 ALA A C 1
ATOM 3313 O O . ALA A 1 434 ? 5.113 7.040 14.855 1.00 33.50 434 ALA A O 1
ATOM 3314 N N . GLY A 1 435 ? 6.770 5.540 15.000 1.00 33.62 435 GLY A N 1
ATOM 3315 C CA . GLY A 1 435 ? 7.492 6.191 16.096 1.00 33.62 435 GLY A CA 1
ATOM 3316 C C . GLY A 1 435 ? 8.171 7.509 15.699 1.00 33.62 435 GLY A C 1
ATOM 3317 O O . GLY A 1 435 ? 8.682 8.228 16.557 1.00 33.62 435 GLY A O 1
ATOM 3318 N N . GLY A 1 436 ? 8.156 7.882 14.420 1.00 30.69 436 GLY A N 1
ATOM 3319 C CA . GLY A 1 436 ? 8.848 9.054 13.899 1.00 30.69 436 GLY A CA 1
ATOM 3320 C C . GLY A 1 436 ? 7.892 10.131 13.400 1.00 30.69 436 GLY A C 1
ATOM 3321 O O . GLY A 1 436 ? 7.317 10.003 12.336 1.00 30.69 436 GLY A O 1
ATOM 3322 N N . LYS A 1 437 ? 7.808 11.254 14.124 1.00 30.05 437 LYS A N 1
ATOM 3323 C CA . LYS A 1 437 ? 7.291 12.548 13.628 1.00 30.05 437 LYS A CA 1
ATOM 3324 C C . LYS A 1 437 ? 5.813 12.573 13.198 1.00 30.05 437 LYS A C 1
ATOM 3326 O O . LYS A 1 437 ? 5.484 13.016 12.102 1.00 30.05 437 LYS A O 1
ATOM 3331 N N . LEU A 1 438 ? 4.912 12.365 14.161 1.00 27.09 438 LEU A N 1
ATOM 3332 C CA . LEU A 1 438 ? 3.646 13.110 14.157 1.00 27.09 438 LEU A CA 1
ATOM 3333 C C . LEU A 1 438 ? 3.963 14.616 14.225 1.00 27.09 438 LEU A C 1
ATOM 3335 O O . LEU A 1 438 ? 4.118 15.191 15.306 1.00 27.09 438 LEU A O 1
ATOM 3339 N N . ARG A 1 439 ? 4.068 15.282 13.073 1.00 26.80 439 ARG A N 1
ATOM 3340 C CA . ARG A 1 439 ? 3.858 16.727 13.015 1.00 26.80 439 ARG A CA 1
ATOM 3341 C C . ARG A 1 439 ? 2.371 16.972 13.288 1.00 26.80 439 ARG A C 1
ATOM 3343 O O . ARG A 1 439 ? 1.531 16.843 12.412 1.00 26.80 439 ARG A O 1
ATOM 3350 N N . SER A 1 440 ? 2.074 17.309 14.542 1.00 26.98 440 SER A N 1
ATOM 3351 C CA . SER A 1 440 ? 0.946 18.163 14.945 1.00 26.98 440 SER A CA 1
ATOM 3352 C C . SER A 1 440 ? -0.495 17.746 14.591 1.00 26.98 440 SER A C 1
ATOM 3354 O O . SER A 1 440 ? -1.360 18.616 14.548 1.00 26.98 440 SER A O 1
ATOM 3356 N N . ALA A 1 441 ? -0.811 16.461 14.435 1.00 25.19 441 ALA A N 1
ATOM 3357 C CA . ALA A 1 441 ? -2.205 16.002 14.401 1.00 25.19 441 ALA A CA 1
ATOM 3358 C C . ALA A 1 441 ? -2.340 14.676 15.160 1.00 25.19 441 ALA A C 1
ATOM 3360 O O . ALA A 1 441 ? -1.908 13.649 14.658 1.00 25.19 441 ALA A O 1
ATOM 3361 N N . GLY A 1 442 ? -2.873 14.702 16.387 1.00 28.06 442 GLY A N 1
ATOM 3362 C CA . GLY A 1 442 ? -3.143 13.464 17.137 1.00 28.06 442 GLY A CA 1
ATOM 3363 C C . GLY A 1 442 ? -2.985 13.520 18.657 1.00 28.06 442 GLY A C 1
ATOM 3364 O O . GLY A 1 442 ? -2.898 12.476 19.295 1.00 28.06 442 GLY A O 1
ATOM 3365 N N . GLY A 1 443 ? -2.950 14.707 19.270 1.00 31.86 443 GLY A N 1
ATOM 3366 C CA . GLY A 1 443 ? -3.448 14.806 20.641 1.00 31.86 443 GLY A CA 1
ATOM 3367 C C . GLY A 1 443 ? -4.957 14.580 20.588 1.00 31.86 443 GLY A C 1
ATOM 3368 O O . GLY A 1 443 ? -5.634 15.252 19.812 1.00 31.86 443 GLY A O 1
ATOM 3369 N N . TYR A 1 444 ? -5.469 13.621 21.355 1.00 36.50 444 TYR A N 1
ATOM 3370 C CA . TYR A 1 444 ? -6.907 13.401 21.481 1.00 36.50 444 TYR A CA 1
ATOM 3371 C C . TYR A 1 444 ? -7.551 14.721 21.906 1.00 36.50 444 TYR A C 1
ATOM 3373 O O . TYR A 1 444 ? -7.066 15.383 22.827 1.00 36.50 444 TYR A O 1
ATOM 3381 N N . SER A 1 445 ? -8.627 15.127 21.236 1.00 35.91 445 SER A N 1
ATOM 3382 C CA . SER A 1 445 ? -9.395 16.282 21.690 1.00 35.91 445 SER A CA 1
ATOM 3383 C C . SER A 1 445 ? -9.913 16.028 23.116 1.00 35.91 445 SER A C 1
ATOM 3385 O O . SER A 1 445 ? -10.174 14.876 23.475 1.00 35.91 445 SER A O 1
ATOM 3387 N N . PRO A 1 446 ? -10.118 17.073 23.937 1.00 36.41 446 PRO A N 1
ATOM 3388 C CA . PRO A 1 446 ? -10.693 16.923 25.273 1.00 36.41 446 PRO A CA 1
ATOM 3389 C C . PRO A 1 446 ? -11.986 16.094 25.293 1.00 36.41 446 PRO A C 1
ATOM 3391 O O . PRO A 1 446 ? -12.180 15.307 26.210 1.00 36.41 446 PRO A O 1
ATOM 3394 N N . ARG A 1 447 ? -12.813 16.182 24.239 1.00 38.56 447 ARG A N 1
ATOM 3395 C CA . ARG A 1 447 ? -14.034 15.379 24.082 1.00 38.56 447 ARG A CA 1
ATOM 3396 C C . ARG A 1 447 ? -13.758 13.901 23.782 1.00 38.56 447 ARG A C 1
ATOM 3398 O O . ARG A 1 447 ? -14.496 13.045 24.248 1.00 38.56 447 ARG A O 1
ATOM 3405 N N . GLN A 1 448 ? -12.712 13.585 23.016 1.00 39.94 448 GLN A N 1
ATOM 3406 C CA . GLN A 1 448 ? -12.294 12.198 22.769 1.00 39.94 448 GLN A CA 1
ATOM 3407 C C . GLN A 1 448 ? -11.713 11.560 24.034 1.00 39.94 448 GLN A C 1
ATOM 3409 O O . GLN A 1 448 ? -11.999 10.401 24.305 1.00 39.94 448 GLN A O 1
ATOM 3414 N N . LEU A 1 449 ? -10.950 12.318 24.830 1.00 41.00 449 LEU A N 1
ATOM 3415 C CA . LEU A 1 449 ? -10.501 11.863 26.148 1.00 41.00 449 LEU A CA 1
ATOM 3416 C C . LEU A 1 449 ? -11.693 11.641 27.083 1.00 41.00 449 LEU A C 1
ATOM 3418 O O . LEU A 1 449 ? -11.785 10.588 27.697 1.00 41.00 449 LEU A O 1
ATOM 3422 N N . GLU A 1 450 ? -12.632 12.584 27.143 1.00 41.47 450 GLU A N 1
ATOM 3423 C CA . GLU A 1 450 ? -13.855 12.473 27.944 1.00 41.47 450 GLU A CA 1
ATOM 3424 C C . GLU A 1 450 ? -14.684 11.234 27.566 1.00 41.47 450 GLU A C 1
ATOM 3426 O O . GLU A 1 450 ? -15.029 10.463 28.450 1.00 41.47 450 GLU A O 1
ATOM 3431 N N . LEU A 1 451 ? -14.884 10.948 26.272 1.00 41.41 451 LEU A N 1
ATOM 3432 C CA . LEU A 1 451 ? -15.568 9.732 25.803 1.00 41.41 451 LEU A CA 1
ATOM 3433 C C . LEU A 1 451 ? -14.828 8.434 26.166 1.00 41.41 451 LEU A C 1
ATOM 3435 O O . LEU A 1 451 ? -15.474 7.426 26.442 1.00 41.41 451 LEU A O 1
ATOM 3439 N N . ILE A 1 452 ? -13.491 8.438 26.163 1.00 44.59 452 ILE A N 1
ATOM 3440 C CA . ILE A 1 452 ? -12.690 7.296 26.628 1.00 44.59 452 ILE A CA 1
ATOM 3441 C C . ILE A 1 452 ? -12.919 7.073 28.131 1.00 44.59 452 ILE A C 1
ATOM 3443 O O . ILE A 1 452 ? -13.119 5.937 28.547 1.00 44.59 452 ILE A O 1
ATOM 3447 N N . TYR A 1 453 ? -12.950 8.139 28.939 1.00 43.66 453 TYR A N 1
ATOM 3448 C CA . TYR A 1 453 ? -13.188 8.053 30.389 1.00 43.66 453 TYR A CA 1
ATOM 3449 C C . TYR A 1 453 ? -14.634 7.715 30.765 1.00 43.66 453 TYR A C 1
ATOM 3451 O O . TYR A 1 453 ? -14.849 6.940 31.692 1.00 43.66 453 TYR A O 1
ATOM 3459 N N . GLU A 1 454 ? -15.620 8.266 30.057 1.00 41.78 454 GLU A N 1
ATOM 3460 C CA . GLU A 1 454 ? -17.043 7.972 30.257 1.00 41.78 454 GLU A CA 1
ATOM 3461 C C . GLU A 1 454 ? -17.345 6.494 29.940 1.00 41.78 454 GLU A C 1
ATOM 3463 O O . GLU A 1 454 ? -18.078 5.844 30.686 1.00 41.78 454 GLU A O 1
ATOM 3468 N N . ASN A 1 455 ? -16.732 5.927 28.891 1.00 38.44 455 ASN A N 1
ATOM 3469 C CA . ASN A 1 455 ? -17.002 4.546 28.467 1.00 38.44 455 ASN A CA 1
ATOM 3470 C C . ASN A 1 455 ? -16.136 3.478 29.159 1.00 38.44 455 ASN A C 1
ATOM 3472 O O . ASN A 1 455 ? -16.570 2.340 29.283 1.00 38.44 455 ASN A O 1
ATOM 3476 N N . LEU A 1 456 ? -14.981 3.846 29.730 1.00 39.28 456 LEU A N 1
ATOM 3477 C CA . LEU A 1 456 ? -14.222 2.986 30.660 1.00 39.28 456 LEU A CA 1
ATOM 3478 C C . LEU A 1 456 ? -15.017 2.588 31.916 1.00 39.28 456 LEU A C 1
ATOM 3480 O O . LEU A 1 456 ? -14.612 1.682 32.634 1.00 39.28 456 LEU A O 1
ATOM 3484 N N . SER A 1 457 ? -16.121 3.281 32.200 1.00 36.12 457 SER A N 1
ATOM 3485 C CA . SER A 1 457 ? -16.964 3.051 33.375 1.00 36.12 457 SER A CA 1
ATOM 3486 C C . SER A 1 457 ? -18.220 2.232 33.117 1.00 36.12 457 SER A C 1
ATOM 3488 O O . SER A 1 457 ? -18.814 1.714 34.057 1.00 36.12 457 SER A O 1
ATOM 3490 N N . THR A 1 458 ? -18.642 2.145 31.855 1.00 33.34 458 THR A N 1
ATOM 3491 C CA . THR A 1 458 ? -19.881 1.468 31.454 1.00 33.34 458 THR A CA 1
ATOM 3492 C C . THR A 1 458 ? -19.657 0.009 31.077 1.00 33.34 458 THR A C 1
ATOM 3494 O O . THR A 1 458 ? -20.623 -0.738 31.061 1.00 33.34 458 THR A O 1
ATOM 3497 N N . ASP A 1 459 ? -18.406 -0.409 30.867 1.00 34.00 459 ASP A N 1
ATOM 3498 C CA . ASP A 1 459 ? -18.017 -1.818 30.709 1.00 34.00 459 ASP A CA 1
ATOM 3499 C C . ASP A 1 459 ? -17.586 -2.469 32.049 1.00 34.00 459 ASP A C 1
ATOM 3501 O O . ASP A 1 459 ? -17.061 -3.580 32.047 1.00 34.00 459 ASP A O 1
ATOM 3505 N N . LEU A 1 460 ? -17.802 -1.819 33.206 1.00 34.59 460 LEU A N 1
ATOM 3506 C CA . LEU A 1 460 ? -17.492 -2.342 34.556 1.00 34.59 460 LEU A CA 1
ATOM 3507 C C . LEU A 1 460 ? -18.656 -3.130 35.194 1.00 34.59 460 LEU A C 1
ATOM 3509 O O . LEU A 1 460 ? -18.878 -3.058 36.405 1.00 34.59 460 LEU A O 1
ATOM 3513 N N . ASP A 1 461 ? -19.414 -3.873 34.391 1.00 33.84 461 ASP A N 1
ATOM 3514 C CA . ASP A 1 461 ? -20.403 -4.826 34.900 1.00 33.84 461 ASP A CA 1
ATOM 3515 C C . ASP A 1 461 ? -19.680 -6.040 35.520 1.00 33.84 461 ASP A C 1
ATOM 3517 O O . ASP A 1 461 ? -18.599 -6.407 35.075 1.00 33.84 461 ASP A O 1
ATOM 3521 N N . ASP A 1 462 ? -20.253 -6.677 36.549 1.00 37.78 462 ASP A N 1
ATOM 3522 C CA . ASP A 1 462 ? -19.588 -7.635 37.466 1.00 37.78 462 ASP A CA 1
ATOM 3523 C C . ASP A 1 462 ? -18.701 -8.744 36.830 1.00 37.78 462 ASP A C 1
ATOM 3525 O O . ASP A 1 462 ? -17.826 -9.278 37.514 1.00 37.78 462 ASP A O 1
ATOM 3529 N N . GLU A 1 463 ? -18.857 -9.085 35.545 1.00 35.41 463 GLU A N 1
ATOM 3530 C CA . GLU A 1 463 ? -17.972 -10.021 34.827 1.00 35.41 463 GLU A CA 1
ATOM 3531 C C . GLU A 1 463 ? -16.585 -9.431 34.465 1.00 35.41 463 GLU A C 1
ATOM 3533 O O . GLU A 1 463 ? -15.603 -10.179 34.411 1.00 35.41 463 GLU A O 1
ATOM 3538 N N . SER A 1 464 ? -16.444 -8.110 34.298 1.00 35.31 464 SER A N 1
ATOM 3539 C CA . SER A 1 464 ? -15.187 -7.430 33.921 1.00 35.31 464 SER A CA 1
ATOM 3540 C C . SER A 1 464 ? -14.308 -7.004 35.108 1.00 35.31 464 SER A C 1
ATOM 3542 O O . SER A 1 464 ? -13.144 -6.637 34.933 1.00 35.31 464 SER A O 1
ATOM 3544 N N . GLN A 1 465 ? -14.772 -7.159 36.354 1.00 34.56 465 GLN A N 1
ATOM 3545 C CA . GLN A 1 465 ? -13.857 -7.090 37.508 1.00 34.56 465 GLN A CA 1
ATOM 3546 C C . GLN A 1 465 ? -12.798 -8.204 37.452 1.00 34.56 465 GLN A C 1
ATOM 3548 O O . GLN A 1 465 ? -11.677 -8.026 37.928 1.00 34.56 465 GLN A O 1
ATOM 3553 N N . THR A 1 466 ? -13.115 -9.321 36.793 1.00 32.28 466 THR A N 1
ATOM 3554 C CA . THR A 1 466 ? -12.152 -10.374 36.450 1.00 32.28 466 THR A CA 1
ATOM 3555 C C . THR A 1 466 ? -11.165 -9.911 35.369 1.00 32.28 466 THR A C 1
ATOM 3557 O O . THR A 1 466 ? -9.980 -10.231 35.451 1.00 32.28 466 THR A O 1
ATOM 3560 N N . SER A 1 467 ? -11.593 -9.076 34.413 1.00 35.19 467 SER A N 1
ATOM 3561 C CA . SER A 1 467 ? -10.746 -8.643 33.295 1.00 35.19 467 SER A CA 1
ATOM 3562 C C . SER A 1 467 ? -9.709 -7.587 33.667 1.00 35.19 467 SER A C 1
ATOM 3564 O O . SER A 1 467 ? -8.690 -7.523 32.999 1.00 35.19 467 SER A O 1
ATOM 3566 N N . ILE A 1 468 ? -9.879 -6.804 34.739 1.00 33.66 468 ILE A N 1
ATOM 3567 C CA . ILE A 1 468 ? -8.800 -5.919 35.239 1.00 33.66 468 ILE A CA 1
ATOM 3568 C C . ILE A 1 468 ? -7.613 -6.761 35.745 1.00 33.66 468 ILE A C 1
ATOM 3570 O O . ILE A 1 468 ? -6.455 -6.433 35.488 1.00 33.66 468 ILE A O 1
ATOM 3574 N N . SER A 1 469 ? -7.894 -7.897 36.394 1.00 34.53 469 SER A N 1
ATOM 3575 C CA . SER A 1 469 ? -6.853 -8.850 36.806 1.00 34.53 469 SER A CA 1
ATOM 3576 C C . SER A 1 469 ? -6.233 -9.617 35.626 1.00 34.53 469 SER A C 1
ATOM 3578 O O . SER A 1 469 ? -5.077 -10.035 35.695 1.00 34.53 469 SER A O 1
ATOM 3580 N N . GLU A 1 470 ? -6.954 -9.746 34.506 1.00 35.50 470 GLU A N 1
ATOM 3581 C CA . GLU A 1 470 ? -6.434 -10.319 33.255 1.00 35.50 470 GLU A CA 1
ATOM 3582 C C . GLU A 1 470 ? -5.712 -9.277 32.371 1.00 35.50 470 GLU A C 1
ATOM 3584 O O . GLU A 1 470 ? -4.740 -9.619 31.695 1.00 35.50 470 GLU A O 1
ATOM 3589 N N . GLU A 1 471 ? -6.085 -7.992 32.424 1.00 36.94 471 GLU A N 1
ATOM 3590 C CA . GLU A 1 471 ? -5.338 -6.881 31.819 1.00 36.94 471 GLU A CA 1
ATOM 3591 C C . GLU A 1 471 ? -3.937 -6.801 32.432 1.00 36.94 471 GLU A C 1
ATOM 3593 O O . GLU A 1 471 ? -2.956 -6.742 31.688 1.00 36.94 471 GLU A O 1
ATOM 3598 N N . GLU A 1 472 ? -3.812 -6.917 33.762 1.00 40.09 472 GLU A N 1
ATOM 3599 C CA . GLU A 1 472 ? -2.516 -7.051 34.446 1.00 40.09 472 GLU A CA 1
ATOM 3600 C C . GLU A 1 472 ? -1.689 -8.234 33.909 1.00 40.09 472 GLU A C 1
ATOM 3602 O O . GLU A 1 472 ? -0.470 -8.113 33.748 1.00 40.09 472 GLU A O 1
ATOM 3607 N N . ALA A 1 473 ? -2.346 -9.353 33.577 1.00 34.69 473 ALA A N 1
ATOM 3608 C CA . ALA A 1 473 ? -1.697 -10.555 33.057 1.00 34.69 473 ALA A CA 1
ATOM 3609 C C . ALA A 1 473 ? -1.245 -10.419 31.588 1.00 34.69 473 ALA A C 1
ATOM 3611 O O . ALA A 1 473 ? -0.195 -10.956 31.229 1.00 34.69 473 ALA A O 1
ATOM 3612 N N . SER A 1 474 ? -1.970 -9.670 30.747 1.00 36.75 474 SER A N 1
ATOM 3613 C CA . SER A 1 474 ? -1.611 -9.476 29.327 1.00 36.75 474 SER A CA 1
ATOM 3614 C C . SER A 1 474 ? -0.454 -8.493 29.091 1.00 36.75 474 SER A C 1
ATOM 3616 O O . SER A 1 474 ? 0.233 -8.579 28.075 1.00 36.75 474 SER A O 1
ATOM 3618 N N . PHE A 1 475 ? -0.182 -7.583 30.036 1.00 39.88 475 PHE A N 1
ATOM 3619 C CA . PHE A 1 475 ? 0.843 -6.539 29.889 1.00 39.88 475 PHE A CA 1
ATOM 3620 C C . PHE A 1 475 ? 2.228 -6.912 30.462 1.00 39.88 475 PHE A C 1
ATOM 3622 O O . PHE A 1 475 ? 3.102 -6.047 30.584 1.00 39.88 475 PHE A O 1
ATOM 3629 N N . GLY A 1 476 ? 2.457 -8.193 30.784 1.00 32.47 476 GLY A N 1
ATOM 3630 C CA . GLY A 1 476 ? 3.796 -8.790 30.927 1.00 32.47 476 GLY A CA 1
ATOM 3631 C C . GLY A 1 476 ? 4.717 -8.189 32.000 1.00 32.47 476 GLY A C 1
ATOM 3632 O O . GLY A 1 476 ? 5.938 -8.298 31.890 1.00 32.47 476 GLY A O 1
ATOM 3633 N N . GLY A 1 477 ? 4.177 -7.539 33.034 1.00 36.41 477 GLY A N 1
ATOM 3634 C CA . GLY A 1 477 ? 4.971 -6.939 34.110 1.00 36.41 477 GLY A CA 1
ATOM 3635 C C . GLY A 1 477 ? 5.061 -7.839 35.340 1.00 36.41 477 GLY A C 1
ATOM 3636 O O . GLY A 1 477 ? 4.044 -8.192 35.924 1.00 36.41 477 GLY A O 1
ATOM 3637 N N . THR A 1 478 ? 6.270 -8.174 35.800 1.00 33.25 478 THR A N 1
ATOM 3638 C CA . THR A 1 478 ? 6.445 -8.759 37.142 1.00 33.25 478 THR A CA 1
ATOM 3639 C C . THR A 1 478 ? 6.136 -7.684 38.199 1.00 33.25 478 THR A C 1
ATOM 3641 O O . THR A 1 478 ? 6.773 -6.627 38.156 1.00 33.25 478 THR A O 1
ATOM 3644 N N . PRO A 1 479 ? 5.219 -7.906 39.163 1.00 38.19 479 PRO A N 1
ATOM 3645 C CA . PRO A 1 479 ? 4.967 -6.950 40.240 1.00 38.19 479 PRO A CA 1
ATOM 3646 C C . PRO A 1 479 ? 6.254 -6.665 41.022 1.00 38.19 479 PRO A C 1
ATOM 3648 O O . PRO A 1 479 ? 6.915 -7.582 41.523 1.00 38.19 479 PRO A O 1
ATOM 3651 N N . VAL A 1 480 ? 6.635 -5.392 41.138 1.00 40.47 480 VAL A N 1
ATOM 3652 C CA . VAL A 1 480 ? 7.847 -5.005 41.865 1.00 40.47 480 VAL A CA 1
ATOM 3653 C C . VAL A 1 480 ? 7.607 -5.078 43.368 1.00 40.47 480 VAL A C 1
ATOM 3655 O O . VAL A 1 480 ? 6.898 -4.266 43.952 1.00 40.47 480 VAL A O 1
ATOM 3658 N N . ARG A 1 481 ? 8.291 -6.026 44.017 1.00 41.41 481 ARG A N 1
ATOM 3659 C CA . ARG A 1 481 ? 8.317 -6.243 45.477 1.00 41.41 481 ARG A CA 1
ATOM 3660 C C . ARG A 1 481 ? 8.963 -5.107 46.299 1.00 41.41 481 ARG A C 1
ATOM 3662 O O . ARG A 1 481 ? 9.187 -5.295 47.490 1.00 41.41 481 ARG A O 1
ATOM 3669 N N . ALA A 1 482 ? 9.301 -3.960 45.707 1.00 46.00 482 ALA A N 1
ATOM 3670 C CA . ALA A 1 482 ? 10.090 -2.923 46.385 1.00 46.00 482 ALA A CA 1
ATOM 3671 C C . ALA A 1 482 ? 9.259 -1.908 47.196 1.00 46.00 482 ALA A C 1
ATOM 3673 O O . ALA A 1 482 ? 9.796 -1.321 48.129 1.00 46.00 482 ALA A O 1
ATOM 3674 N N . HIS A 1 483 ? 7.969 -1.716 46.891 1.00 52.62 483 HIS A N 1
ATOM 3675 C CA . HIS A 1 483 ? 7.105 -0.760 47.598 1.00 52.62 483 HIS A CA 1
ATOM 3676 C C . HIS A 1 483 ? 5.732 -1.386 47.861 1.00 52.62 483 HIS A C 1
ATOM 3678 O O . HIS A 1 483 ? 5.130 -1.953 46.953 1.00 52.62 483 HIS A O 1
ATOM 3684 N N . SER A 1 484 ? 5.215 -1.287 49.089 1.00 64.50 484 SER A N 1
ATOM 3685 C CA . SER A 1 484 ? 3.833 -1.694 49.372 1.00 64.50 484 SER A CA 1
ATOM 3686 C C . SER A 1 484 ? 2.853 -0.698 48.737 1.00 64.50 484 SER A C 1
ATOM 3688 O O . SER A 1 484 ? 3.183 0.483 48.584 1.00 64.50 484 SER A O 1
ATOM 3690 N N . ASN A 1 485 ? 1.631 -1.132 48.397 1.00 67.44 485 ASN A N 1
ATOM 3691 C CA . ASN A 1 485 ? 0.583 -0.238 47.865 1.00 67.44 485 ASN A CA 1
ATOM 3692 C C . ASN A 1 485 ? 0.399 0.997 48.766 1.00 67.44 485 ASN A C 1
ATOM 3694 O O . ASN A 1 485 ? 0.274 2.125 48.297 1.00 67.44 485 ASN A O 1
ATOM 3698 N N . THR A 1 486 ? 0.486 0.799 50.084 1.00 70.50 486 THR A N 1
ATOM 3699 C CA . THR A 1 486 ? 0.404 1.875 51.075 1.00 70.50 486 THR A CA 1
ATOM 3700 C C . THR A 1 486 ? 1.565 2.867 50.977 1.00 70.50 486 THR A C 1
ATOM 3702 O O . THR A 1 486 ? 1.323 4.069 51.045 1.00 70.50 486 THR A O 1
ATOM 3705 N N . SER A 1 487 ? 2.813 2.413 50.792 1.00 71.38 487 SER A N 1
ATOM 3706 C CA . SER A 1 487 ? 3.955 3.334 50.674 1.00 71.38 487 SER A CA 1
ATOM 3707 C C . SER A 1 487 ? 3.912 4.164 49.391 1.00 71.38 487 SER A C 1
ATOM 3709 O O . SER A 1 487 ? 4.283 5.332 49.411 1.00 71.38 487 SER A O 1
ATOM 3711 N N . VAL A 1 488 ? 3.407 3.593 48.293 1.00 77.62 488 VAL A N 1
ATOM 3712 C CA . VAL A 1 488 ? 3.276 4.297 47.005 1.00 77.62 488 VAL A CA 1
ATOM 3713 C C . VAL A 1 488 ? 2.226 5.402 47.078 1.00 77.62 488 VAL A C 1
ATOM 3715 O O . VAL A 1 488 ? 2.461 6.505 46.594 1.00 77.62 488 VAL A O 1
ATOM 3718 N N . LEU A 1 489 ? 1.088 5.132 47.722 1.00 81.94 489 LEU A N 1
ATOM 3719 C CA . LEU A 1 489 ? 0.008 6.112 47.848 1.00 81.94 489 LEU A CA 1
ATOM 3720 C C . LEU A 1 489 ? 0.354 7.281 48.783 1.00 81.94 489 LEU A C 1
ATOM 3722 O O . LEU A 1 489 ? -0.168 8.379 48.603 1.00 81.94 489 LEU A O 1
ATOM 3726 N N . LEU A 1 490 ? 1.221 7.064 49.773 1.00 84.19 490 LEU A N 1
ATOM 3727 C CA . LEU A 1 490 ? 1.672 8.123 50.683 1.00 84.19 490 LEU A CA 1
ATOM 3728 C C . LEU A 1 490 ? 2.802 8.980 50.095 1.00 84.19 490 LEU A C 1
ATOM 3730 O O . LEU A 1 490 ? 2.954 10.134 50.495 1.00 84.19 490 LEU A O 1
ATOM 3734 N N . GLY A 1 491 ? 3.578 8.426 49.162 1.00 85.00 491 GLY A N 1
ATOM 3735 C CA . GLY A 1 491 ? 4.692 9.120 48.526 1.00 85.00 491 GLY A CA 1
ATOM 3736 C C . GLY A 1 491 ? 4.251 10.162 47.501 1.00 85.00 491 GLY A C 1
ATOM 3737 O O . GLY A 1 491 ? 3.104 10.169 47.043 1.00 85.00 491 GLY A O 1
ATOM 3738 N N . ARG A 1 492 ? 5.178 11.053 47.136 1.00 89.25 492 ARG A N 1
ATOM 3739 C CA . ARG A 1 492 ? 4.946 12.119 46.143 1.00 89.25 492 ARG A CA 1
ATOM 3740 C C . ARG A 1 492 ? 5.607 11.770 44.810 1.00 89.25 492 ARG A C 1
ATOM 3742 O O . ARG A 1 492 ? 6.803 12.028 44.656 1.00 89.25 492 ARG A O 1
ATOM 3749 N N . PRO A 1 493 ? 4.875 11.174 43.852 1.00 88.94 493 PRO A N 1
ATOM 3750 C CA . PRO A 1 493 ? 5.454 10.758 42.584 1.00 88.94 493 PRO A CA 1
ATOM 3751 C C . PRO A 1 493 ? 5.859 11.966 41.741 1.00 88.94 493 PRO A C 1
ATOM 3753 O O . PRO A 1 493 ? 5.058 12.875 41.516 1.00 88.94 493 PRO A O 1
ATOM 3756 N N . ARG A 1 494 ? 7.090 11.950 41.230 1.00 89.25 494 ARG A N 1
ATOM 3757 C CA . ARG A 1 494 ? 7.600 12.923 40.264 1.00 89.25 494 ARG A CA 1
ATOM 3758 C C . ARG A 1 494 ? 8.113 12.205 39.024 1.00 89.25 494 ARG A C 1
ATOM 3760 O O . ARG A 1 494 ? 9.018 11.375 39.115 1.00 89.25 494 ARG A O 1
ATOM 3767 N N . LEU A 1 495 ? 7.555 12.542 37.863 1.00 85.94 495 LEU A N 1
ATOM 3768 C CA . LEU A 1 495 ? 8.101 12.083 36.587 1.00 85.94 495 LEU A CA 1
ATOM 3769 C C . LEU A 1 495 ? 9.489 12.676 36.357 1.00 85.94 495 LEU A C 1
ATOM 3771 O O . LEU A 1 495 ? 9.742 13.842 36.669 1.00 85.94 495 LEU A O 1
ATOM 3775 N N . ARG A 1 496 ? 10.390 11.870 35.796 1.00 82.19 496 ARG A N 1
ATOM 3776 C CA . ARG A 1 496 ? 11.726 12.350 35.439 1.00 82.19 496 ARG A CA 1
ATOM 3777 C C . ARG A 1 496 ? 11.668 13.287 34.239 1.00 82.19 496 ARG A C 1
ATOM 3779 O O . ARG A 1 496 ? 10.918 13.054 33.295 1.00 82.19 496 ARG A O 1
ATOM 3786 N N . ASP A 1 497 ? 12.541 14.290 34.242 1.00 71.12 497 ASP A N 1
ATOM 3787 C CA . ASP A 1 497 ? 12.553 15.366 33.241 1.00 71.12 497 ASP A CA 1
ATOM 3788 C C . ASP A 1 497 ? 12.865 14.876 31.801 1.00 71.12 497 ASP A C 1
ATOM 3790 O O . ASP A 1 497 ? 12.661 15.612 30.839 1.00 71.12 497 ASP A O 1
ATOM 3794 N N . THR A 1 498 ? 13.337 13.635 31.617 1.00 78.94 498 THR A N 1
ATOM 3795 C CA . THR A 1 498 ? 13.634 13.022 30.302 1.00 78.94 498 THR A CA 1
ATOM 3796 C C . THR A 1 498 ? 12.515 12.126 29.758 1.00 78.94 498 THR A C 1
ATOM 3798 O O . THR A 1 498 ? 12.734 11.352 28.817 1.00 78.94 498 THR A O 1
ATOM 3801 N N . ILE A 1 499 ? 11.321 12.194 30.352 1.00 82.00 499 ILE A N 1
ATOM 3802 C CA . ILE A 1 499 ? 10.181 11.343 30.008 1.00 82.00 499 ILE A CA 1
ATOM 3803 C C . ILE A 1 499 ? 9.048 12.187 29.442 1.00 82.00 499 ILE A C 1
ATOM 3805 O O . ILE A 1 499 ? 8.726 13.260 29.941 1.00 82.00 499 ILE A O 1
ATOM 3809 N N . SER A 1 500 ? 8.420 11.666 28.395 1.00 81.75 500 SER A N 1
ATOM 3810 C CA . SER A 1 500 ? 7.173 12.186 27.843 1.00 81.75 500 SER A CA 1
ATOM 3811 C C . SER A 1 500 ? 6.121 11.090 27.864 1.00 81.75 500 SER A C 1
ATOM 3813 O O . SER A 1 500 ? 6.447 9.905 27.879 1.00 81.75 500 SER A O 1
ATOM 3815 N N . PHE A 1 501 ? 4.850 11.461 27.865 1.00 80.31 501 PHE A N 1
ATOM 3816 C CA . PHE A 1 501 ? 3.763 10.502 27.767 1.00 80.31 501 PHE A CA 1
ATOM 3817 C C . PHE A 1 501 ? 2.656 11.074 26.895 1.00 80.31 501 PHE A C 1
ATOM 3819 O O . PHE A 1 501 ? 2.419 12.282 26.881 1.00 80.31 501 PHE A O 1
ATOM 3826 N N . ARG A 1 502 ? 2.007 10.202 26.128 1.00 76.00 502 ARG A N 1
ATOM 3827 C CA . ARG A 1 502 ? 0.880 10.569 25.277 1.00 76.00 502 ARG A CA 1
ATOM 3828 C C . ARG A 1 502 ? -0.085 9.396 25.135 1.00 76.00 502 ARG A C 1
ATOM 3830 O O . ARG A 1 502 ? 0.359 8.245 25.146 1.00 76.00 502 ARG A O 1
ATOM 3837 N N . PRO A 1 503 ? -1.378 9.668 24.950 1.00 65.81 503 PRO A N 1
ATOM 3838 C CA . PRO A 1 503 ? -2.304 8.672 24.436 1.00 65.81 503 PRO A CA 1
ATOM 3839 C C . PRO A 1 503 ? -1.806 8.058 23.114 1.00 65.81 503 PRO A C 1
ATOM 3841 O O . PRO A 1 503 ? -1.217 8.755 22.283 1.00 65.81 503 PRO A O 1
ATOM 3844 N N . HIS A 1 504 ? -2.050 6.770 22.904 1.00 70.50 504 HIS A N 1
ATOM 3845 C CA . HIS A 1 504 ? -1.676 6.032 21.697 1.00 70.50 504 HIS A CA 1
ATOM 3846 C C . HIS A 1 504 ? -2.663 4.882 21.453 1.00 70.50 504 HIS A C 1
ATOM 3848 O O . HIS A 1 504 ? -3.328 4.449 22.385 1.00 70.50 504 HIS A O 1
ATOM 3854 N N . MET A 1 505 ? -2.776 4.403 20.214 1.00 72.38 505 MET A N 1
ATOM 3855 C CA . MET A 1 505 ? -3.544 3.198 19.884 1.00 72.38 505 MET A CA 1
ATOM 3856 C C . MET A 1 505 ? -2.563 2.061 19.621 1.00 72.38 505 MET A C 1
ATOM 3858 O O . MET A 1 505 ? -1.833 2.110 18.634 1.00 72.38 505 MET A O 1
ATOM 3862 N N . ALA A 1 506 ? -2.529 1.076 20.515 1.00 67.69 506 ALA A N 1
ATOM 3863 C CA . ALA A 1 506 ? -1.707 -0.119 20.361 1.00 67.69 506 ALA A CA 1
ATOM 3864 C C . ALA A 1 506 ? -2.552 -1.288 19.859 1.00 67.69 506 ALA A C 1
ATOM 3866 O O . ALA A 1 506 ? -3.738 -1.397 20.163 1.00 67.69 506 ALA A O 1
ATOM 3867 N N . GLU A 1 507 ? -1.933 -2.158 19.075 1.00 68.25 507 GLU A N 1
ATOM 3868 C CA . GLU A 1 507 ? -2.558 -3.379 18.585 1.00 68.25 507 GLU A CA 1
ATOM 3869 C C . GLU A 1 507 ? -2.313 -4.527 19.572 1.00 68.25 507 GLU A C 1
ATOM 3871 O O . GLU A 1 507 ? -1.162 -4.840 19.877 1.00 68.25 507 GLU A O 1
ATOM 3876 N N . HIS A 1 508 ? -3.388 -5.180 20.016 1.00 67.81 508 HIS A N 1
ATOM 3877 C CA . HIS A 1 508 ? -3.353 -6.424 20.787 1.00 67.81 508 HIS A CA 1
ATOM 3878 C C . HIS A 1 508 ? -4.368 -7.404 20.198 1.00 67.81 508 HIS A C 1
ATOM 3880 O O . HIS A 1 508 ? -5.551 -7.075 20.115 1.00 67.81 508 HIS A O 1
ATOM 3886 N N . ASP A 1 509 ? -3.902 -8.583 19.775 1.00 72.00 509 ASP A N 1
ATOM 3887 C CA . ASP A 1 509 ? -4.722 -9.613 19.116 1.00 72.00 509 ASP A CA 1
ATOM 3888 C C . ASP A 1 509 ? -5.557 -9.046 17.956 1.00 72.00 509 ASP A C 1
ATOM 3890 O O . ASP A 1 509 ? -6.759 -9.271 17.837 1.00 72.00 509 ASP A O 1
ATOM 3894 N N . GLU A 1 510 ? -4.904 -8.228 17.124 1.00 69.62 510 GLU A N 1
ATOM 3895 C CA . GLU A 1 510 ? -5.488 -7.541 15.968 1.00 69.62 510 GLU A CA 1
ATOM 3896 C C . GLU A 1 510 ? -6.654 -6.572 16.273 1.00 69.62 510 GLU A C 1
ATOM 3898 O O . GLU A 1 510 ? -7.334 -6.097 15.354 1.00 69.62 510 GLU A O 1
ATOM 3903 N N . ILE A 1 511 ? -6.878 -6.251 17.551 1.00 71.50 511 ILE A N 1
ATOM 3904 C CA . ILE A 1 511 ? -7.812 -5.230 18.030 1.00 71.50 511 ILE A CA 1
ATOM 3905 C C . ILE A 1 511 ? -7.006 -4.031 18.528 1.00 71.50 511 ILE A C 1
ATOM 3907 O O . ILE A 1 511 ? -6.022 -4.170 19.258 1.00 71.50 511 ILE A O 1
ATOM 3911 N N . LEU A 1 512 ? -7.424 -2.827 18.142 1.00 73.06 512 LEU A N 1
ATOM 3912 C CA . LEU A 1 512 ? -6.776 -1.606 18.601 1.00 73.06 512 LEU A CA 1
ATOM 3913 C C . LEU A 1 512 ? -7.310 -1.225 19.980 1.00 73.06 512 LEU A C 1
ATOM 3915 O O . LEU A 1 512 ? -8.519 -1.091 20.174 1.00 73.06 512 LEU A O 1
ATOM 3919 N N . ARG A 1 513 ? -6.401 -0.988 20.922 1.00 68.38 513 ARG A N 1
ATOM 3920 C CA . ARG A 1 513 ? -6.719 -0.551 22.280 1.00 68.38 513 ARG A CA 1
ATOM 3921 C C . ARG A 1 513 ? -6.078 0.807 22.562 1.00 68.38 513 ARG A C 1
ATOM 3923 O O . ARG A 1 513 ? -4.899 1.003 22.244 1.00 68.38 513 ARG A O 1
ATOM 3930 N N . PRO A 1 514 ? -6.813 1.751 23.171 1.00 66.44 514 PRO A N 1
ATOM 3931 C CA . PRO A 1 514 ? -6.208 2.978 23.647 1.00 66.44 514 PRO A CA 1
ATOM 3932 C C . PRO A 1 514 ? -5.290 2.658 24.829 1.00 66.44 514 PRO A C 1
ATOM 3934 O O . PRO A 1 514 ? -5.685 2.013 25.799 1.00 66.44 514 PRO A O 1
ATOM 3937 N N . ILE A 1 515 ? -4.062 3.153 24.760 1.00 70.69 515 ILE A N 1
ATOM 3938 C CA . ILE A 1 515 ? -3.048 3.025 25.801 1.00 70.69 515 ILE A CA 1
ATOM 3939 C C . ILE A 1 515 ? -2.407 4.383 26.081 1.00 70.69 515 ILE A C 1
ATOM 3941 O O . ILE A 1 515 ? -2.463 5.314 25.274 1.00 70.69 515 ILE A O 1
ATOM 3945 N N . THR A 1 516 ? -1.726 4.493 27.211 1.00 72.50 516 THR A N 1
ATOM 3946 C CA . THR A 1 516 ? -0.796 5.586 27.472 1.00 72.50 516 THR A CA 1
ATOM 3947 C C . THR A 1 516 ? 0.614 5.119 27.143 1.00 72.50 516 THR A C 1
ATOM 3949 O O . THR A 1 516 ? 1.174 4.280 27.850 1.00 72.50 516 THR A O 1
ATOM 3952 N N . ARG A 1 517 ? 1.215 5.675 26.085 1.00 79.06 517 ARG A N 1
ATOM 3953 C CA . ARG A 1 517 ? 2.619 5.419 25.753 1.00 79.06 517 ARG A CA 1
ATOM 3954 C C . ARG A 1 517 ? 3.504 6.412 26.489 1.00 79.06 517 ARG A C 1
ATOM 3956 O O . ARG A 1 517 ? 3.510 7.604 26.177 1.00 79.06 517 ARG A O 1
ATOM 3963 N N . VAL A 1 518 ? 4.288 5.904 27.428 1.00 81.19 518 VAL A N 1
ATOM 3964 C CA . VAL A 1 518 ? 5.342 6.644 28.121 1.00 81.19 518 VAL A CA 1
ATOM 3965 C C . VAL A 1 518 ? 6.649 6.402 27.375 1.00 81.19 518 VAL A C 1
ATOM 3967 O O . VAL A 1 518 ? 7.038 5.263 27.147 1.00 81.19 518 VAL A O 1
ATOM 3970 N N . THR A 1 519 ? 7.310 7.471 26.948 1.00 82.19 519 THR A N 1
ATOM 3971 C CA . THR A 1 519 ? 8.579 7.426 26.220 1.00 82.19 519 THR A CA 1
ATOM 3972 C C . THR A 1 519 ? 9.672 8.025 27.078 1.00 82.19 519 THR A C 1
ATOM 3974 O O . THR A 1 519 ? 9.619 9.203 27.437 1.00 82.19 519 THR A O 1
ATOM 3977 N N . ARG A 1 520 ? 10.684 7.217 27.368 1.00 81.12 520 ARG A N 1
ATOM 3978 C CA . ARG A 1 520 ? 11.862 7.602 28.133 1.00 81.12 520 ARG A CA 1
ATOM 3979 C C . ARG A 1 520 ? 13.062 7.662 27.211 1.00 81.12 520 ARG A C 1
ATOM 3981 O O . ARG A 1 520 ? 13.383 6.682 26.556 1.00 81.12 520 ARG A O 1
ATOM 3988 N N . VAL A 1 521 ? 13.755 8.793 27.185 1.00 74.44 521 VAL A N 1
ATOM 3989 C CA . VAL A 1 521 ? 14.971 8.925 26.378 1.00 74.44 521 VAL A CA 1
ATOM 3990 C C . VAL A 1 521 ? 16.185 8.632 27.249 1.00 74.44 521 VAL A C 1
ATOM 3992 O O . VAL A 1 521 ? 16.464 9.355 28.209 1.00 74.44 521 VAL A O 1
ATOM 3995 N N . HIS A 1 522 ? 16.916 7.568 26.917 1.00 69.25 522 HIS A N 1
ATOM 3996 C CA . HIS A 1 522 ? 18.211 7.286 27.529 1.00 69.25 522 HIS A CA 1
ATOM 3997 C C . HIS A 1 522 ? 19.317 8.020 26.768 1.00 69.25 522 HIS A C 1
ATOM 3999 O O . HIS A 1 522 ? 19.349 7.924 25.541 1.00 69.25 522 HIS A O 1
ATOM 4005 N N . PRO A 1 523 ? 20.278 8.671 27.454 1.00 62.53 523 PRO A N 1
ATOM 4006 C CA . PRO A 1 523 ? 21.386 9.362 26.789 1.00 62.53 523 PRO A CA 1
ATOM 4007 C C . PRO A 1 523 ? 22.180 8.476 25.816 1.00 62.53 523 PRO A C 1
ATOM 4009 O O . PRO A 1 523 ? 22.678 8.973 24.814 1.00 62.53 523 PRO A O 1
ATOM 4012 N N . ASN A 1 524 ? 22.262 7.167 26.097 1.00 59.78 524 ASN A N 1
ATOM 4013 C CA . ASN A 1 524 ? 23.120 6.222 25.375 1.00 59.78 524 ASN A CA 1
ATOM 4014 C C . ASN A 1 524 ? 22.382 4.995 24.798 1.00 59.78 524 ASN A C 1
ATOM 4016 O O . ASN A 1 524 ? 23.035 4.149 24.198 1.00 59.78 524 ASN A O 1
ATOM 4020 N N . ALA A 1 525 ? 21.064 4.854 25.004 1.00 59.44 525 ALA A N 1
ATOM 4021 C CA . ALA A 1 525 ? 20.326 3.620 24.673 1.00 59.44 525 ALA A CA 1
ATOM 4022 C C . ALA A 1 525 ? 19.031 3.841 23.862 1.00 59.44 525 ALA A C 1
ATOM 4024 O O . ALA A 1 525 ? 18.235 2.920 23.720 1.00 59.44 525 ALA A O 1
ATOM 4025 N N . GLY A 1 526 ? 18.832 5.041 23.305 1.00 61.09 526 GLY A N 1
ATOM 4026 C CA . GLY A 1 526 ? 17.639 5.370 22.519 1.00 61.09 526 GLY A CA 1
ATOM 4027 C C . GLY A 1 526 ? 16.360 5.519 23.363 1.00 61.09 526 GLY A C 1
ATOM 4028 O O . GLY A 1 526 ? 16.419 5.506 24.599 1.00 61.09 526 GLY A O 1
ATOM 4029 N N . PRO A 1 527 ? 15.204 5.747 22.714 1.00 68.94 527 PRO A N 1
ATOM 4030 C CA . PRO A 1 527 ? 13.909 5.793 23.385 1.00 68.94 527 PRO A CA 1
ATOM 4031 C C . PRO A 1 527 ? 13.475 4.404 23.876 1.00 68.94 527 PRO A C 1
ATOM 4033 O O . PRO A 1 527 ? 13.461 3.447 23.112 1.00 68.94 527 PRO A O 1
ATOM 4036 N N . GLU A 1 528 ? 13.068 4.312 25.137 1.00 79.56 528 GLU A N 1
ATOM 4037 C CA . GLU A 1 528 ? 12.363 3.171 25.723 1.00 79.56 528 GLU A CA 1
ATOM 4038 C C . GLU A 1 528 ? 10.868 3.510 25.814 1.00 79.56 528 GLU A C 1
ATOM 4040 O O . GLU A 1 528 ? 10.503 4.595 26.283 1.00 79.56 528 GLU A O 1
ATOM 4045 N N . HIS A 1 529 ? 10.003 2.591 25.379 1.00 80.00 529 HIS A N 1
ATOM 4046 C CA . HIS A 1 529 ? 8.552 2.755 25.435 1.00 80.00 529 HIS A CA 1
ATOM 4047 C C . HIS A 1 529 ? 7.942 1.849 26.503 1.00 80.00 529 HIS A C 1
ATOM 4049 O O . HIS A 1 529 ? 8.196 0.648 26.534 1.00 80.00 529 HIS A O 1
ATOM 4055 N N . ILE A 1 530 ? 7.112 2.433 27.362 1.00 79.75 530 ILE A N 1
ATOM 4056 C CA . ILE A 1 530 ? 6.322 1.722 28.365 1.00 79.75 530 ILE A CA 1
ATOM 4057 C C . ILE A 1 530 ? 4.858 1.947 28.014 1.00 79.75 530 ILE A C 1
ATOM 4059 O O . ILE A 1 530 ? 4.405 3.089 27.892 1.00 79.75 530 ILE A O 1
ATOM 4063 N N . GLU A 1 531 ? 4.126 0.855 27.852 1.00 77.19 531 GLU A N 1
ATOM 4064 C CA . GLU A 1 531 ? 2.699 0.882 27.555 1.00 77.19 531 GLU A CA 1
ATOM 4065 C C . GLU A 1 531 ? 1.914 0.670 28.845 1.00 77.19 531 GLU A C 1
ATOM 4067 O O . GLU A 1 531 ? 2.099 -0.317 29.558 1.00 77.19 531 GLU A O 1
ATOM 4072 N N . LEU A 1 532 ? 1.072 1.642 29.171 1.00 68.75 532 LEU A N 1
ATOM 4073 C CA . LEU A 1 532 ? 0.185 1.618 30.326 1.00 68.75 532 LEU A CA 1
ATOM 4074 C C . LEU A 1 532 ? -1.267 1.677 29.840 1.00 68.75 532 LEU A C 1
ATOM 4076 O O . LEU A 1 532 ? -1.506 2.190 28.745 1.00 68.75 532 LEU A O 1
ATOM 4080 N N . PRO A 1 533 ? -2.249 1.243 30.646 1.00 66.38 533 PRO A N 1
ATOM 4081 C CA . PRO A 1 533 ? -3.654 1.497 30.343 1.00 66.38 533 PRO A CA 1
ATOM 4082 C C . PRO A 1 533 ? -3.897 2.983 30.042 1.00 66.38 533 PRO A C 1
ATOM 4084 O O . PRO A 1 533 ? -3.227 3.861 30.599 1.00 66.38 533 PRO A O 1
ATOM 4087 N N . ILE A 1 534 ? -4.856 3.310 29.172 1.00 67.12 534 ILE A N 1
ATOM 4088 C CA . ILE A 1 534 ? -5.162 4.721 28.867 1.00 67.12 534 ILE A CA 1
ATOM 4089 C C . ILE A 1 534 ? -5.562 5.512 30.125 1.00 67.12 534 ILE A C 1
ATOM 4091 O O . ILE A 1 534 ? -5.241 6.693 30.245 1.00 67.12 534 ILE A O 1
ATOM 4095 N N . ALA A 1 535 ? -6.146 4.830 31.116 1.00 63.09 535 ALA A N 1
ATOM 4096 C CA . ALA A 1 535 ? -6.488 5.381 32.424 1.00 63.09 535 ALA A CA 1
ATOM 4097 C C . ALA A 1 535 ? -5.272 5.839 33.257 1.00 63.09 535 ALA A C 1
ATOM 4099 O O . ALA A 1 535 ? -5.440 6.557 34.238 1.00 63.09 535 ALA A O 1
ATOM 4100 N N . ALA A 1 536 ? -4.041 5.480 32.873 1.00 69.56 536 ALA A N 1
ATOM 4101 C CA . ALA A 1 536 ? -2.824 5.981 33.510 1.00 69.56 536 ALA A CA 1
ATOM 4102 C C . ALA A 1 536 ? -2.537 7.456 33.174 1.00 69.56 536 ALA A C 1
ATOM 4104 O O . ALA A 1 536 ? -1.854 8.140 33.937 1.00 69.56 536 ALA A O 1
ATOM 4105 N N . LEU A 1 537 ? -3.060 7.978 32.058 1.00 73.81 537 LEU A N 1
ATOM 4106 C CA . LEU A 1 537 ? -2.807 9.348 31.605 1.00 73.81 537 LEU A CA 1
ATOM 4107 C C . LEU A 1 537 ? -3.097 10.433 32.666 1.00 73.81 537 LEU A C 1
ATOM 4109 O O . LEU A 1 537 ? -2.225 11.267 32.904 1.00 73.81 537 LEU A O 1
ATOM 4113 N N . PRO A 1 538 ? -4.247 10.445 33.366 1.00 71.38 538 PRO A N 1
ATOM 4114 C CA . PRO A 1 538 ? -4.584 11.483 34.331 1.00 71.38 538 PRO A CA 1
ATOM 4115 C C . PRO A 1 538 ? -3.752 11.342 35.604 1.00 71.38 538 PRO A C 1
ATOM 4117 O O . PRO A 1 538 ? -3.530 12.338 36.291 1.00 71.38 538 PRO A O 1
ATOM 4120 N N . VAL A 1 539 ? -3.292 10.124 35.918 1.00 80.38 539 VAL A N 1
ATOM 4121 C CA . VAL A 1 539 ? -2.340 9.865 37.004 1.00 80.38 539 VAL A CA 1
ATOM 4122 C C . VAL A 1 539 ? -1.003 10.524 36.659 1.00 80.38 539 VAL A C 1
ATOM 4124 O O . VAL A 1 539 ? -0.466 11.276 37.470 1.00 80.38 539 VAL A O 1
ATOM 4127 N N . LEU A 1 540 ? -0.505 10.320 35.434 1.00 82.75 540 LEU A N 1
ATOM 4128 C CA . LEU A 1 540 ? 0.737 10.924 34.937 1.00 82.75 540 LEU A CA 1
ATOM 4129 C C . LEU A 1 540 ? 0.673 12.456 34.896 1.00 82.75 540 LEU A C 1
ATOM 4131 O O . LEU A 1 540 ? 1.610 13.112 35.341 1.00 82.75 540 LEU A O 1
ATOM 4135 N N . GLU A 1 541 ? -0.446 13.034 34.447 1.00 83.81 541 GLU A N 1
ATOM 4136 C CA . GLU A 1 541 ? -0.682 14.489 34.463 1.00 83.81 541 GLU A CA 1
ATOM 4137 C C . GLU A 1 541 ? -0.578 15.107 35.869 1.00 83.81 541 GLU A C 1
ATOM 4139 O O . GLU A 1 541 ? -0.368 16.313 36.005 1.00 83.81 541 GLU A O 1
ATOM 4144 N N . ARG A 1 542 ? -0.740 14.295 36.921 1.00 88.31 542 ARG A N 1
ATOM 4145 C CA . ARG A 1 542 ? -0.727 14.727 38.326 1.00 88.31 542 ARG A CA 1
ATOM 4146 C C . ARG A 1 542 ? 0.528 14.303 39.086 1.00 88.31 542 ARG A C 1
ATOM 4148 O O . ARG A 1 542 ? 0.679 14.718 40.233 1.00 88.31 542 ARG A O 1
ATOM 4155 N N . ALA A 1 543 ? 1.422 13.530 38.469 1.00 87.00 543 ALA A N 1
ATOM 4156 C CA . ALA A 1 543 ? 2.690 13.082 39.045 1.00 87.00 543 ALA A CA 1
ATOM 4157 C C . ALA A 1 543 ? 3.761 14.194 38.987 1.00 87.00 543 ALA A C 1
ATOM 4159 O O . ALA A 1 543 ? 4.798 14.077 38.327 1.00 87.00 543 ALA A O 1
ATOM 4160 N N . ASP A 1 544 ? 3.478 15.303 39.673 1.00 86.69 544 ASP A N 1
ATOM 4161 C CA . ASP A 1 544 ? 4.238 16.559 39.648 1.00 86.69 544 ASP A CA 1
ATOM 4162 C C . ASP A 1 544 ? 5.260 16.708 40.795 1.00 86.69 544 ASP A C 1
ATOM 4164 O O . ASP A 1 544 ? 5.934 17.735 40.912 1.00 86.69 544 ASP A O 1
ATOM 4168 N N . GLY A 1 545 ? 5.373 15.702 41.665 1.00 88.12 545 GLY A N 1
ATOM 4169 C CA . GLY A 1 545 ? 6.207 15.716 42.870 1.00 88.12 545 GLY A CA 1
ATOM 4170 C C . GLY A 1 545 ? 5.658 16.553 44.030 1.00 88.12 545 GLY A C 1
ATOM 4171 O O . GLY A 1 545 ? 6.323 16.677 45.061 1.00 88.12 545 GLY A O 1
ATOM 4172 N N . ARG A 1 546 ? 4.469 17.151 43.896 1.00 89.12 546 ARG A N 1
ATOM 4173 C CA . ARG A 1 546 ? 3.828 17.974 44.936 1.00 89.12 546 ARG A CA 1
ATOM 4174 C C . ARG A 1 546 ? 2.682 17.237 45.615 1.00 89.12 546 ARG A C 1
ATOM 4176 O O . ARG A 1 546 ? 2.544 17.351 46.832 1.00 89.12 546 ARG A O 1
ATOM 4183 N N . ARG A 1 547 ? 1.890 16.496 44.840 1.00 91.00 547 ARG A N 1
ATOM 4184 C CA . ARG A 1 547 ? 0.750 15.698 45.315 1.00 91.00 547 ARG A CA 1
ATOM 4185 C C . ARG A 1 547 ? 1.203 14.317 45.785 1.00 91.00 547 ARG A C 1
ATOM 4187 O O . ARG A 1 547 ? 2.070 13.717 45.158 1.00 91.00 547 ARG A O 1
ATOM 4194 N N . SER A 1 548 ? 0.624 13.814 46.875 1.00 92.50 548 SER A N 1
ATOM 4195 C CA . SER A 1 548 ? 0.735 12.396 47.236 1.00 92.50 548 SER A CA 1
ATOM 4196 C C . SER A 1 548 ? -0.148 11.534 46.330 1.00 92.50 548 SER A C 1
ATOM 4198 O O . SER A 1 548 ? -1.091 12.039 45.720 1.00 92.50 548 SER A O 1
ATOM 4200 N N . GLY A 1 549 ? 0.099 10.225 46.261 1.00 86.19 549 GLY A N 1
ATOM 4201 C CA . GLY A 1 549 ? -0.811 9.307 45.566 1.00 86.19 549 GLY A CA 1
ATOM 4202 C C . GLY A 1 549 ? -2.261 9.395 46.075 1.00 86.19 549 GLY A C 1
ATOM 4203 O O . GLY A 1 549 ? -3.189 9.345 45.273 1.00 86.19 549 GLY A O 1
ATOM 4204 N N . LEU A 1 550 ? -2.476 9.622 47.376 1.00 88.94 550 LEU A N 1
ATOM 4205 C CA . LEU A 1 550 ? -3.809 9.873 47.944 1.00 88.94 550 LEU A CA 1
ATOM 4206 C C . LEU A 1 550 ? -4.437 11.185 47.449 1.00 88.94 550 LEU A C 1
ATOM 4208 O O . LEU A 1 550 ? -5.634 11.205 47.164 1.00 88.94 550 LEU A O 1
ATOM 4212 N N . ASP A 1 551 ? -3.650 12.254 47.299 1.00 90.81 551 ASP A N 1
ATOM 4213 C CA . ASP A 1 551 ? -4.140 13.521 46.733 1.00 90.81 551 ASP A CA 1
ATOM 4214 C C . ASP A 1 551 ? -4.547 13.344 45.263 1.00 90.81 551 ASP A C 1
ATOM 4216 O O . ASP A 1 551 ? -5.552 13.898 44.820 1.00 90.81 551 ASP A O 1
ATOM 4220 N N . ILE A 1 552 ? -3.794 12.531 44.511 1.00 87.25 552 ILE A N 1
ATOM 4221 C CA . ILE A 1 552 ? -4.128 12.170 43.128 1.00 87.25 552 ILE A CA 1
ATOM 4222 C C . ILE A 1 552 ? -5.450 11.393 43.088 1.00 87.25 552 ILE A C 1
ATOM 4224 O O . ILE A 1 552 ? -6.321 11.733 42.293 1.00 87.25 552 ILE A O 1
ATOM 4228 N N . VAL A 1 553 ? -5.640 10.397 43.962 1.00 81.06 553 VAL A N 1
ATOM 4229 C CA . VAL A 1 553 ? -6.906 9.645 44.065 1.00 81.06 553 VAL A CA 1
ATOM 4230 C C . VAL A 1 553 ? -8.085 10.575 44.367 1.00 81.06 553 VAL A C 1
ATOM 4232 O O . VAL A 1 553 ? -9.135 10.445 43.739 1.00 81.06 553 VAL A O 1
ATOM 4235 N N . ALA A 1 554 ? -7.925 11.519 45.299 1.00 85.44 554 ALA A N 1
ATOM 4236 C CA . ALA A 1 554 ? -8.980 12.465 45.656 1.00 85.44 554 ALA A CA 1
ATOM 4237 C C . ALA A 1 554 ? -9.369 13.378 44.478 1.00 85.44 554 ALA A C 1
ATOM 4239 O O . ALA A 1 554 ? -10.557 13.536 44.201 1.00 85.44 554 ALA A O 1
ATOM 4240 N N . ASP A 1 555 ? -8.384 13.910 43.748 1.00 84.62 555 ASP A N 1
ATOM 4241 C CA . ASP A 1 555 ? -8.613 14.756 42.568 1.00 84.62 555 ASP A CA 1
ATOM 4242 C C . ASP A 1 555 ? -9.310 13.983 41.434 1.00 84.62 555 ASP A C 1
ATOM 4244 O O . ASP A 1 555 ? -10.264 14.468 40.826 1.00 84.62 555 ASP A O 1
ATOM 4248 N N . LEU A 1 556 ? -8.891 12.736 41.183 1.00 77.38 556 LEU A N 1
ATOM 4249 C CA . LEU A 1 556 ? -9.533 11.879 40.181 1.00 77.38 556 LEU A CA 1
ATOM 4250 C C . LEU A 1 556 ? -10.962 11.504 40.576 1.00 77.38 556 LEU A C 1
ATOM 4252 O O . LEU A 1 556 ? -11.836 11.462 39.715 1.00 77.38 556 LEU A O 1
ATOM 4256 N N . ARG A 1 557 ? -11.224 11.276 41.865 1.00 79.19 557 ARG A N 1
ATOM 4257 C CA . ARG A 1 557 ? -12.573 11.000 42.368 1.00 79.19 557 ARG A CA 1
ATOM 4258 C C . ARG A 1 557 ? -13.515 12.182 42.160 1.00 79.19 557 ARG A C 1
ATOM 4260 O O . ARG A 1 557 ? -14.679 11.966 41.845 1.00 79.19 557 ARG A O 1
ATOM 4267 N N . GLU A 1 558 ? -13.035 13.408 42.351 1.00 77.56 558 GLU A N 1
ATOM 4268 C CA . GLU A 1 558 ? -13.822 14.613 42.077 1.00 77.56 558 GLU A CA 1
ATOM 4269 C C . GLU A 1 558 ? -14.095 14.759 40.576 1.00 77.56 558 GLU A C 1
ATOM 4271 O O . GLU A 1 558 ? -15.231 15.005 40.173 1.00 77.56 558 GLU A O 1
ATOM 4276 N N . ARG A 1 559 ? -13.073 14.534 39.741 1.00 70.12 559 ARG A N 1
ATOM 4277 C CA . ARG A 1 559 ? -13.193 14.616 38.279 1.00 70.12 559 ARG A CA 1
ATOM 4278 C C . ARG A 1 559 ? -14.128 13.551 37.690 1.00 70.12 559 ARG A C 1
ATOM 4280 O O . ARG A 1 559 ? -14.838 13.857 36.739 1.00 70.12 559 ARG A O 1
ATOM 4287 N N . TYR A 1 560 ? -14.127 12.335 38.234 1.00 64.62 560 TYR A N 1
ATOM 4288 C CA . TYR A 1 560 ? -14.922 11.192 37.755 1.00 64.62 560 TYR A CA 1
ATOM 4289 C C . TYR A 1 560 ? -16.024 10.796 38.751 1.00 64.62 560 TYR A C 1
ATOM 4291 O O . TYR A 1 560 ? -16.310 9.614 38.969 1.00 64.62 560 TYR A O 1
ATOM 4299 N N . ALA A 1 561 ? -16.613 11.788 39.420 1.00 59.31 561 ALA A N 1
ATOM 4300 C CA . ALA A 1 561 ? -17.620 11.561 40.446 1.00 59.31 561 ALA A CA 1
ATOM 4301 C C . ALA A 1 561 ? -18.837 10.801 39.882 1.00 59.31 561 ALA A C 1
ATOM 4303 O O . ALA A 1 561 ? -19.501 11.269 38.963 1.00 59.31 561 ALA A O 1
ATOM 4304 N N . GLY A 1 562 ? -19.151 9.642 40.476 1.00 55.16 562 GLY A N 1
ATOM 4305 C CA . GLY A 1 562 ? -20.282 8.791 40.072 1.00 55.16 562 GLY A CA 1
ATOM 4306 C C . GLY A 1 562 ? -19.944 7.708 39.041 1.00 55.16 562 GLY A C 1
ATOM 4307 O O . GLY A 1 562 ? -20.824 6.939 38.676 1.00 55.16 562 GLY A O 1
ATOM 4308 N N . THR A 1 563 ? -18.681 7.635 38.621 1.00 52.62 563 THR A N 1
ATOM 4309 C CA . THR A 1 563 ? -18.209 6.796 37.512 1.00 52.62 563 THR A CA 1
ATOM 4310 C C . THR A 1 563 ? -17.264 5.686 37.989 1.00 52.62 563 THR A C 1
ATOM 4312 O O . THR A 1 563 ? -17.337 4.564 37.508 1.00 52.62 563 THR A O 1
ATOM 4315 N N . LEU A 1 564 ? -16.397 5.973 38.967 1.00 54.88 564 LEU A N 1
ATOM 4316 C CA . LEU A 1 564 ? -15.436 5.016 39.533 1.00 54.88 564 LEU A CA 1
ATOM 4317 C C . LEU A 1 564 ? -15.501 5.032 41.064 1.00 54.88 564 LEU A C 1
ATOM 4319 O O . LEU A 1 564 ? -15.600 6.098 41.681 1.00 54.88 564 LEU A O 1
ATOM 4323 N N . ILE A 1 565 ? -15.420 3.856 41.694 1.00 63.34 565 ILE A N 1
ATOM 4324 C CA . ILE A 1 565 ? -15.354 3.758 43.157 1.00 63.34 565 ILE A CA 1
ATOM 4325 C C . ILE A 1 565 ? -13.927 4.009 43.658 1.00 63.34 565 ILE A C 1
ATOM 4327 O O . ILE A 1 565 ? -12.936 3.767 42.974 1.00 63.34 565 ILE A O 1
ATOM 4331 N N . GLU A 1 566 ? -13.808 4.502 44.893 1.00 70.75 566 GLU A N 1
ATOM 4332 C CA . GLU A 1 566 ? -12.521 4.922 45.467 1.00 70.75 566 GLU A CA 1
ATOM 4333 C C . GLU A 1 566 ? -11.476 3.796 45.510 1.00 70.75 566 GLU A C 1
ATOM 4335 O O . GLU A 1 566 ? -10.284 4.067 45.372 1.00 70.75 566 GLU A O 1
ATOM 4340 N N . ARG A 1 567 ? -11.912 2.542 45.681 1.00 71.56 567 ARG A N 1
ATOM 4341 C CA . ARG A 1 567 ? -11.032 1.366 45.642 1.00 71.56 567 ARG A CA 1
ATOM 4342 C C . ARG A 1 567 ? -10.302 1.273 44.301 1.00 71.56 567 ARG A C 1
ATOM 4344 O O . ARG A 1 567 ? -9.079 1.253 44.287 1.00 71.56 567 ARG A O 1
ATOM 4351 N N . ASP A 1 568 ? -11.042 1.322 43.202 1.00 65.12 568 ASP A N 1
ATOM 4352 C CA . ASP A 1 568 ? -10.496 1.117 41.861 1.00 65.12 568 ASP A CA 1
ATOM 4353 C C . ASP A 1 568 ? -9.570 2.276 41.457 1.00 65.12 568 ASP A C 1
ATOM 4355 O O . ASP A 1 568 ? -8.534 2.071 40.829 1.00 65.12 568 ASP A O 1
ATOM 4359 N N . LEU A 1 569 ? -9.866 3.502 41.910 1.00 65.75 569 LEU A N 1
ATOM 4360 C CA . LEU A 1 569 ? -8.957 4.643 41.749 1.00 65.75 569 LEU A CA 1
ATOM 4361 C C . LEU A 1 569 ? -7.642 4.461 42.520 1.00 65.75 569 LEU A C 1
ATOM 4363 O O . LEU A 1 569 ? -6.581 4.831 42.015 1.00 65.75 569 LEU A O 1
ATOM 4367 N N . ARG A 1 570 ? -7.687 3.900 43.736 1.00 72.69 570 ARG A N 1
ATOM 4368 C CA . ARG A 1 570 ? -6.472 3.588 44.506 1.00 72.69 570 ARG A CA 1
ATOM 4369 C C . ARG A 1 570 ? -5.644 2.515 43.814 1.00 72.69 570 ARG A C 1
ATOM 4371 O O . ARG A 1 570 ? -4.425 2.672 43.750 1.00 72.69 570 ARG A O 1
ATOM 4378 N N . ASP A 1 571 ? -6.288 1.481 43.288 1.00 67.94 571 ASP A N 1
ATOM 4379 C CA . ASP A 1 571 ? -5.612 0.395 42.581 1.00 67.94 571 ASP A CA 1
ATOM 4380 C C . ASP A 1 571 ? -4.982 0.901 41.278 1.00 67.94 571 ASP A C 1
ATOM 4382 O O . ASP A 1 571 ? -3.788 0.696 41.067 1.00 67.94 571 ASP A O 1
ATOM 4386 N N . LEU A 1 572 ? -5.706 1.696 40.481 1.00 71.50 572 LEU A N 1
ATOM 4387 C CA . LEU A 1 572 ? -5.188 2.339 39.268 1.00 71.50 572 LEU A CA 1
ATOM 4388 C C . LEU A 1 572 ? -3.959 3.215 39.551 1.00 71.50 572 LEU A C 1
ATOM 4390 O O . LEU A 1 572 ? -2.934 3.094 38.872 1.00 71.50 572 LEU A O 1
ATOM 4394 N N . VAL A 1 573 ? -4.052 4.110 40.542 1.00 73.31 573 VAL A N 1
ATOM 4395 C CA . VAL A 1 573 ? -2.944 5.002 40.917 1.00 73.31 573 VAL A CA 1
ATOM 4396 C C . VAL A 1 573 ? -1.761 4.185 41.435 1.00 73.31 573 VAL A C 1
ATOM 4398 O O . VAL A 1 573 ? -0.632 4.410 41.001 1.00 73.31 573 VAL A O 1
ATOM 4401 N N . SER A 1 574 ? -2.000 3.211 42.316 1.00 73.69 574 SER A N 1
ATOM 4402 C CA . SER A 1 574 ? -0.948 2.353 42.867 1.00 73.69 574 SER A CA 1
ATOM 4403 C C . SER A 1 574 ? -0.244 1.552 41.770 1.00 73.69 574 SER A C 1
ATOM 4405 O O . SER A 1 574 ? 0.980 1.621 41.667 1.00 73.69 574 SER A O 1
ATOM 4407 N N . ALA A 1 575 ? -0.991 0.849 40.915 1.00 72.44 575 ALA A N 1
ATOM 4408 C CA . ALA A 1 575 ? -0.450 0.024 39.836 1.00 72.44 575 ALA A CA 1
ATOM 4409 C C . ALA A 1 575 ? 0.335 0.860 38.816 1.00 72.44 575 ALA A C 1
ATOM 4411 O O . ALA A 1 575 ? 1.458 0.507 38.446 1.00 72.44 575 ALA A O 1
ATOM 4412 N N . THR A 1 576 ? -0.210 2.015 38.415 1.00 75.69 576 THR A N 1
ATOM 4413 C CA . THR A 1 576 ? 0.461 2.947 37.496 1.00 75.69 576 THR A CA 1
ATOM 4414 C C . THR A 1 576 ? 1.805 3.401 38.064 1.00 75.69 576 THR A C 1
ATOM 4416 O O . THR A 1 576 ? 2.839 3.281 37.404 1.00 75.69 576 THR A O 1
ATOM 4419 N N . LEU A 1 577 ? 1.814 3.892 39.306 1.00 83.31 577 LEU A N 1
ATOM 4420 C CA . LEU A 1 577 ? 3.026 4.398 39.948 1.00 83.31 577 LEU A CA 1
ATOM 4421 C C . LEU A 1 577 ? 4.042 3.287 40.227 1.00 83.31 577 LEU A C 1
ATOM 4423 O O . LEU A 1 577 ? 5.235 3.503 40.035 1.00 83.31 577 LEU A O 1
ATOM 4427 N N . GLN A 1 578 ? 3.597 2.091 40.616 1.00 79.44 578 GLN A N 1
ATOM 4428 C CA . GLN A 1 578 ? 4.478 0.937 40.811 1.00 79.44 578 GLN A CA 1
ATOM 4429 C C . GLN A 1 578 ? 5.153 0.512 39.512 1.00 79.44 578 GLN A C 1
ATOM 4431 O O . GLN A 1 578 ? 6.364 0.291 39.501 1.00 79.44 578 GLN A O 1
ATOM 4436 N N . ARG A 1 579 ? 4.401 0.439 38.408 1.00 80.62 579 ARG A N 1
ATOM 4437 C CA . ARG A 1 579 ? 4.947 0.067 37.099 1.00 80.62 579 ARG A CA 1
ATOM 4438 C C . ARG A 1 579 ? 5.939 1.105 36.580 1.00 80.62 579 ARG A C 1
ATOM 4440 O O . ARG A 1 579 ? 6.964 0.741 36.016 1.00 80.62 579 ARG A O 1
ATOM 4447 N N . LEU A 1 580 ? 5.693 2.388 36.825 1.00 80.88 580 LEU A N 1
ATOM 4448 C CA . LEU A 1 580 ? 6.651 3.450 36.510 1.00 80.88 580 LEU A CA 1
ATOM 4449 C C . LEU A 1 580 ? 7.880 3.419 37.426 1.00 80.88 580 LEU A C 1
ATOM 4451 O O . LEU A 1 580 ? 8.994 3.662 36.970 1.00 80.88 580 LEU A O 1
ATOM 4455 N N . ALA A 1 581 ? 7.708 3.119 38.714 1.00 82.56 581 ALA A N 1
ATOM 4456 C CA . ALA A 1 581 ? 8.824 3.032 39.653 1.00 82.56 581 ALA A CA 1
ATOM 4457 C C . ALA A 1 581 ? 9.724 1.838 39.306 1.00 82.56 581 ALA A C 1
ATOM 4459 O O . ALA A 1 581 ? 10.947 1.951 39.353 1.00 82.56 581 ALA A O 1
ATOM 4460 N N . ALA A 1 582 ? 9.123 0.727 38.870 1.00 79.38 582 ALA A N 1
ATOM 4461 C CA . ALA A 1 582 ? 9.811 -0.466 38.383 1.00 79.38 582 ALA A CA 1
ATOM 4462 C C . ALA A 1 582 ? 10.767 -0.177 37.221 1.00 79.38 582 ALA A C 1
ATOM 4464 O O . ALA A 1 582 ? 11.863 -0.730 37.167 1.00 79.38 582 ALA A O 1
ATOM 4465 N N . THR A 1 583 ? 10.366 0.702 36.304 1.00 77.00 583 THR A N 1
ATOM 4466 C CA . THR A 1 583 ? 11.190 1.085 35.152 1.00 77.00 583 THR A CA 1
ATOM 4467 C C . THR A 1 583 ? 12.134 2.249 35.471 1.00 77.00 583 THR A C 1
ATOM 4469 O O . THR A 1 583 ? 12.985 2.606 34.654 1.00 77.00 583 THR A O 1
ATOM 4472 N N . GLY A 1 584 ? 12.025 2.852 36.662 1.00 78.69 584 GLY A N 1
ATOM 4473 C CA . GLY A 1 584 ? 12.734 4.079 37.025 1.00 78.69 584 GLY A CA 1
ATOM 4474 C C . GLY A 1 584 ? 12.223 5.308 36.268 1.00 78.69 584 GLY A C 1
ATOM 4475 O O . GLY A 1 584 ? 12.983 6.256 36.063 1.00 78.69 584 GLY A O 1
ATOM 4476 N N . ALA A 1 585 ? 10.970 5.277 35.807 1.00 82.06 585 ALA A N 1
ATOM 4477 C CA . ALA A 1 585 ? 10.308 6.385 35.129 1.00 82.06 585 ALA A CA 1
ATOM 4478 C C . ALA A 1 585 ? 9.730 7.435 36.095 1.00 82.06 585 ALA A C 1
ATOM 4480 O O . ALA A 1 585 ? 9.563 8.600 35.732 1.00 82.06 585 ALA A O 1
ATOM 4481 N N . VAL A 1 586 ? 9.448 7.044 37.335 1.00 83.94 586 VAL A N 1
ATOM 4482 C CA . VAL A 1 586 ? 8.961 7.948 38.379 1.00 83.94 586 VAL A CA 1
ATOM 4483 C C . VAL A 1 586 ? 9.806 7.775 39.633 1.00 83.94 586 VAL A C 1
ATOM 4485 O O . VAL A 1 586 ? 10.147 6.651 40.004 1.00 83.94 586 VAL A O 1
ATOM 4488 N N . ASP A 1 587 ? 10.138 8.886 40.279 1.00 84.06 587 ASP A N 1
ATOM 4489 C CA . ASP A 1 587 ? 10.725 8.882 41.615 1.00 84.06 587 ASP A CA 1
ATOM 4490 C C . ASP A 1 587 ? 9.595 9.099 42.634 1.00 84.06 587 ASP A C 1
ATOM 4492 O O . ASP A 1 587 ? 8.765 9.994 42.463 1.00 84.06 587 ASP A O 1
ATOM 4496 N N . ILE A 1 588 ? 9.534 8.265 43.675 1.00 82.25 588 ILE A N 1
ATOM 4497 C CA . ILE A 1 588 ? 8.531 8.356 44.746 1.00 82.25 588 ILE A CA 1
ATOM 4498 C C . ILE A 1 588 ? 9.266 8.788 46.014 1.00 82.25 588 ILE A C 1
ATOM 4500 O O . ILE A 1 588 ? 10.037 8.008 46.572 1.00 82.25 588 ILE A O 1
ATOM 4504 N N . ALA A 1 589 ? 9.070 10.051 46.401 1.00 72.81 589 ALA A N 1
ATOM 4505 C CA . ALA A 1 589 ? 9.680 10.660 47.585 1.00 72.81 589 ALA A CA 1
ATOM 4506 C C . ALA A 1 589 ? 8.870 10.412 48.859 1.00 72.81 589 ALA A C 1
ATOM 4508 O O . ALA A 1 589 ? 7.615 10.428 48.761 1.00 72.81 589 ALA A O 1
#

Radius of gyration: 29.25 Å; Cα contacts (8 Å, |Δi|>4): 1129; chains: 1; bounding box: 97×73×94 Å

Mean predicted aligned error: 11.81 Å

pLDDT: mean 78.87, std 21.19, range [25.19, 98.88]